Protein AF-A0A9W6KU82-F1 (afdb_monomer_lite)

Organism: NCBI:txid53360

Sequence (392 aa):
MIPQFRMAVICAVMGVIFLGMTGFLVSGTGDVTCGDGGKVMSPGDICVRTADDGTRLVQDYDEVRAADQRQGGIIGGLLVAGFFGLAVQQVLAGQRRKRERAAAQVATRAILSVPMPPDGAAPAPAAPPQAIPADAVQAAYAAQLGGYTCSMQPGKRSAMLLWLGVFALICIALLVATAGKGAAPLVIFGALTVVSVGGFAWTLARSPLVSKQARQLGFHLFQHGFVRATAAGVQAYRWDQIISIYQSIIRQQVYGATTNTNYAYLLDFADGRSLALNNFSADMAVLGPILQEQVARVQVPRAVRYLHSGHAIPFGAYTVTAAGVTNRGRQAPWTDVAGVKIENGGLRLQRPGGKAILGGRKIRDVPNFLTFVTLVGAMAGSRPPATAPAAF

Secondary structure (DSSP, 8-state):
--HHHHHHHHHHHHHHHHHHHHHHHHHS---EEETTTTEEEPTT-EEEEE-TTS-EEEEEHHHHHHHHHHHHHHHHHHHHHHHHHHHHHHHHHHHHHHHHHHHHHHHHHHHTT-PPPPTT-PPPPPS--S---HHHHHHHHHTT--SEEEEEPPP--HHHHHHHHHHHHHHHHHHHHHTTS-HHHHHHHHHHHHHHHHHHHHHHHTSTTT-HHHHH-EEEEESSEEEEEETTEEEEEEGGGEEEEEEEEEEEEETTEEEEEEEEEEEEETTS-EEEEETTTS-HHHHHHHHHHHHHHHHHHHHHHHHHTT--EEETTEEEETTEEEETTEEEEGGG--EEEEETTEEEEE-TTS-EEEEEEEGGGSTTHHHHHHHHHHHHH-PPP-------

pLDDT: mean 82.21, std 15.68, range [34.81, 98.44]

Structure (mmCIF, N/CA/C/O backbone):
data_AF-A0A9W6KU82-F1
#
_entry.id   AF-A0A9W6KU82-F1
#
loop_
_atom_site.group_PDB
_atom_site.id
_atom_site.type_symbol
_atom_site.label_atom_id
_atom_site.label_alt_id
_atom_site.label_comp_id
_atom_site.label_asym_id
_atom_site.label_entity_id
_atom_site.label_seq_id
_atom_site.pdbx_PDB_ins_code
_atom_site.Cartn_x
_atom_site.Cartn_y
_atom_site.Cartn_z
_atom_site.occupancy
_atom_site.B_iso_or_equiv
_atom_site.auth_seq_id
_atom_site.auth_comp_id
_atom_site.auth_asym_id
_atom_site.auth_atom_id
_atom_site.pdbx_PDB_model_num
ATOM 1 N N . MET A 1 1 ? 14.747 3.586 1.917 1.00 40.25 1 MET A N 1
ATOM 2 C CA . MET A 1 1 ? 14.680 5.059 1.740 1.00 40.25 1 MET A CA 1
ATOM 3 C C . MET A 1 1 ? 15.668 5.610 0.697 1.00 40.25 1 MET A C 1
ATOM 5 O O . MET A 1 1 ? 15.643 6.799 0.435 1.00 40.25 1 MET A O 1
ATOM 9 N N . ILE A 1 2 ? 16.494 4.769 0.058 1.00 38.25 2 ILE A N 1
ATOM 10 C CA . ILE A 1 2 ? 17.669 5.186 -0.728 1.00 38.25 2 ILE A CA 1
ATOM 11 C C . ILE A 1 2 ? 17.498 5.194 -2.280 1.00 38.25 2 ILE A C 1
ATOM 13 O O . ILE A 1 2 ? 18.250 5.915 -2.932 1.00 38.25 2 ILE A O 1
ATOM 17 N N . PRO A 1 3 ? 16.540 4.498 -2.941 1.00 43.28 3 PRO A N 1
ATOM 18 C CA . PRO A 1 3 ? 16.655 4.290 -4.392 1.00 43.28 3 PRO A CA 1
ATOM 19 C C . PRO A 1 3 ? 16.302 5.511 -5.259 1.00 43.28 3 PRO A C 1
ATOM 21 O O . PRO A 1 3 ? 16.908 5.690 -6.308 1.00 43.28 3 PRO A O 1
ATOM 24 N N . GLN A 1 4 ? 15.372 6.384 -4.846 1.00 44.16 4 GLN A N 1
ATOM 25 C CA . GLN A 1 4 ? 14.976 7.526 -5.690 1.00 44.16 4 GLN A CA 1
ATOM 26 C C . GLN A 1 4 ? 15.900 8.742 -5.571 1.00 44.16 4 GLN A C 1
ATOM 28 O O . GLN A 1 4 ? 16.134 9.410 -6.573 1.00 44.16 4 GLN A O 1
ATOM 33 N N . PHE A 1 5 ? 16.482 8.993 -4.393 1.00 42.94 5 PHE A N 1
ATOM 34 C CA . PHE A 1 5 ? 17.502 10.038 -4.248 1.00 42.94 5 PHE A CA 1
ATOM 35 C C . PHE A 1 5 ? 18.781 9.645 -4.993 1.00 42.94 5 PHE A C 1
ATOM 37 O O . PHE A 1 5 ? 19.346 10.461 -5.712 1.00 42.94 5 PHE A O 1
ATOM 44 N N . ARG A 1 6 ? 19.161 8.356 -4.937 1.00 52.78 6 ARG A N 1
ATOM 45 C CA . ARG A 1 6 ? 20.214 7.814 -5.803 1.00 52.78 6 ARG A CA 1
ATOM 46 C C . ARG A 1 6 ? 19.903 8.040 -7.275 1.00 52.78 6 ARG A C 1
ATOM 48 O O . ARG A 1 6 ? 20.801 8.410 -8.003 1.00 52.78 6 ARG A O 1
ATOM 55 N N . MET A 1 7 ? 18.655 7.889 -7.710 1.00 54.34 7 MET A N 1
ATOM 56 C CA . MET A 1 7 ? 18.308 8.069 -9.119 1.00 54.34 7 MET A CA 1
ATOM 57 C C . MET A 1 7 ? 18.409 9.530 -9.581 1.00 54.34 7 MET A C 1
ATOM 59 O O . MET A 1 7 ? 18.978 9.783 -10.635 1.00 54.34 7 MET A O 1
ATOM 63 N N . ALA A 1 8 ? 17.919 10.494 -8.795 1.00 53.00 8 ALA A N 1
ATOM 64 C CA . ALA A 1 8 ? 18.055 11.914 -9.132 1.00 53.00 8 ALA A CA 1
ATOM 65 C C . ALA A 1 8 ? 19.527 12.363 -9.134 1.00 53.00 8 ALA A C 1
ATOM 67 O O . ALA A 1 8 ? 19.951 13.067 -10.046 1.00 53.00 8 ALA A O 1
ATOM 68 N N . VAL A 1 9 ? 20.313 11.891 -8.160 1.00 56.47 9 VAL A N 1
ATOM 69 C CA . VAL A 1 9 ? 21.758 12.149 -8.091 1.00 56.47 9 VAL A CA 1
ATOM 70 C C . VAL A 1 9 ? 22.492 11.469 -9.246 1.00 56.47 9 VAL A C 1
ATOM 72 O O . VAL A 1 9 ? 23.321 12.109 -9.868 1.00 56.47 9 VAL A O 1
ATOM 75 N N . ILE A 1 10 ? 22.158 10.226 -9.603 1.00 64.88 10 ILE A N 1
ATOM 76 C CA . ILE A 1 10 ? 22.754 9.530 -10.755 1.00 64.88 10 ILE A CA 1
ATOM 77 C C . ILE A 1 10 ? 22.415 10.260 -12.057 1.00 64.88 10 ILE A C 1
ATOM 79 O O . ILE A 1 10 ? 23.309 10.460 -12.866 1.00 64.88 10 ILE A O 1
ATOM 83 N N . CYS A 1 11 ? 21.174 10.716 -12.261 1.00 60.25 11 CYS A N 1
ATOM 84 C CA . CYS A 1 11 ? 20.823 11.493 -13.453 1.00 60.25 11 CYS A CA 1
ATOM 85 C C . CYS A 1 11 ? 21.552 12.843 -13.501 1.00 60.25 11 CYS A C 1
ATOM 87 O O . CYS A 1 11 ? 22.025 13.230 -14.564 1.00 60.25 11 CYS A O 1
ATOM 89 N N . ALA A 1 12 ? 21.673 13.545 -12.370 1.00 64.62 12 ALA A N 1
ATOM 90 C CA . ALA A 1 12 ? 22.407 14.807 -12.299 1.00 64.62 12 ALA A CA 1
ATOM 91 C C . ALA A 1 12 ? 23.911 14.603 -12.540 1.00 64.62 12 ALA A C 1
ATOM 93 O O . ALA A 1 12 ? 24.507 15.317 -13.337 1.00 64.62 12 ALA A O 1
ATOM 94 N N . VAL A 1 13 ? 24.507 13.584 -11.916 1.00 67.50 13 VAL A N 1
ATOM 95 C CA . VAL A 1 13 ? 25.916 13.215 -12.101 1.00 67.50 13 VAL A CA 1
ATOM 96 C C . VAL A 1 13 ? 26.170 12.774 -13.539 1.00 67.50 13 VAL A C 1
ATOM 98 O O . VAL A 1 13 ? 27.129 13.241 -14.136 1.00 67.50 13 VAL A O 1
ATOM 101 N N . MET A 1 14 ? 25.294 11.962 -14.140 1.00 70.00 14 MET A N 1
ATOM 102 C CA . MET A 1 14 ? 25.409 11.614 -15.559 1.00 70.00 14 MET A CA 1
ATOM 103 C C . MET A 1 14 ? 25.253 12.839 -16.457 1.00 70.00 14 MET A C 1
ATOM 105 O O . MET A 1 14 ? 26.001 12.955 -17.414 1.00 70.00 14 MET A O 1
ATOM 109 N N . GLY A 1 15 ? 24.356 13.778 -16.141 1.00 68.19 15 GLY A N 1
ATOM 110 C CA . GLY A 1 15 ? 24.228 15.039 -16.877 1.00 68.19 15 GLY A CA 1
ATOM 111 C C . GLY A 1 15 ? 25.492 15.901 -16.808 1.00 68.19 15 GLY A C 1
ATOM 112 O O . GLY A 1 15 ? 25.921 16.428 -17.827 1.00 68.19 15 GLY A O 1
ATOM 113 N N . VAL A 1 16 ? 26.129 15.991 -15.636 1.00 68.44 16 VAL A N 1
ATOM 114 C CA . VAL A 1 16 ? 27.394 16.723 -15.446 1.00 68.44 16 VAL A CA 1
ATOM 115 C C . VAL A 1 16 ? 28.557 16.017 -16.140 1.00 68.44 16 VAL A C 1
ATOM 117 O O . VAL A 1 16 ? 29.341 16.670 -16.818 1.00 68.44 16 VAL A O 1
ATOM 120 N N . ILE A 1 17 ? 28.651 14.690 -16.026 1.00 70.19 17 ILE A N 1
ATOM 121 C CA . ILE A 1 17 ? 29.651 13.886 -16.741 1.00 70.19 17 ILE A CA 1
ATOM 122 C C . ILE A 1 17 ? 29.470 14.047 -18.253 1.00 70.19 17 ILE A C 1
ATOM 124 O O . ILE A 1 17 ? 30.450 14.196 -18.975 1.00 70.19 17 ILE A O 1
ATOM 128 N N . PHE A 1 18 ? 28.226 14.062 -18.734 1.00 67.12 18 PHE A N 1
ATOM 129 C CA . PHE A 1 18 ? 27.919 14.231 -20.148 1.00 67.12 18 PHE A CA 1
ATOM 130 C C . PHE A 1 18 ? 28.266 15.640 -20.632 1.00 67.12 18 PHE A C 1
ATOM 132 O O . PHE A 1 18 ? 28.939 15.760 -21.646 1.00 67.12 18 PHE A O 1
ATOM 139 N N . LEU A 1 19 ? 27.912 16.688 -19.877 1.00 66.88 19 LEU A N 1
ATOM 140 C CA . LEU A 1 19 ? 28.317 18.073 -20.154 1.00 66.88 19 LEU A CA 1
ATOM 141 C C . LEU A 1 19 ? 29.841 18.241 -20.149 1.00 66.88 19 LEU A C 1
ATOM 143 O O . LEU A 1 19 ? 30.382 18.918 -21.019 1.00 66.88 19 LEU A O 1
ATOM 147 N N . GLY A 1 20 ? 30.532 17.596 -19.207 1.00 66.12 20 GLY A N 1
ATOM 148 C CA . GLY A 1 20 ? 31.990 17.573 -19.135 1.00 66.12 20 GLY A CA 1
ATOM 149 C C . GLY A 1 20 ? 32.618 16.862 -20.332 1.00 66.12 20 GLY A C 1
ATOM 150 O O . GLY A 1 20 ? 33.553 17.390 -20.923 1.00 66.12 20 GLY A O 1
ATOM 151 N N . MET A 1 21 ? 32.070 15.717 -20.750 1.00 66.81 21 MET A N 1
ATOM 152 C CA . MET A 1 21 ? 32.540 14.995 -21.937 1.00 66.81 21 MET A CA 1
ATOM 153 C C . MET A 1 21 ? 32.237 15.743 -23.237 1.00 66.81 21 MET A C 1
ATOM 155 O O . MET A 1 21 ? 33.099 15.796 -24.107 1.00 66.81 21 MET A O 1
ATOM 159 N N . THR A 1 22 ? 31.062 16.365 -23.380 1.00 63.84 22 THR A N 1
ATOM 160 C CA . THR A 1 22 ? 30.761 17.203 -24.552 1.00 63.84 22 THR A CA 1
ATOM 161 C C . THR A 1 22 ? 31.619 18.458 -24.569 1.00 63.84 22 THR A C 1
ATOM 163 O O . THR A 1 22 ? 32.091 18.846 -25.628 1.00 63.84 22 THR A O 1
ATOM 166 N N . GLY A 1 23 ? 31.868 19.060 -23.402 1.00 60.41 23 GLY A N 1
ATOM 167 C CA . GLY A 1 23 ? 32.798 20.172 -23.255 1.00 60.41 23 GLY A CA 1
ATOM 168 C C . GLY A 1 23 ? 34.188 19.759 -23.711 1.00 60.41 23 GLY A C 1
ATOM 169 O O . GLY A 1 23 ? 34.732 20.401 -24.589 1.00 60.41 23 GLY A O 1
ATOM 170 N N . PHE A 1 24 ? 34.700 18.626 -23.234 1.00 59.03 24 PHE A N 1
ATOM 171 C CA . PHE A 1 24 ? 36.012 18.106 -23.621 1.00 59.03 24 PHE A CA 1
ATOM 172 C C . PHE A 1 24 ? 36.110 17.741 -25.115 1.00 59.03 24 PHE A C 1
ATOM 174 O O . PHE A 1 24 ? 37.146 17.960 -25.733 1.00 59.03 24 PHE A O 1
ATOM 181 N N . LEU A 1 25 ? 35.027 17.237 -25.718 1.00 57.19 25 LEU A N 1
ATOM 182 C CA . LEU A 1 25 ? 34.961 16.932 -27.154 1.00 57.19 25 LEU A CA 1
ATOM 183 C C . LEU A 1 25 ? 34.849 18.183 -28.042 1.00 57.19 25 LEU A C 1
ATOM 185 O O . LEU A 1 25 ? 35.237 18.122 -29.202 1.00 57.19 25 LEU A O 1
ATOM 189 N N . VAL A 1 26 ? 34.321 19.297 -27.523 1.00 58.16 26 VAL A N 1
ATOM 190 C CA . VAL A 1 26 ? 34.128 20.557 -28.272 1.00 58.16 26 VAL A CA 1
ATOM 191 C C . VAL A 1 26 ? 35.226 21.586 -27.971 1.00 58.16 26 VAL A C 1
ATOM 193 O O . VAL A 1 26 ? 35.522 22.430 -28.809 1.00 58.16 26 VAL A O 1
ATOM 196 N N . SER A 1 27 ? 35.841 21.531 -26.787 1.00 53.09 27 SER A N 1
ATOM 197 C CA . SER A 1 27 ? 36.894 22.446 -26.330 1.00 53.09 27 SER A CA 1
ATOM 198 C C . SER A 1 27 ? 38.297 21.887 -26.506 1.00 53.09 27 SER A C 1
ATOM 200 O O . SER A 1 27 ? 39.260 22.560 -26.137 1.00 53.09 27 SER A O 1
ATOM 202 N N . GLY A 1 28 ? 38.437 20.668 -27.030 1.00 50.19 28 GLY A N 1
ATOM 203 C CA . GLY A 1 28 ? 39.705 20.268 -27.606 1.00 50.19 28 GLY A CA 1
ATOM 204 C C . GLY A 1 28 ? 40.045 21.307 -28.662 1.00 50.19 28 GLY A C 1
ATOM 205 O O . GLY A 1 28 ? 39.288 21.492 -29.611 1.00 50.19 28 GLY A O 1
ATOM 206 N N . THR A 1 29 ? 41.159 22.007 -28.484 1.00 54.56 29 THR A N 1
ATOM 207 C CA . THR A 1 29 ? 41.889 22.699 -29.548 1.00 54.56 29 THR A CA 1
ATOM 208 C C . THR A 1 29 ? 42.354 21.641 -30.546 1.00 54.56 29 THR A C 1
ATOM 210 O O . THR A 1 29 ? 43.539 21.345 -30.639 1.00 54.56 29 THR A O 1
ATOM 213 N N . GLY A 1 30 ? 41.390 20.954 -31.158 1.00 57.84 30 GLY A N 1
ATOM 214 C CA . GLY A 1 30 ? 41.599 19.844 -32.050 1.00 57.84 30 GLY A CA 1
ATOM 215 C C . GLY A 1 30 ? 42.341 20.412 -33.227 1.00 57.84 30 GLY A C 1
ATOM 216 O O . GLY A 1 30 ? 41.816 21.261 -33.946 1.00 57.84 30 GLY A O 1
ATOM 217 N N . ASP A 1 31 ? 43.587 19.993 -33.343 1.00 71.62 31 ASP A N 1
ATOM 218 C CA . ASP A 1 31 ? 44.388 20.184 -34.526 1.00 71.62 31 ASP A CA 1
ATOM 219 C C . ASP A 1 31 ? 43.512 19.957 -35.766 1.00 71.62 31 ASP A C 1
ATOM 221 O O . ASP A 1 31 ? 42.916 18.890 -35.942 1.00 71.62 31 ASP A O 1
ATOM 225 N N . VAL A 1 32 ? 43.369 20.993 -36.594 1.00 78.38 32 VAL A N 1
ATOM 226 C CA . VAL A 1 32 ? 42.558 20.923 -37.813 1.00 78.38 32 VAL A CA 1
ATOM 227 C C . VAL A 1 32 ? 43.277 19.961 -38.745 1.00 78.38 32 VAL A C 1
ATOM 229 O O . VAL A 1 32 ? 44.406 20.228 -39.138 1.00 78.38 32 VAL A O 1
ATOM 232 N N . THR A 1 33 ? 42.684 18.812 -39.060 1.00 84.69 33 THR A N 1
ATOM 233 C CA . THR A 1 33 ? 43.350 17.797 -39.887 1.00 84.69 33 THR A CA 1
ATOM 234 C C . THR A 1 33 ? 42.861 17.838 -41.332 1.00 84.69 33 THR A C 1
ATOM 236 O O . THR A 1 33 ? 41.662 17.913 -41.613 1.00 84.69 33 THR A O 1
ATOM 239 N N . CYS A 1 34 ? 43.798 17.783 -42.279 1.00 85.94 34 CYS A N 1
ATOM 240 C CA . CYS A 1 34 ? 43.490 17.748 -43.706 1.00 85.94 34 CYS A CA 1
ATOM 241 C C . CYS A 1 34 ? 43.455 16.310 -44.245 1.00 85.94 34 CYS A C 1
ATOM 243 O O . CYS A 1 34 ? 44.486 15.637 -44.308 1.00 85.94 34 CYS A O 1
ATOM 245 N N . GLY A 1 35 ? 42.276 15.877 -44.708 1.00 74.69 35 GLY A N 1
ATOM 246 C CA . GLY A 1 35 ? 42.074 14.631 -45.459 1.00 74.69 35 GLY A CA 1
ATOM 247 C C . GLY A 1 35 ? 42.131 13.351 -44.617 1.00 74.69 35 GLY A C 1
ATOM 248 O O . GLY A 1 35 ? 42.349 13.389 -43.407 1.00 74.69 35 GLY A O 1
ATOM 249 N N . ASP A 1 36 ? 41.964 12.202 -45.278 1.00 65.62 36 ASP A N 1
ATOM 250 C CA . ASP A 1 36 ? 41.902 10.874 -44.635 1.00 65.62 36 ASP A CA 1
ATOM 251 C C . ASP A 1 36 ? 43.224 10.450 -43.968 1.00 65.62 36 ASP A C 1
ATOM 253 O O . ASP A 1 36 ? 43.260 9.516 -43.170 1.00 65.62 36 ASP A O 1
ATOM 257 N N . GLY A 1 37 ? 44.317 11.162 -44.263 1.00 70.81 37 GLY A N 1
ATOM 258 C CA . GLY A 1 37 ? 45.630 10.950 -43.655 1.00 70.81 37 GLY A CA 1
ATOM 259 C C . GLY A 1 37 ? 45.811 11.589 -42.274 1.00 70.81 37 GLY A C 1
ATOM 260 O O . GLY A 1 37 ? 46.864 11.397 -41.670 1.00 70.81 37 GLY A O 1
ATOM 261 N N . GLY A 1 38 ? 44.836 12.361 -41.776 1.00 76.81 38 GLY A N 1
ATOM 262 C CA . GLY A 1 38 ? 44.864 12.912 -40.415 1.00 76.81 38 GLY A CA 1
ATOM 263 C C . GLY A 1 38 ? 46.014 13.889 -40.143 1.00 76.81 38 GLY A C 1
ATOM 264 O O . GLY A 1 38 ? 46.450 14.022 -39.001 1.00 76.81 38 GLY A O 1
ATOM 265 N N . LYS A 1 39 ? 46.549 14.555 -41.174 1.00 83.25 39 LYS A N 1
ATOM 266 C CA . LYS A 1 39 ? 47.699 15.451 -41.014 1.00 83.25 39 LYS A CA 1
ATOM 267 C C . LYS A 1 39 ? 47.248 16.770 -40.389 1.00 83.25 39 LYS A C 1
ATOM 269 O O . LYS A 1 39 ? 46.401 17.452 -40.962 1.00 83.25 39 LYS A O 1
ATOM 274 N N . VAL A 1 40 ? 47.809 17.102 -39.230 1.00 87.38 40 VAL A N 1
ATOM 275 C CA . VAL A 1 40 ? 47.562 18.357 -38.505 1.00 87.38 40 VAL A CA 1
ATOM 276 C C . VAL A 1 40 ? 48.003 19.548 -39.356 1.00 87.38 40 VAL A C 1
ATOM 278 O O . VAL A 1 40 ? 49.142 19.578 -39.818 1.00 87.38 40 VAL A O 1
ATOM 281 N N . MET A 1 41 ? 47.101 20.503 -39.565 1.00 87.12 41 MET A N 1
ATOM 282 C CA . MET A 1 41 ? 47.350 21.774 -40.238 1.00 87.12 41 MET A CA 1
ATOM 283 C C . MET A 1 41 ? 47.685 22.859 -39.217 1.00 87.12 41 MET A C 1
ATOM 285 O O . MET A 1 41 ? 47.037 22.972 -38.173 1.00 87.12 41 MET A O 1
ATOM 289 N N . SER A 1 42 ? 48.655 23.697 -39.559 1.00 91.62 42 SER A N 1
ATOM 290 C CA . SER A 1 42 ? 48.935 24.962 -38.879 1.00 91.62 42 SER A CA 1
ATOM 291 C C . SER A 1 42 ? 48.262 26.133 -39.614 1.00 91.62 42 SER A C 1
ATOM 293 O O . SER A 1 42 ? 47.947 26.011 -40.801 1.00 91.62 42 SER A O 1
ATOM 295 N N . PRO A 1 43 ? 48.043 27.286 -38.953 1.00 92.44 43 PRO A N 1
ATOM 296 C CA . PRO A 1 43 ? 47.552 28.488 -39.625 1.00 92.44 43 PRO A CA 1
ATOM 297 C C . PRO A 1 43 ? 48.430 28.848 -40.835 1.00 92.44 43 PRO A C 1
ATOM 299 O O . PRO A 1 43 ? 49.639 29.022 -40.690 1.00 92.44 43 PRO A O 1
ATOM 302 N N . GLY A 1 44 ? 47.818 28.948 -42.018 1.00 89.38 44 GLY A N 1
ATOM 303 C CA . GLY A 1 44 ? 48.503 29.193 -43.295 1.00 89.38 44 GLY A CA 1
ATOM 304 C C . GLY A 1 44 ? 48.709 27.953 -44.175 1.00 89.38 44 GLY A C 1
ATOM 305 O O . GLY A 1 44 ? 49.037 28.108 -45.351 1.00 89.38 44 GLY A O 1
ATOM 306 N N . ASP A 1 45 ? 48.476 26.742 -43.660 1.00 92.62 45 ASP A N 1
ATOM 307 C CA . ASP A 1 45 ? 48.477 25.531 -44.485 1.00 92.62 45 ASP A CA 1
ATOM 308 C C . ASP A 1 45 ? 47.247 25.482 -45.406 1.00 92.62 45 ASP A C 1
ATOM 310 O O . ASP A 1 45 ? 46.164 25.969 -45.071 1.00 92.62 45 ASP A O 1
ATOM 314 N N . ILE A 1 46 ? 47.407 24.831 -46.562 1.00 92.19 46 ILE A N 1
ATOM 315 C CA . ILE A 1 46 ? 46.350 24.658 -47.563 1.00 92.19 46 ILE A CA 1
ATOM 316 C C . ILE A 1 46 ? 46.012 23.173 -47.692 1.00 92.19 46 ILE A C 1
ATOM 318 O O . ILE A 1 46 ? 46.896 22.335 -47.889 1.00 92.19 46 ILE A O 1
ATOM 322 N N . CYS A 1 47 ? 44.729 22.838 -47.598 1.00 91.00 47 CYS A N 1
ATOM 323 C CA . CYS A 1 47 ? 44.231 21.479 -47.726 1.00 91.00 47 CYS A CA 1
ATOM 324 C C . CYS A 1 47 ? 43.712 21.234 -49.141 1.00 91.00 47 CYS A C 1
ATOM 326 O O . CYS A 1 47 ? 42.779 21.897 -49.584 1.00 91.00 47 CYS A O 1
ATOM 328 N N . VAL A 1 48 ? 44.281 20.257 -49.850 1.00 90.69 48 VAL A N 1
ATOM 329 C CA . VAL A 1 48 ? 43.780 19.848 -51.169 1.00 90.69 48 VAL A CA 1
ATOM 330 C C . VAL A 1 48 ? 43.088 18.499 -51.034 1.00 90.69 48 VAL A C 1
ATOM 332 O O . VAL A 1 48 ? 43.741 17.487 -50.780 1.00 90.69 48 VAL A O 1
ATOM 335 N N . ARG A 1 49 ? 41.767 18.476 -51.215 1.00 86.94 49 ARG A N 1
ATOM 336 C CA . ARG A 1 49 ? 40.981 17.242 -51.317 1.00 86.94 49 ARG A CA 1
ATOM 337 C C . ARG A 1 49 ? 40.563 17.025 -52.759 1.00 86.94 49 ARG A C 1
ATOM 339 O O . ARG A 1 49 ? 40.253 17.969 -53.477 1.00 86.94 49 ARG A O 1
ATOM 346 N N . THR A 1 50 ? 40.553 15.769 -53.176 1.00 87.31 50 THR A N 1
ATOM 347 C CA . THR A 1 50 ? 39.963 15.392 -54.461 1.00 87.31 50 THR A CA 1
ATOM 348 C C . THR A 1 50 ? 38.551 14.914 -54.160 1.00 87.31 50 THR A C 1
ATOM 350 O O . THR A 1 50 ? 38.393 14.013 -53.340 1.00 87.31 50 THR A O 1
ATOM 353 N N . ALA A 1 51 ? 37.540 15.566 -54.726 1.00 83.94 51 ALA A N 1
ATOM 354 C CA . ALA A 1 51 ? 36.157 15.124 -54.611 1.00 83.94 51 ALA A CA 1
ATOM 355 C C . ALA A 1 51 ? 35.925 13.853 -55.442 1.00 83.94 51 ALA A C 1
ATOM 357 O O . ALA A 1 51 ? 36.732 13.508 -56.308 1.00 83.94 51 ALA A O 1
ATOM 358 N N . ASP A 1 52 ? 34.809 13.169 -55.190 1.00 84.75 52 ASP A N 1
ATOM 359 C CA . ASP A 1 52 ? 34.447 11.921 -55.879 1.00 84.75 52 ASP A CA 1
ATOM 360 C C . ASP A 1 52 ? 34.302 12.094 -57.405 1.00 84.75 52 ASP A C 1
ATOM 362 O O . ASP A 1 52 ? 34.426 11.131 -58.158 1.00 84.75 52 ASP A O 1
ATOM 366 N N . ASP A 1 53 ? 34.084 13.325 -57.878 1.00 90.19 53 ASP A N 1
ATOM 367 C CA . ASP A 1 53 ? 34.030 13.693 -59.298 1.00 90.19 53 ASP A CA 1
ATOM 368 C C . ASP A 1 53 ? 35.414 13.990 -59.919 1.00 90.19 53 ASP A C 1
ATOM 370 O O . ASP A 1 53 ? 35.511 14.372 -61.086 1.00 90.19 53 ASP A O 1
ATOM 374 N N . GLY A 1 54 ? 36.494 13.820 -59.151 1.00 90.38 54 GLY A N 1
ATOM 375 C CA . GLY A 1 54 ? 37.867 14.098 -59.565 1.00 90.38 54 GLY A CA 1
ATOM 376 C C . GLY A 1 54 ? 38.273 15.572 -59.474 1.00 90.38 54 GLY A C 1
ATOM 377 O O . GLY A 1 54 ? 39.431 15.897 -59.759 1.00 90.38 54 GLY A O 1
ATOM 378 N N . THR A 1 55 ? 37.379 16.477 -59.064 1.00 92.88 55 THR A N 1
ATOM 379 C CA . THR A 1 55 ? 37.726 17.893 -58.899 1.00 92.88 55 THR A CA 1
ATOM 380 C C . THR A 1 55 ? 38.608 18.102 -57.670 1.00 92.88 55 THR A C 1
ATOM 382 O O . THR A 1 55 ? 38.421 17.492 -56.616 1.00 92.88 55 THR A O 1
ATOM 385 N N . ARG A 1 56 ? 39.622 18.965 -57.799 1.00 89.75 56 ARG A N 1
ATOM 386 C CA . ARG A 1 56 ? 40.484 19.353 -56.677 1.00 89.75 56 ARG A CA 1
ATOM 387 C C . ARG A 1 56 ? 39.872 20.546 -55.958 1.00 89.75 56 ARG A C 1
ATOM 389 O O . ARG A 1 56 ? 39.895 21.659 -56.474 1.00 89.75 56 ARG A O 1
ATOM 396 N N . LEU A 1 57 ? 39.370 20.307 -54.756 1.00 90.81 57 LEU A N 1
ATOM 397 C CA . LEU A 1 57 ? 38.954 21.340 -53.820 1.00 90.81 57 LEU A CA 1
ATOM 398 C C . LEU A 1 57 ? 40.161 21.749 -52.982 1.00 90.81 57 LEU A C 1
ATOM 400 O O . LEU A 1 57 ? 40.733 20.936 -52.255 1.00 90.81 57 LEU A O 1
ATOM 404 N N . VAL A 1 58 ? 40.549 23.013 -53.105 1.00 91.75 58 VAL A N 1
ATOM 405 C CA . VAL A 1 58 ? 41.581 23.638 -52.280 1.00 91.75 58 VAL A CA 1
ATOM 406 C C . VAL A 1 58 ? 40.859 24.461 -51.222 1.00 91.75 58 VAL A C 1
ATOM 408 O O . VAL A 1 58 ? 40.104 25.358 -51.575 1.00 91.75 58 VAL A O 1
ATOM 411 N N . GLN A 1 59 ? 41.055 24.125 -49.953 1.00 92.88 59 GLN A N 1
ATOM 412 C CA . GLN A 1 59 ? 40.465 24.822 -48.810 1.00 92.88 59 GLN A CA 1
ATOM 413 C C . GLN A 1 59 ? 41.585 25.322 -47.908 1.00 92.88 59 GLN A C 1
ATOM 415 O O . GLN A 1 59 ? 42.541 24.585 -47.645 1.00 92.88 59 GLN A O 1
ATOM 420 N N . ASP A 1 60 ? 41.481 26.560 -47.438 1.00 92.44 60 ASP A N 1
ATOM 421 C CA . ASP A 1 60 ? 42.438 27.083 -46.465 1.00 92.44 60 ASP A CA 1
ATOM 422 C C . ASP A 1 60 ? 42.116 26.600 -45.039 1.00 92.44 60 ASP A C 1
ATOM 424 O O . ASP A 1 60 ? 41.061 26.017 -44.761 1.00 92.44 60 ASP A O 1
ATOM 428 N N . TYR A 1 61 ? 43.055 26.824 -44.123 1.00 88.88 61 TYR A N 1
ATOM 429 C CA . TYR A 1 61 ? 42.899 26.482 -42.712 1.00 88.88 61 TYR A CA 1
ATOM 430 C C . TYR A 1 61 ? 41.624 27.063 -42.064 1.00 88.88 61 TYR A C 1
ATOM 432 O O . TYR A 1 61 ? 40.934 26.353 -41.326 1.00 88.88 61 TYR A O 1
ATOM 440 N N . ASP A 1 62 ? 41.294 28.327 -42.329 1.00 86.75 62 ASP A N 1
ATOM 441 C CA . ASP A 1 62 ? 40.144 29.020 -41.747 1.00 86.75 62 ASP A CA 1
ATOM 442 C C . ASP A 1 62 ? 38.818 28.496 -42.315 1.00 86.75 62 ASP A C 1
ATOM 444 O O . ASP A 1 62 ? 37.847 28.349 -41.567 1.00 86.75 62 ASP A O 1
ATOM 448 N N . GLU A 1 63 ? 38.774 28.122 -43.597 1.00 85.25 63 GLU A N 1
ATOM 449 C CA . GLU A 1 63 ? 37.613 27.483 -44.225 1.00 85.25 63 GLU A CA 1
ATOM 450 C C . GLU A 1 63 ? 37.341 26.091 -43.643 1.00 85.25 63 GLU A C 1
ATOM 452 O O . GLU A 1 63 ? 36.199 25.781 -43.281 1.00 85.25 63 GLU A O 1
ATOM 457 N N . VAL A 1 64 ? 38.383 25.263 -43.491 1.00 84.88 64 VAL A N 1
ATOM 458 C CA . VAL A 1 64 ? 38.254 23.924 -42.888 1.00 84.88 64 VAL A CA 1
ATOM 459 C C . VAL A 1 64 ? 37.835 24.041 -41.421 1.00 84.88 64 VAL A C 1
ATOM 461 O O . VAL A 1 64 ? 36.926 23.336 -40.972 1.00 84.88 64 VAL A O 1
ATOM 464 N N . ARG A 1 65 ? 38.426 24.981 -40.676 1.00 83.75 65 ARG A N 1
ATOM 465 C CA . ARG A 1 65 ? 38.072 25.247 -39.277 1.00 83.75 65 ARG A CA 1
ATOM 466 C C . ARG A 1 65 ? 36.636 25.750 -39.133 1.00 83.75 65 ARG A C 1
ATOM 468 O O . ARG A 1 65 ? 35.914 25.289 -38.250 1.00 83.75 65 ARG A O 1
ATOM 475 N N . ALA A 1 66 ? 36.194 26.660 -40.001 1.00 81.19 66 ALA A N 1
ATOM 476 C CA . ALA A 1 66 ? 34.825 27.170 -39.991 1.00 81.19 66 ALA A CA 1
ATOM 477 C C . ALA A 1 66 ? 33.800 26.077 -40.337 1.00 81.19 66 ALA A C 1
ATOM 479 O O . ALA A 1 66 ? 32.694 26.077 -39.787 1.00 81.19 66 ALA A O 1
ATOM 480 N N . ALA A 1 67 ? 34.147 25.134 -41.219 1.00 79.50 67 ALA A N 1
ATOM 481 C CA . ALA A 1 67 ? 33.303 23.985 -41.539 1.00 79.50 67 ALA A CA 1
ATOM 482 C C . ALA A 1 67 ? 33.175 23.012 -40.351 1.00 79.50 67 ALA A C 1
ATOM 484 O O . ALA A 1 67 ? 32.059 22.599 -40.015 1.00 79.50 67 ALA A O 1
ATOM 485 N N . ASP A 1 68 ? 34.283 22.709 -39.670 1.00 72.19 68 ASP A N 1
ATOM 486 C CA . ASP A 1 68 ? 34.295 21.828 -38.495 1.00 72.19 68 ASP A CA 1
ATOM 487 C C . ASP A 1 68 ? 33.525 22.448 -37.311 1.00 72.19 68 ASP A C 1
ATOM 489 O O . ASP A 1 68 ? 32.686 21.803 -36.669 1.00 72.19 68 ASP A O 1
ATOM 493 N N . GLN A 1 69 ? 33.674 23.762 -37.107 1.00 74.06 69 GLN A N 1
ATOM 494 C CA . GLN A 1 69 ? 32.955 24.498 -36.063 1.00 74.06 69 GLN A CA 1
ATOM 495 C C . GLN A 1 69 ? 31.429 24.519 -36.296 1.00 74.06 69 GLN A C 1
ATOM 497 O O . GLN A 1 69 ? 30.652 24.451 -35.335 1.00 74.06 69 GLN A O 1
ATOM 502 N N . ARG A 1 70 ? 30.967 24.536 -37.559 1.00 73.50 70 ARG A N 1
ATOM 503 C CA . ARG A 1 70 ? 29.533 24.410 -37.896 1.00 73.50 70 ARG A CA 1
ATOM 504 C C . ARG A 1 70 ? 28.983 23.018 -37.578 1.00 73.50 70 ARG A C 1
ATOM 506 O O . ARG A 1 70 ? 27.860 22.921 -37.082 1.00 73.50 70 ARG A O 1
ATOM 513 N N . GLN A 1 71 ? 29.752 21.951 -37.811 1.00 68.56 71 GLN A N 1
ATOM 514 C CA . GLN A 1 71 ? 29.324 20.589 -37.462 1.00 68.56 71 GLN A CA 1
ATOM 515 C C . GLN A 1 71 ? 29.230 20.380 -35.944 1.00 68.56 71 GLN A C 1
ATOM 517 O O . GLN A 1 71 ? 28.253 19.788 -35.472 1.00 68.56 71 GLN A O 1
ATOM 522 N N . GLY A 1 72 ? 30.175 20.923 -35.167 1.00 62.19 72 GLY A N 1
ATOM 523 C CA . GLY A 1 72 ? 30.123 20.881 -33.699 1.00 62.19 72 GLY A CA 1
ATOM 524 C C . GLY A 1 72 ? 28.874 21.562 -33.116 1.00 62.19 72 GLY A C 1
ATOM 525 O O . GLY A 1 72 ? 28.248 21.037 -32.190 1.00 62.19 72 GLY A O 1
ATOM 526 N N . GLY A 1 73 ? 28.449 22.686 -33.706 1.00 65.44 73 GLY A N 1
ATOM 527 C CA . GLY A 1 73 ? 27.266 23.437 -33.269 1.00 65.44 73 GLY A CA 1
ATOM 528 C C . GLY A 1 73 ? 25.937 22.691 -33.442 1.00 65.44 73 GLY A C 1
ATOM 529 O O . GLY A 1 73 ? 25.078 22.749 -32.559 1.00 65.44 73 GLY A O 1
ATOM 530 N N . ILE A 1 74 ? 25.765 21.941 -34.537 1.00 68.25 74 ILE A N 1
ATOM 531 C CA . ILE A 1 74 ? 24.518 21.201 -34.818 1.00 68.25 74 ILE A CA 1
ATOM 532 C C . ILE A 1 74 ? 24.320 20.055 -33.814 1.00 68.25 74 ILE A C 1
ATOM 534 O O . ILE A 1 74 ? 23.220 19.871 -33.284 1.00 68.25 74 ILE A O 1
ATOM 538 N N . ILE A 1 75 ? 25.389 19.313 -33.504 1.00 62.06 75 ILE A N 1
ATOM 539 C CA . ILE A 1 75 ? 25.337 18.192 -32.553 1.00 62.06 75 ILE A CA 1
ATOM 540 C C . ILE A 1 75 ? 25.066 18.707 -31.131 1.00 62.06 75 ILE A C 1
ATOM 542 O O . ILE A 1 75 ? 24.214 18.157 -30.427 1.00 62.06 75 ILE A O 1
ATOM 546 N N . GLY A 1 76 ? 25.723 19.801 -30.726 1.00 63.12 76 GLY A N 1
ATOM 547 C CA . GLY A 1 76 ? 25.455 20.456 -29.442 1.00 63.12 76 GLY A CA 1
ATOM 548 C C . GLY A 1 76 ? 24.009 20.953 -29.319 1.00 63.12 76 GLY A C 1
ATOM 549 O O . GLY A 1 76 ? 23.356 20.716 -28.299 1.00 63.12 76 GLY A O 1
ATOM 550 N N . GLY A 1 77 ? 23.470 21.570 -30.377 1.00 66.50 77 GLY A N 1
ATOM 551 C CA . GLY A 1 77 ? 22.096 22.079 -30.410 1.00 66.50 77 GLY A CA 1
ATOM 552 C C . GLY A 1 77 ? 21.028 20.989 -30.260 1.00 66.50 77 GLY A C 1
ATOM 553 O O . GLY A 1 77 ? 20.081 21.158 -29.487 1.00 66.50 77 GLY A O 1
ATOM 554 N N . LEU A 1 78 ? 21.197 19.843 -30.931 1.00 66.69 78 LEU A N 1
ATOM 555 C CA . LEU A 1 78 ? 20.262 18.711 -30.839 1.00 66.69 78 LEU A CA 1
ATOM 556 C C . LEU A 1 78 ? 20.207 18.103 -29.429 1.00 66.69 78 LEU A C 1
ATOM 558 O O . LEU A 1 78 ? 19.122 17.773 -28.941 1.00 66.69 78 LEU A O 1
ATOM 562 N N . LEU A 1 79 ? 21.351 17.999 -28.746 1.00 62.53 79 LEU A N 1
ATOM 563 C CA . LEU A 1 79 ? 21.410 17.490 -27.373 1.00 62.53 79 LEU A CA 1
ATOM 564 C C . LEU A 1 79 ? 20.691 18.428 -26.396 1.00 62.53 79 LEU A C 1
ATOM 566 O O . LEU A 1 79 ? 19.865 17.973 -25.601 1.00 62.53 79 LEU A O 1
ATOM 570 N N . VAL A 1 80 ? 20.937 19.739 -26.490 1.00 67.00 80 VAL A N 1
ATOM 571 C CA . VAL A 1 80 ? 20.275 20.737 -25.632 1.00 67.00 80 VAL A CA 1
ATOM 572 C C . VAL A 1 80 ? 18.761 20.752 -25.866 1.00 67.00 80 VAL A C 1
ATOM 574 O O . VAL A 1 80 ? 17.997 20.721 -24.898 1.00 67.00 80 VAL A O 1
ATOM 577 N N . ALA A 1 81 ? 18.311 20.717 -27.125 1.00 67.69 81 ALA A N 1
ATOM 578 C CA . ALA A 1 81 ? 16.887 20.659 -27.462 1.00 67.69 81 ALA A CA 1
ATOM 579 C C . ALA A 1 81 ? 16.206 19.390 -26.913 1.00 67.69 81 ALA A C 1
ATOM 581 O O . ALA A 1 81 ? 15.098 19.466 -26.375 1.00 67.69 81 ALA A O 1
ATOM 582 N N . GLY A 1 82 ? 16.885 18.237 -26.970 1.00 68.31 82 GLY A N 1
ATOM 583 C CA . GLY A 1 82 ? 16.398 16.979 -26.397 1.00 68.31 82 GLY A CA 1
ATOM 584 C C . GLY A 1 82 ? 16.210 17.043 -24.876 1.00 68.31 82 GLY A C 1
ATOM 585 O O . GLY A 1 82 ? 15.158 16.651 -24.362 1.00 68.31 82 GLY A O 1
ATOM 586 N N . PHE A 1 83 ? 17.186 17.600 -24.149 1.00 66.38 83 PHE A N 1
ATOM 587 C CA . PHE A 1 83 ? 17.080 17.793 -22.697 1.00 66.38 83 PHE A CA 1
ATOM 588 C C . PHE A 1 83 ? 15.964 18.779 -22.320 1.00 66.38 83 PHE A C 1
ATOM 590 O O . PHE A 1 83 ? 15.202 18.513 -21.384 1.00 66.38 83 PHE A O 1
ATOM 597 N N . PHE A 1 84 ? 15.816 19.880 -23.064 1.00 67.88 84 PHE A N 1
ATOM 598 C CA . PHE A 1 84 ? 14.760 20.866 -22.814 1.00 67.88 84 PHE A CA 1
ATOM 599 C C . PHE A 1 84 ? 13.362 20.296 -23.083 1.00 67.88 84 PHE A C 1
ATOM 601 O O . PHE A 1 84 ? 12.460 20.459 -22.258 1.00 67.88 84 PHE A O 1
ATOM 608 N N . GLY A 1 85 ? 13.188 19.555 -24.182 1.00 69.31 85 GLY A N 1
ATOM 609 C CA . GLY A 1 85 ? 11.932 18.871 -24.499 1.00 69.31 85 GLY A CA 1
ATOM 610 C C . GLY A 1 85 ? 11.506 17.898 -23.395 1.00 69.31 85 GLY A C 1
ATOM 611 O O . GLY A 1 85 ? 10.343 17.888 -22.984 1.00 69.31 85 GLY A O 1
ATOM 612 N N . LEU A 1 86 ? 12.457 17.146 -22.833 1.00 63.47 86 LEU A N 1
ATOM 613 C CA . LEU A 1 86 ? 12.221 16.241 -21.703 1.00 63.47 86 LEU A CA 1
ATOM 614 C C . LEU A 1 86 ? 11.825 16.975 -20.416 1.00 63.47 86 LEU A C 1
ATOM 616 O O . LEU A 1 86 ? 10.910 16.533 -19.712 1.00 63.47 86 LEU A O 1
ATOM 620 N N . ALA A 1 87 ? 12.474 18.101 -20.110 1.00 63.91 87 ALA A N 1
ATOM 621 C CA . ALA A 1 87 ? 12.122 18.926 -18.956 1.00 63.91 87 ALA A CA 1
ATOM 622 C C . ALA A 1 87 ? 10.693 19.487 -19.083 1.00 63.91 87 ALA A C 1
ATOM 624 O O . ALA A 1 87 ? 9.897 19.385 -18.144 1.00 63.91 87 ALA A O 1
ATOM 625 N N . VAL A 1 88 ? 10.321 19.985 -20.266 1.00 70.19 88 VAL A N 1
ATOM 626 C CA . VAL A 1 88 ? 8.955 20.455 -20.555 1.00 70.19 88 VAL A CA 1
ATOM 627 C C . VAL A 1 88 ? 7.947 19.309 -20.433 1.00 70.19 88 VAL A C 1
ATOM 629 O O . VAL A 1 88 ? 6.903 19.464 -19.792 1.00 70.19 88 VAL A O 1
ATOM 632 N N . GLN A 1 89 ? 8.268 18.120 -20.952 1.00 72.50 89 GLN A N 1
ATOM 633 C CA . GLN A 1 89 ? 7.387 16.954 -20.860 1.00 72.50 89 GLN A CA 1
ATOM 634 C C . GLN A 1 89 ? 7.153 16.511 -19.401 1.00 72.50 89 GLN A C 1
ATOM 636 O O . GLN A 1 89 ? 6.032 16.141 -19.039 1.00 72.50 89 GLN A O 1
ATOM 641 N N . GLN A 1 90 ? 8.172 16.596 -18.537 1.00 70.75 90 GLN A N 1
ATOM 642 C CA . GLN A 1 90 ? 8.047 16.329 -17.096 1.00 70.75 90 GLN A CA 1
ATOM 643 C C . GLN A 1 90 ? 7.090 17.315 -16.411 1.00 70.75 90 GLN A C 1
ATOM 645 O O . GLN A 1 90 ? 6.225 16.897 -15.631 1.00 70.75 90 GLN A O 1
ATOM 650 N N . VAL A 1 91 ? 7.193 18.608 -16.735 1.00 70.50 91 VAL A N 1
ATOM 651 C CA . VAL A 1 91 ? 6.309 19.653 -16.194 1.00 70.50 91 VAL A CA 1
ATOM 652 C C . VAL A 1 91 ? 4.861 19.425 -16.638 1.00 70.50 91 VAL A C 1
ATOM 654 O O . VAL A 1 91 ? 3.950 19.423 -15.802 1.00 70.50 91 VAL A O 1
ATOM 657 N N . LEU A 1 92 ? 4.641 19.138 -17.924 1.00 76.50 92 LEU A N 1
ATOM 658 C CA . LEU A 1 92 ? 3.310 18.855 -18.471 1.00 76.50 92 LEU A CA 1
ATOM 659 C C . LEU A 1 92 ? 2.692 17.589 -17.858 1.00 76.50 92 LEU A C 1
ATOM 661 O O . LEU A 1 92 ? 1.521 17.592 -17.466 1.00 76.50 92 LEU A O 1
ATOM 665 N N . ALA A 1 93 ? 3.477 16.522 -17.682 1.00 67.62 93 ALA A N 1
ATOM 666 C CA . ALA A 1 93 ? 3.022 15.305 -17.009 1.00 67.62 93 ALA A CA 1
ATOM 667 C C . ALA A 1 93 ? 2.662 15.559 -15.533 1.00 67.62 93 ALA A C 1
ATOM 669 O O . ALA A 1 93 ? 1.689 14.994 -15.025 1.00 67.62 93 ALA A O 1
ATOM 670 N N . GLY A 1 94 ? 3.406 16.429 -14.844 1.00 71.00 94 GLY A N 1
ATOM 671 C CA . GLY A 1 94 ? 3.088 16.875 -13.487 1.00 71.00 94 GLY A CA 1
ATOM 672 C C . GLY A 1 94 ? 1.754 17.622 -13.411 1.00 71.00 94 GLY A C 1
ATOM 673 O O . GLY A 1 94 ? 0.938 17.341 -12.526 1.00 71.00 94 GLY A O 1
ATOM 674 N N . GLN A 1 95 ? 1.487 18.520 -14.365 1.00 78.62 95 GLN A N 1
ATOM 675 C CA . GLN A 1 95 ? 0.208 19.232 -14.443 1.00 78.62 95 GLN A CA 1
ATOM 676 C C . GLN A 1 95 ? -0.966 18.299 -14.752 1.00 78.62 95 GLN A C 1
ATOM 678 O O . GLN A 1 95 ? -2.012 18.402 -14.107 1.00 78.62 95 GLN A O 1
ATOM 683 N N . ARG A 1 96 ? -0.787 17.336 -15.665 1.00 77.44 96 ARG A N 1
ATOM 684 C CA . ARG A 1 96 ? -1.819 16.339 -15.980 1.00 77.44 96 ARG A CA 1
ATOM 685 C C . ARG A 1 96 ? -2.196 15.512 -14.750 1.00 77.44 96 ARG A C 1
ATOM 687 O O . ARG A 1 96 ? -3.377 15.391 -14.447 1.00 77.44 96 ARG A O 1
ATOM 694 N N . ARG A 1 97 ? -1.211 15.065 -13.959 1.00 71.19 97 ARG A N 1
ATOM 695 C CA . ARG A 1 97 ? -1.463 14.353 -12.688 1.00 71.19 97 ARG A CA 1
ATOM 696 C C . ARG A 1 97 ? -2.195 15.213 -11.659 1.00 71.19 97 ARG A C 1
ATOM 698 O O . ARG A 1 97 ? -3.007 14.684 -10.906 1.00 71.19 97 ARG A O 1
ATOM 705 N N . LYS A 1 98 ? -1.919 16.524 -11.594 1.00 72.44 98 LYS A N 1
ATOM 706 C CA . LYS A 1 98 ? -2.680 17.440 -10.723 1.00 72.44 98 LYS A CA 1
ATOM 707 C C . LYS A 1 98 ? -4.146 17.521 -11.156 1.00 72.44 98 LYS A C 1
ATOM 709 O O . LYS A 1 98 ? -5.016 17.410 -10.297 1.00 72.44 98 LYS A O 1
ATOM 714 N N . ARG A 1 99 ? -4.418 17.642 -12.462 1.00 80.75 99 ARG A N 1
ATOM 715 C CA . ARG A 1 99 ? -5.788 17.647 -13.009 1.00 80.75 99 ARG A CA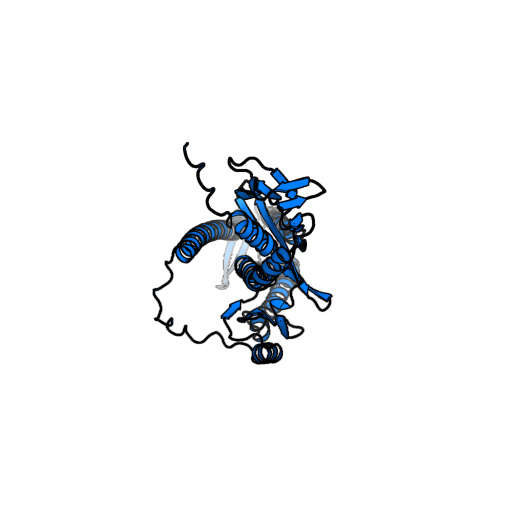 1
ATOM 716 C C . ARG A 1 99 ? -6.507 16.316 -12.772 1.00 80.75 99 ARG A C 1
ATOM 718 O O . ARG A 1 99 ? -7.631 16.322 -12.290 1.00 80.75 99 ARG A O 1
ATOM 725 N N . GLU A 1 100 ? -5.835 15.190 -13.008 1.00 75.56 100 GLU A N 1
ATOM 726 C CA . GLU A 1 100 ? -6.378 13.847 -12.747 1.00 75.56 100 GLU A CA 1
ATOM 727 C C . GLU A 1 100 ? -6.687 13.626 -11.258 1.00 75.56 100 GLU A C 1
ATOM 729 O O . GLU A 1 100 ? -7.718 13.053 -10.928 1.00 75.56 100 GLU A O 1
ATOM 734 N N . ARG A 1 101 ? -5.851 14.129 -10.338 1.00 73.94 101 ARG A N 1
ATOM 735 C CA . ARG A 1 101 ? -6.123 14.061 -8.889 1.00 73.94 101 ARG A CA 1
ATOM 736 C C . ARG A 1 101 ? -7.294 14.939 -8.465 1.00 73.94 101 ARG A C 1
ATOM 738 O O . ARG A 1 101 ? -8.087 14.499 -7.640 1.00 73.94 101 ARG A O 1
ATOM 745 N N . ALA A 1 102 ? -7.405 16.148 -9.016 1.00 73.75 102 ALA A N 1
ATOM 746 C CA . ALA A 1 102 ? -8.551 17.016 -8.764 1.00 73.75 102 ALA A CA 1
ATOM 747 C C . ALA A 1 102 ? -9.848 16.358 -9.265 1.00 73.75 102 ALA A C 1
ATOM 749 O O . ALA A 1 102 ? -10.826 16.294 -8.527 1.00 73.75 102 ALA A O 1
ATOM 750 N N . ALA A 1 103 ? -9.822 15.767 -10.464 1.00 71.31 103 ALA A N 1
ATOM 751 C CA . ALA A 1 103 ? -10.949 15.017 -11.013 1.00 71.31 103 ALA A CA 1
ATOM 752 C C . ALA A 1 103 ? -11.287 13.769 -10.177 1.00 71.31 103 ALA A C 1
ATOM 754 O O . ALA A 1 103 ? -12.454 13.536 -9.878 1.00 71.31 103 ALA A O 1
ATOM 755 N N . ALA A 1 104 ? -10.285 13.005 -9.730 1.00 61.31 104 ALA A N 1
ATOM 756 C CA . ALA A 1 104 ? -10.492 11.836 -8.876 1.00 61.31 104 ALA A CA 1
ATOM 757 C C . ALA A 1 104 ? -11.076 12.214 -7.506 1.00 61.31 104 ALA A C 1
ATOM 759 O O . ALA A 1 104 ? -11.965 11.529 -7.020 1.00 61.31 104 ALA A O 1
ATOM 760 N N . GLN A 1 105 ? -10.638 13.323 -6.899 1.00 71.38 105 GLN A N 1
ATOM 761 C CA . GLN A 1 105 ? -11.219 13.813 -5.644 1.00 71.38 105 GLN A CA 1
ATOM 762 C C . GLN A 1 105 ? -12.674 14.262 -5.813 1.00 71.38 105 GLN A C 1
ATOM 764 O O . GLN A 1 105 ? -13.491 13.983 -4.937 1.00 71.38 105 GLN A O 1
ATOM 769 N N . VAL A 1 106 ? -13.012 14.907 -6.933 1.00 70.69 106 VAL A N 1
ATOM 770 C CA . VAL A 1 106 ? -14.404 15.245 -7.269 1.00 70.69 106 VAL A CA 1
ATOM 771 C C . VAL A 1 106 ? -15.229 13.975 -7.491 1.00 70.69 106 VAL A C 1
ATOM 773 O O . VAL A 1 106 ? -16.317 13.871 -6.938 1.00 70.69 106 VAL A O 1
ATOM 776 N N . ALA A 1 107 ? -14.697 12.975 -8.199 1.00 59.56 107 ALA A N 1
ATOM 777 C CA . ALA A 1 107 ? -15.371 11.697 -8.427 1.00 59.56 107 ALA A CA 1
ATOM 778 C C . ALA A 1 107 ? -15.574 10.896 -7.131 1.00 59.56 107 ALA A C 1
ATOM 780 O O . ALA A 1 107 ? -16.658 10.381 -6.894 1.00 59.56 107 ALA A O 1
ATOM 781 N N . THR A 1 108 ? -14.578 10.831 -6.244 1.00 55.69 108 THR A N 1
ATOM 782 C CA . THR A 1 108 ? -14.723 10.192 -4.926 1.00 55.69 108 THR A CA 1
ATOM 783 C C . THR A 1 108 ? -15.741 10.927 -4.062 1.00 55.69 108 THR A C 1
ATOM 785 O O . THR A 1 108 ? -16.548 10.285 -3.396 1.00 55.69 108 THR A O 1
ATOM 788 N N . ARG A 1 109 ? -15.753 12.265 -4.094 1.00 64.38 109 ARG A N 1
ATOM 789 C CA . ARG A 1 109 ? -16.761 13.053 -3.378 1.00 64.38 109 ARG A CA 1
ATOM 790 C C . ARG A 1 109 ? -18.162 12.833 -3.951 1.00 64.38 109 ARG A C 1
ATOM 792 O O . ARG A 1 109 ? -19.091 12.732 -3.166 1.00 64.38 109 ARG A O 1
ATOM 799 N N . ALA A 1 110 ? -18.283 12.695 -5.273 1.00 56.94 110 ALA A N 1
ATOM 800 C CA . ALA A 1 110 ? -19.532 12.361 -5.946 1.00 56.94 110 ALA A CA 1
ATOM 801 C C . ALA A 1 110 ? -20.017 10.952 -5.578 1.00 56.94 110 ALA A C 1
ATOM 803 O O . ALA A 1 110 ? -21.169 10.807 -5.206 1.00 56.94 110 ALA A O 1
ATOM 804 N N . ILE A 1 111 ? -19.145 9.937 -5.580 1.00 54.31 111 ILE A N 1
ATOM 805 C CA . ILE A 1 111 ? -19.487 8.558 -5.177 1.00 54.31 111 ILE A CA 1
ATOM 806 C C . ILE A 1 111 ? -19.952 8.506 -3.715 1.00 54.31 111 ILE A C 1
ATOM 808 O O . ILE A 1 111 ? -20.901 7.799 -3.398 1.00 54.31 111 ILE A O 1
ATOM 812 N N . LEU A 1 112 ? -19.332 9.294 -2.832 1.00 53.03 112 LEU A N 1
ATOM 813 C CA . LEU A 1 112 ? -19.743 9.411 -1.429 1.00 53.03 112 LEU A CA 1
ATOM 814 C C . LEU A 1 112 ? -21.031 10.228 -1.230 1.00 53.03 112 LEU A C 1
ATOM 816 O O . LEU A 1 112 ? -21.593 10.204 -0.139 1.00 53.03 112 LEU A O 1
ATOM 820 N N . SER A 1 113 ? -21.489 10.955 -2.253 1.00 54.25 113 SER A N 1
ATOM 821 C CA . SER A 1 113 ? -22.730 11.732 -2.233 1.00 54.25 113 SER A CA 1
ATOM 822 C C . SER A 1 113 ? -23.813 11.176 -3.158 1.00 54.25 113 SER A C 1
ATOM 824 O O . SER A 1 113 ? -24.831 11.840 -3.325 1.00 54.25 113 SER A O 1
ATOM 826 N N . VAL A 1 114 ? -23.612 10.011 -3.788 1.00 42.22 114 VAL A N 1
ATOM 827 C CA . VAL A 1 114 ? -24.670 9.354 -4.566 1.00 42.22 114 VAL A CA 1
ATOM 828 C C . VAL A 1 114 ? -25.702 8.846 -3.555 1.00 42.22 114 VAL A C 1
ATOM 830 O O . VAL A 1 114 ? -25.367 7.965 -2.757 1.00 42.22 114 VAL A O 1
ATOM 833 N N . PRO A 1 115 ? -26.929 9.400 -3.530 1.00 46.19 115 PRO A N 1
ATOM 834 C CA . PRO A 1 115 ? -28.001 8.817 -2.739 1.00 46.19 115 PRO A CA 1
ATOM 835 C C . PRO A 1 115 ? -28.171 7.366 -3.187 1.00 46.19 115 PRO A C 1
ATOM 837 O O . PRO A 1 115 ? -28.161 7.092 -4.390 1.00 46.19 115 PRO A O 1
ATOM 840 N N . MET A 1 116 ? -28.257 6.442 -2.223 1.00 48.88 116 MET A N 1
ATOM 841 C CA . MET A 1 116 ? -28.510 5.030 -2.514 1.00 48.88 116 MET A CA 1
ATOM 842 C C . MET A 1 116 ? -29.670 4.946 -3.514 1.00 48.88 116 MET A C 1
ATOM 844 O O . MET A 1 116 ? -30.702 5.580 -3.268 1.00 48.88 116 MET A O 1
ATOM 848 N N . PRO A 1 117 ? -29.498 4.244 -4.651 1.00 50.03 117 PRO A N 1
ATOM 849 C CA . PRO A 1 117 ? -30.590 4.073 -5.585 1.00 50.03 117 PRO A CA 1
ATOM 850 C C . PRO A 1 117 ? -31.766 3.449 -4.826 1.00 50.03 117 PRO A C 1
ATOM 852 O O . PRO A 1 117 ? -31.536 2.497 -4.074 1.00 50.03 117 PRO A O 1
ATOM 855 N N . PRO A 1 118 ? -32.994 3.971 -4.981 1.00 54.38 118 PRO A N 1
ATOM 856 C CA . PRO A 1 118 ? -34.171 3.289 -4.469 1.00 54.38 118 PRO A CA 1
ATOM 857 C C . PRO A 1 118 ? -34.192 1.865 -5.037 1.00 54.38 118 PRO A C 1
ATOM 859 O O . PRO A 1 118 ? -33.875 1.652 -6.210 1.00 54.38 118 PRO A O 1
ATOM 862 N N . ASP A 1 119 ? -34.475 0.908 -4.157 1.00 58.22 119 ASP A N 1
ATOM 863 C CA . ASP A 1 119 ? -34.366 -0.532 -4.373 1.00 58.22 119 ASP A CA 1
ATOM 864 C C . ASP A 1 119 ? -34.835 -0.982 -5.772 1.00 58.22 119 ASP A C 1
ATOM 866 O O . ASP A 1 119 ? -35.967 -0.719 -6.173 1.00 58.22 119 ASP A O 1
ATOM 870 N N . GLY A 1 120 ? -33.980 -1.713 -6.505 1.00 59.81 120 GLY A N 1
ATOM 871 C CA . GLY A 1 120 ? -34.447 -2.645 -7.544 1.00 59.81 120 GLY A CA 1
ATOM 872 C C . GLY A 1 120 ? -33.699 -2.692 -8.880 1.00 59.81 120 GLY A C 1
ATOM 873 O O . GLY A 1 120 ? -33.797 -3.702 -9.574 1.00 59.81 120 GLY A O 1
ATOM 874 N N . ALA A 1 121 ? -32.923 -1.677 -9.267 1.00 47.03 121 ALA A N 1
ATOM 875 C CA . ALA A 1 121 ? -32.213 -1.719 -10.551 1.00 47.03 121 ALA A CA 1
ATOM 876 C C . ALA A 1 121 ? -30.820 -2.352 -10.397 1.00 47.03 121 ALA A C 1
ATOM 878 O O . ALA A 1 121 ? -29.858 -1.686 -10.010 1.00 47.03 121 ALA A O 1
ATOM 879 N N . ALA A 1 122 ? -30.706 -3.647 -10.705 1.00 54.03 122 ALA A N 1
ATOM 880 C CA . ALA A 1 122 ? -29.412 -4.314 -10.822 1.00 54.03 122 ALA A CA 1
ATOM 881 C C . ALA A 1 122 ? -28.550 -3.573 -11.869 1.00 54.03 122 ALA A C 1
ATOM 883 O O . ALA A 1 122 ? -29.002 -3.396 -13.004 1.00 54.03 122 ALA A O 1
ATOM 884 N N . PRO A 1 123 ? -27.336 -3.105 -11.523 1.00 57.06 123 PRO A N 1
ATOM 885 C CA . PRO A 1 123 ? -26.477 -2.414 -12.475 1.00 57.06 123 PRO A CA 1
ATOM 886 C C . PRO A 1 123 ? -26.176 -3.332 -13.663 1.00 57.06 123 PRO A C 1
ATOM 888 O O . PRO A 1 123 ? -25.864 -4.511 -13.482 1.00 57.06 123 PRO A O 1
ATOM 891 N N . ALA A 1 124 ? -26.283 -2.781 -14.875 1.00 55.50 124 ALA A N 1
ATOM 892 C CA . ALA A 1 124 ? -25.981 -3.495 -16.109 1.00 55.50 124 ALA A CA 1
ATOM 893 C C . ALA A 1 124 ? -24.599 -4.176 -16.006 1.00 55.50 124 ALA A C 1
ATOM 895 O O . ALA A 1 124 ? -23.654 -3.548 -15.513 1.00 55.50 124 ALA A O 1
ATOM 896 N N . PRO A 1 125 ? -24.461 -5.445 -16.438 1.00 52.38 125 PRO A N 1
ATOM 897 C CA . PRO A 1 125 ? -23.217 -6.188 -16.303 1.00 52.38 125 PRO A CA 1
ATOM 898 C C . PRO A 1 125 ? -22.101 -5.444 -17.037 1.00 52.38 125 PRO A C 1
ATOM 900 O O . PRO A 1 125 ? -22.158 -5.232 -18.248 1.00 52.38 125 PRO A O 1
ATOM 903 N N . ALA A 1 126 ? -21.096 -5.007 -16.279 1.00 51.81 126 ALA A N 1
ATOM 904 C CA . ALA A 1 126 ? -19.901 -4.396 -16.834 1.00 51.81 126 ALA A CA 1
ATOM 905 C C . ALA A 1 126 ? -19.258 -5.343 -17.863 1.00 51.81 126 ALA A C 1
ATOM 907 O O . ALA A 1 126 ? -19.336 -6.565 -17.720 1.00 51.81 126 ALA A O 1
ATOM 908 N N . ALA A 1 127 ? -18.626 -4.766 -18.893 1.00 51.44 127 ALA A N 1
ATOM 909 C CA . ALA A 1 127 ? -17.904 -5.496 -19.934 1.00 51.44 127 ALA A CA 1
ATOM 910 C C . ALA A 1 127 ? -17.061 -6.645 -19.341 1.00 51.44 127 ALA A C 1
ATOM 912 O O . ALA A 1 127 ? -16.481 -6.463 -18.263 1.00 51.44 127 ALA A O 1
ATOM 913 N N . PRO A 1 128 ? -16.990 -7.812 -20.016 1.00 50.81 128 PRO A N 1
ATOM 914 C CA . PRO A 1 128 ? -16.404 -9.019 -19.452 1.00 50.81 128 PRO A CA 1
ATOM 915 C C . PRO A 1 128 ? -14.998 -8.715 -18.918 1.00 50.81 128 PRO A C 1
ATOM 917 O O . PRO A 1 128 ? -14.175 -8.153 -19.651 1.00 50.81 128 PRO A O 1
ATOM 920 N N . PRO A 1 129 ? -14.730 -9.013 -17.634 1.00 58.88 129 PRO A N 1
ATOM 921 C CA . PRO A 1 129 ? -13.474 -8.657 -17.001 1.00 58.88 129 PRO A CA 1
ATOM 922 C C . PRO A 1 129 ? -12.307 -9.261 -17.780 1.00 58.88 129 PRO A C 1
ATOM 924 O O . PRO A 1 129 ? -12.416 -10.349 -18.346 1.00 58.88 129 PRO A O 1
ATOM 927 N N . GLN A 1 130 ? -11.177 -8.545 -17.804 1.00 64.62 130 GLN A N 1
ATOM 928 C CA . GLN A 1 130 ? -9.914 -9.083 -18.311 1.00 64.62 130 GLN A CA 1
ATOM 929 C C . GLN A 1 130 ? -9.732 -10.499 -17.759 1.00 64.62 130 GLN A C 1
ATOM 931 O O . GLN A 1 130 ? -9.843 -10.688 -16.547 1.00 64.62 130 GLN A O 1
ATOM 936 N N . ALA A 1 131 ? -9.514 -11.471 -18.652 1.00 81.81 131 ALA A N 1
ATOM 937 C CA . ALA A 1 131 ? -9.518 -12.890 -18.319 1.00 81.81 131 ALA A CA 1
ATOM 938 C C . ALA A 1 131 ? -8.641 -13.155 -17.088 1.00 81.81 131 ALA A C 1
ATOM 940 O O . ALA A 1 131 ? -7.415 -13.020 -17.137 1.00 81.81 131 ALA A O 1
ATOM 941 N N . ILE A 1 132 ? -9.291 -13.473 -15.968 1.00 88.44 132 ILE A N 1
ATOM 942 C CA . ILE A 1 132 ? -8.618 -13.805 -14.718 1.00 88.44 132 ILE A CA 1
ATOM 943 C C . ILE A 1 132 ? -7.805 -15.077 -14.987 1.00 88.44 132 ILE A C 1
ATOM 945 O O . ILE A 1 132 ? -8.343 -16.015 -15.582 1.00 88.44 132 ILE A O 1
ATOM 949 N N . PRO A 1 133 ? -6.526 -15.133 -14.584 1.00 90.81 133 PRO A N 1
ATOM 950 C CA . PRO A 1 133 ? -5.729 -16.346 -14.713 1.00 90.81 133 PRO A CA 1
ATOM 951 C C . PRO A 1 133 ? -6.447 -17.551 -14.074 1.00 90.81 133 PRO A C 1
ATOM 953 O O . PRO A 1 133 ? -7.016 -17.430 -12.988 1.00 90.81 133 PRO A O 1
ATOM 956 N N . ALA A 1 134 ? -6.474 -18.700 -14.756 1.00 92.12 134 ALA A N 1
ATOM 957 C CA . ALA A 1 134 ? -7.245 -19.870 -14.314 1.00 92.12 134 ALA A CA 1
ATOM 958 C C . ALA A 1 134 ? -6.788 -20.393 -12.938 1.00 92.12 134 ALA A C 1
ATOM 960 O O . ALA A 1 134 ? -7.605 -20.797 -12.114 1.00 92.12 134 ALA A O 1
ATOM 961 N N . ASP A 1 135 ? -5.490 -20.300 -12.663 1.00 94.00 135 ASP A N 1
ATOM 962 C CA . ASP A 1 135 ? -4.863 -20.572 -11.370 1.00 94.00 135 ASP A CA 1
ATOM 963 C C . ASP A 1 135 ? -5.353 -19.619 -10.265 1.00 94.00 135 ASP A C 1
ATOM 965 O O . ASP A 1 135 ? -5.617 -20.056 -9.145 1.00 94.00 135 ASP A O 1
ATOM 969 N N . ALA A 1 136 ? -5.554 -18.333 -10.571 1.00 94.38 136 ALA A N 1
ATOM 970 C CA . ALA A 1 136 ? -6.147 -17.377 -9.635 1.00 94.38 136 ALA A CA 1
ATOM 971 C C . ALA A 1 136 ? -7.617 -17.694 -9.326 1.00 94.38 136 ALA A C 1
ATOM 973 O O . ALA A 1 136 ? -8.026 -17.593 -8.168 1.00 94.38 136 ALA A O 1
ATOM 974 N N . VAL A 1 137 ? -8.395 -18.125 -10.325 1.00 94.88 137 VAL A N 1
ATOM 975 C CA . VAL A 1 137 ? -9.780 -18.585 -10.118 1.00 94.88 137 VAL A CA 1
ATOM 976 C C . VAL A 1 137 ? -9.808 -19.850 -9.260 1.00 94.88 137 VAL A C 1
ATOM 978 O O . VAL A 1 137 ? -10.577 -19.923 -8.302 1.00 94.88 137 VAL A O 1
ATOM 981 N N . GLN A 1 138 ? -8.936 -20.819 -9.543 1.00 95.75 138 GLN A N 1
ATOM 982 C CA . GLN A 1 138 ? -8.850 -22.064 -8.779 1.00 95.75 138 GLN A CA 1
ATOM 983 C C . GLN A 1 138 ? -8.443 -21.812 -7.321 1.00 95.75 138 GLN A C 1
ATOM 985 O O . GLN A 1 138 ? -9.067 -22.353 -6.408 1.00 95.75 138 GLN A O 1
ATOM 990 N N . ALA A 1 139 ? -7.449 -20.950 -7.083 1.00 96.75 139 ALA A N 1
ATOM 991 C CA . ALA A 1 139 ? -7.043 -20.564 -5.733 1.00 96.75 139 ALA A CA 1
ATOM 992 C C . ALA A 1 139 ? -8.160 -19.817 -4.985 1.00 96.75 139 ALA A C 1
ATOM 994 O O . ALA A 1 139 ? -8.373 -20.058 -3.796 1.00 96.75 139 ALA A O 1
ATOM 995 N N . ALA A 1 140 ? -8.899 -18.939 -5.673 1.00 96.94 140 ALA A N 1
ATOM 996 C CA . ALA A 1 140 ? -10.042 -18.240 -5.091 1.00 96.94 140 ALA A CA 1
ATOM 997 C C . ALA A 1 140 ? -11.176 -19.202 -4.710 1.00 96.94 140 ALA A C 1
ATOM 999 O O . ALA A 1 140 ? -11.759 -19.065 -3.634 1.00 96.94 140 ALA A O 1
ATOM 1000 N N . TYR A 1 141 ? -11.460 -20.188 -5.564 1.00 96.56 141 TYR A N 1
ATOM 1001 C CA . TYR A 1 141 ? -12.456 -21.223 -5.299 1.00 96.56 141 TYR A CA 1
ATOM 1002 C C . TYR A 1 141 ? -12.053 -22.098 -4.107 1.00 96.56 141 TYR A C 1
ATOM 1004 O O . TYR A 1 141 ? -12.838 -22.261 -3.175 1.00 96.56 141 TYR A O 1
ATOM 1012 N N . ALA A 1 142 ? -10.803 -22.576 -4.079 1.00 97.44 142 ALA A N 1
ATOM 1013 C CA . ALA A 1 142 ? -10.277 -23.390 -2.982 1.00 97.44 142 ALA A CA 1
ATOM 1014 C C . ALA A 1 142 ? -10.324 -22.660 -1.628 1.00 97.44 142 ALA A C 1
ATOM 1016 O O . ALA A 1 142 ? -10.619 -23.267 -0.602 1.00 97.44 142 ALA A O 1
ATOM 1017 N N . ALA A 1 143 ? -10.082 -21.346 -1.624 1.00 97.12 143 ALA A N 1
ATOM 1018 C CA . ALA A 1 143 ? -10.168 -20.512 -0.426 1.00 97.12 143 ALA A CA 1
ATOM 1019 C C . ALA A 1 143 ? -11.578 -19.954 -0.143 1.00 97.12 143 ALA A C 1
ATOM 1021 O O . ALA A 1 143 ? -11.747 -19.224 0.836 1.00 97.12 143 ALA A O 1
ATOM 1022 N N . GLN A 1 144 ? -12.580 -20.287 -0.969 1.00 97.19 144 GLN A N 1
ATOM 1023 C CA . GLN A 1 144 ? -13.971 -19.828 -0.853 1.00 97.19 144 GLN A CA 1
ATOM 1024 C C . GLN A 1 144 ? -14.104 -18.295 -0.814 1.00 97.19 144 GLN A C 1
ATOM 1026 O O . GLN A 1 144 ? -14.833 -17.730 0.002 1.00 97.19 144 GLN A O 1
ATOM 1031 N N . LEU A 1 145 ? -13.390 -17.589 -1.697 1.00 96.69 145 LEU A N 1
ATOM 1032 C CA . LEU A 1 145 ? -13.340 -16.122 -1.668 1.00 96.69 145 LEU A CA 1
ATOM 1033 C C . LEU A 1 145 ? -14.610 -15.428 -2.197 1.00 96.69 145 LEU A C 1
ATOM 1035 O O . LEU A 1 145 ? -14.716 -14.205 -2.099 1.00 96.69 145 LEU A O 1
ATOM 1039 N N . GLY A 1 146 ? -15.577 -16.177 -2.725 1.00 95.94 146 GLY A N 1
ATOM 1040 C CA . GLY A 1 146 ? -16.831 -15.645 -3.265 1.00 95.94 146 GLY A CA 1
ATOM 1041 C C . GLY A 1 146 ? -16.690 -15.046 -4.667 1.00 95.94 146 GLY A C 1
ATOM 1042 O O . GLY A 1 146 ? -15.772 -15.386 -5.415 1.00 95.94 146 GLY A O 1
ATOM 1043 N N . GLY A 1 147 ? -17.627 -14.167 -5.036 1.00 93.75 147 GLY A N 1
ATOM 1044 C CA . GLY A 1 147 ? -17.661 -13.542 -6.362 1.00 93.75 147 GLY A CA 1
ATOM 1045 C C . GLY A 1 147 ? -16.460 -12.628 -6.626 1.00 93.75 147 GLY A C 1
ATOM 1046 O O . GLY A 1 147 ? -15.950 -11.976 -5.713 1.00 93.75 147 GLY A O 1
ATOM 1047 N N . TYR A 1 148 ? -16.010 -12.571 -7.880 1.00 94.44 148 TYR A N 1
ATOM 1048 C CA . TYR A 1 148 ? -14.969 -11.640 -8.318 1.00 94.44 148 TYR A CA 1
ATOM 1049 C C . TYR A 1 148 ? -15.478 -10.194 -8.299 1.00 94.44 148 TYR A C 1
ATOM 1051 O O . TYR A 1 148 ? -16.600 -9.923 -8.725 1.00 94.44 148 TYR A O 1
ATOM 1059 N N . THR A 1 149 ? -14.630 -9.269 -7.849 1.00 94.00 149 THR A N 1
ATOM 1060 C CA . THR A 1 149 ? -14.948 -7.837 -7.770 1.00 94.00 149 THR A CA 1
ATOM 1061 C C . THR A 1 149 ? -14.162 -7.042 -8.806 1.00 94.00 149 THR A C 1
ATOM 1063 O O . THR A 1 149 ? -14.746 -6.373 -9.654 1.00 94.00 149 THR A O 1
ATOM 1066 N N . CYS A 1 150 ? -12.828 -7.081 -8.739 1.00 92.88 150 CYS A N 1
ATOM 1067 C CA . CYS A 1 150 ? -11.964 -6.365 -9.676 1.00 92.88 150 CYS A CA 1
ATOM 1068 C C . CYS A 1 150 ? -10.522 -6.884 -9.628 1.00 92.88 150 CYS A C 1
ATOM 1070 O O . CYS A 1 150 ? -10.099 -7.535 -8.675 1.00 92.88 150 CYS A O 1
ATOM 1072 N N . SER A 1 151 ? -9.738 -6.587 -10.662 1.00 92.38 151 SER A N 1
ATOM 1073 C CA . SER A 1 151 ? -8.315 -6.921 -10.734 1.00 92.38 151 SER A CA 1
ATOM 1074 C C . SER A 1 151 ? -7.475 -5.665 -10.869 1.00 92.38 151 SER A C 1
ATOM 1076 O O . SER A 1 151 ? -7.808 -4.758 -11.629 1.00 92.38 151 SER A O 1
ATOM 1078 N N . MET A 1 152 ? -6.353 -5.642 -10.164 1.00 91.06 152 MET A N 1
ATOM 1079 C CA . MET A 1 152 ? -5.390 -4.555 -10.184 1.00 91.06 152 MET A CA 1
ATOM 1080 C C . MET A 1 152 ? -4.054 -5.063 -10.700 1.00 91.06 152 MET A C 1
ATOM 1082 O O . MET A 1 152 ? -3.483 -6.023 -10.175 1.00 91.06 152 MET A O 1
ATOM 1086 N N . GLN A 1 153 ? -3.545 -4.381 -11.721 1.00 85.69 153 GLN A N 1
ATOM 1087 C CA . GLN A 1 153 ? -2.224 -4.656 -12.264 1.00 85.69 153 GLN A CA 1
ATOM 1088 C C . GLN A 1 153 ? -1.126 -4.071 -11.355 1.00 85.69 153 GLN A C 1
ATOM 1090 O O . GLN A 1 153 ? -1.354 -3.077 -10.652 1.00 85.69 153 GLN A O 1
ATOM 1095 N N . PRO A 1 154 ? 0.078 -4.668 -11.356 1.00 82.81 154 PRO A N 1
ATOM 1096 C CA . PRO A 1 154 ? 1.222 -4.172 -10.610 1.00 82.81 154 PRO A CA 1
ATOM 1097 C C . PRO A 1 154 ? 1.547 -2.732 -11.016 1.00 82.81 154 PRO A C 1
ATOM 1099 O O . PRO A 1 154 ? 1.413 -2.341 -12.177 1.00 82.81 154 PRO A O 1
ATOM 1102 N N . GLY A 1 155 ? 1.973 -1.932 -10.035 1.00 73.62 155 GLY A N 1
ATOM 1103 C CA . GLY A 1 155 ? 2.207 -0.498 -10.204 1.00 73.62 155 GLY A CA 1
ATOM 1104 C C . GLY A 1 155 ? 3.157 -0.166 -11.365 1.00 73.62 155 GLY A C 1
ATOM 1105 O O . GLY A 1 155 ? 4.066 -0.930 -11.701 1.00 73.62 155 GLY A O 1
ATOM 1106 N N . LYS A 1 156 ? 2.950 1.007 -11.979 1.00 67.88 156 LYS A N 1
ATOM 1107 C CA . LYS A 1 156 ? 3.636 1.469 -13.201 1.00 67.88 156 LYS A CA 1
ATOM 1108 C C . LYS A 1 156 ? 5.171 1.436 -13.060 1.00 67.88 156 LYS A C 1
ATOM 1110 O O . LYS A 1 156 ? 5.777 2.392 -12.585 1.00 67.88 156 LYS A O 1
ATOM 1115 N N . ARG A 1 157 ? 5.819 0.383 -13.577 1.00 67.31 157 ARG A N 1
ATOM 1116 C CA . ARG A 1 157 ? 7.276 0.341 -13.857 1.00 67.31 157 ARG A CA 1
ATOM 1117 C C . ARG A 1 157 ? 7.662 1.065 -15.160 1.00 67.31 157 ARG A C 1
ATOM 1119 O O . ARG A 1 157 ? 8.831 1.085 -15.534 1.00 67.31 157 ARG A O 1
ATOM 1126 N N . SER A 1 158 ? 6.695 1.674 -15.851 1.00 67.50 158 SER A N 1
ATOM 1127 C CA . SER A 1 158 ? 6.868 2.198 -17.211 1.00 67.50 158 SER A CA 1
ATOM 1128 C C . SER A 1 158 ? 7.856 3.358 -17.318 1.00 67.50 158 SER A C 1
ATOM 1130 O O . SER A 1 158 ? 8.550 3.457 -18.321 1.00 67.50 158 SER A O 1
ATOM 1132 N N . ALA A 1 159 ? 7.977 4.207 -16.292 1.00 74.94 159 ALA A N 1
ATOM 1133 C CA . ALA A 1 159 ? 8.882 5.356 -16.360 1.00 74.94 159 ALA A CA 1
ATOM 1134 C C . ALA A 1 159 ? 10.354 4.930 -16.476 1.00 74.94 159 ALA A C 1
ATOM 1136 O O . ALA A 1 159 ? 11.103 5.532 -17.233 1.00 74.94 159 ALA A O 1
ATOM 1137 N N . MET A 1 160 ? 10.761 3.873 -15.766 1.00 77.50 160 MET A N 1
ATOM 1138 C CA . MET A 1 160 ? 12.136 3.377 -15.834 1.00 77.50 160 MET A CA 1
ATOM 1139 C C . MET A 1 160 ? 12.444 2.771 -17.204 1.00 77.50 160 MET A C 1
ATOM 1141 O O . MET A 1 160 ? 13.494 3.058 -17.762 1.00 77.50 160 MET A O 1
ATOM 1145 N N . LEU A 1 161 ? 11.516 1.985 -17.760 1.00 80.81 161 LEU A N 1
ATOM 1146 C CA . LEU A 1 161 ? 11.660 1.418 -19.104 1.00 80.81 161 LEU A CA 1
ATOM 1147 C C . LEU A 1 161 ? 11.772 2.516 -20.166 1.00 80.81 161 LEU A C 1
ATOM 1149 O O . LEU A 1 161 ? 12.645 2.436 -21.020 1.00 80.81 161 LEU A O 1
ATOM 1153 N N . LEU A 1 162 ? 10.946 3.564 -20.077 1.00 82.94 162 LEU A N 1
ATOM 1154 C CA . LEU A 1 162 ? 11.026 4.706 -20.990 1.00 82.94 162 LEU A CA 1
ATOM 1155 C C . LEU A 1 162 ? 12.397 5.386 -20.924 1.00 82.94 162 LEU A C 1
ATOM 1157 O O . LEU A 1 162 ? 13.013 5.600 -21.961 1.00 82.94 162 LEU A O 1
ATOM 1161 N N . TRP A 1 163 ? 12.905 5.671 -19.722 1.00 83.38 163 TRP A N 1
ATOM 1162 C CA . TRP A 1 163 ? 14.224 6.289 -19.563 1.00 83.38 163 TRP A CA 1
ATOM 1163 C C . TRP A 1 163 ? 15.361 5.413 -20.084 1.00 83.38 163 TRP A C 1
ATOM 1165 O O . TRP A 1 163 ? 16.262 5.922 -20.744 1.00 83.38 163 TRP A O 1
ATOM 1175 N N . LEU A 1 164 ? 15.310 4.107 -19.822 1.00 84.62 164 LEU A N 1
ATOM 1176 C CA . LEU A 1 164 ? 16.335 3.180 -20.292 1.00 84.62 164 LEU A CA 1
ATOM 1177 C C . LEU A 1 164 ? 16.315 3.046 -21.826 1.00 84.62 164 LEU A C 1
ATOM 1179 O O . LEU A 1 164 ? 17.370 2.995 -22.448 1.00 84.62 164 LEU A O 1
ATOM 1183 N N . GLY A 1 165 ? 15.124 3.057 -22.434 1.00 85.06 165 GLY A N 1
ATOM 1184 C CA . GLY A 1 165 ? 14.961 3.062 -23.889 1.00 85.06 165 GLY A CA 1
ATOM 1185 C C . GLY A 1 165 ? 15.479 4.350 -24.535 1.00 85.06 165 GLY A C 1
ATOM 1186 O O . GLY A 1 165 ? 16.230 4.286 -25.503 1.00 85.06 165 GLY A O 1
ATOM 1187 N N . VAL A 1 166 ? 15.155 5.518 -23.965 1.00 86.75 166 VAL A N 1
ATOM 1188 C CA . VAL A 1 166 ? 15.688 6.815 -24.429 1.00 86.75 166 VAL A CA 1
ATOM 1189 C C . VAL A 1 166 ? 17.212 6.851 -24.316 1.00 86.75 166 VAL A C 1
ATOM 1191 O O . VAL A 1 166 ? 17.886 7.268 -25.252 1.00 86.75 166 VAL A O 1
ATOM 1194 N N . PHE A 1 167 ? 17.769 6.367 -23.204 1.00 83.88 167 PHE A N 1
ATOM 1195 C CA . PHE A 1 167 ? 19.217 6.296 -23.020 1.00 83.88 167 PHE A CA 1
ATOM 1196 C C . PHE A 1 167 ? 19.886 5.392 -24.063 1.00 83.88 167 PHE A C 1
ATOM 1198 O O . PHE A 1 167 ? 20.882 5.788 -24.665 1.00 83.88 167 PHE A O 1
ATOM 1205 N N . ALA A 1 168 ? 19.309 4.218 -24.338 1.00 84.88 168 ALA A N 1
ATOM 1206 C CA . ALA A 1 168 ? 19.804 3.321 -25.378 1.00 84.88 168 ALA A CA 1
ATOM 1207 C C . ALA A 1 168 ? 19.804 3.990 -26.765 1.00 84.88 168 ALA A C 1
ATOM 1209 O O . ALA A 1 168 ? 20.793 3.881 -27.485 1.00 84.88 168 ALA A O 1
ATOM 1210 N N . LEU A 1 169 ? 18.753 4.744 -27.112 1.00 84.56 169 LEU A N 1
ATOM 1211 C CA . LEU A 1 169 ? 18.690 5.500 -28.370 1.00 84.56 169 LEU A CA 1
ATOM 1212 C C . LEU A 1 169 ? 19.779 6.578 -28.466 1.00 84.56 169 LEU A C 1
ATOM 1214 O O . LEU A 1 169 ? 20.395 6.723 -29.520 1.00 84.56 169 LEU A O 1
ATOM 1218 N N . ILE A 1 170 ? 20.057 7.298 -27.374 1.00 84.75 170 ILE A N 1
ATOM 1219 C CA . ILE A 1 170 ? 21.136 8.301 -27.331 1.00 84.75 170 ILE A CA 1
ATOM 1220 C C . ILE A 1 170 ? 22.498 7.636 -27.567 1.00 84.75 170 ILE A C 1
ATOM 1222 O O . ILE A 1 170 ? 23.306 8.150 -28.336 1.00 84.75 170 ILE A O 1
ATOM 1226 N N . CYS A 1 171 ? 22.747 6.478 -26.952 1.00 80.31 171 CYS A N 1
ATOM 1227 C CA . CYS A 1 171 ? 24.006 5.749 -27.125 1.00 80.31 171 CYS A CA 1
ATOM 1228 C C . CYS A 1 171 ? 24.206 5.293 -28.576 1.00 80.31 171 CYS A C 1
ATOM 1230 O O . CYS A 1 171 ? 25.288 5.482 -29.129 1.00 80.31 171 CYS A O 1
ATOM 1232 N N . ILE A 1 172 ? 23.144 4.782 -29.211 1.00 82.44 172 ILE A N 1
ATOM 1233 C CA . ILE A 1 172 ? 23.158 4.406 -30.632 1.00 82.44 172 ILE A CA 1
ATOM 1234 C C . ILE A 1 172 ? 23.468 5.627 -31.507 1.00 82.44 172 ILE A C 1
ATOM 1236 O O . ILE A 1 172 ? 24.316 5.543 -32.392 1.00 82.44 172 ILE A O 1
ATOM 1240 N N . ALA A 1 173 ? 22.829 6.771 -31.249 1.00 78.88 173 ALA A N 1
ATOM 1241 C CA . ALA A 1 173 ? 23.072 7.990 -32.017 1.00 78.88 173 ALA A CA 1
ATOM 1242 C C . ALA A 1 173 ? 24.532 8.472 -31.902 1.00 78.88 173 ALA A C 1
ATOM 1244 O O . ALA A 1 173 ? 25.138 8.834 -32.909 1.00 78.88 173 ALA A O 1
ATOM 1245 N N . LEU A 1 174 ? 25.121 8.423 -30.700 1.00 82.25 174 LEU A N 1
ATOM 1246 C CA . LEU A 1 174 ? 26.531 8.776 -30.479 1.00 82.25 174 LEU A CA 1
ATOM 1247 C C . LEU A 1 174 ? 27.498 7.795 -31.155 1.00 82.25 174 LEU A C 1
ATOM 1249 O O . LEU A 1 174 ? 28.519 8.215 -31.702 1.00 82.25 174 LEU A O 1
ATOM 1253 N N . LEU A 1 175 ? 27.171 6.500 -31.157 1.00 83.94 175 LEU A N 1
ATOM 1254 C CA . LEU A 1 175 ? 27.950 5.485 -31.865 1.00 83.94 175 LEU A CA 1
ATOM 1255 C C . LEU A 1 175 ? 27.974 5.754 -33.377 1.00 83.94 175 LEU A C 1
ATOM 1257 O O . LEU A 1 175 ? 29.036 5.704 -33.990 1.00 83.94 175 LEU A O 1
ATOM 1261 N N . VAL A 1 176 ? 26.826 6.098 -33.969 1.00 84.12 176 VAL A N 1
ATOM 1262 C CA . VAL A 1 176 ? 26.734 6.431 -35.402 1.00 84.12 176 VAL A CA 1
ATOM 1263 C C . VAL A 1 176 ? 27.500 7.718 -35.717 1.00 84.12 176 VAL A C 1
ATOM 1265 O O . VAL A 1 176 ? 28.256 7.756 -36.682 1.00 84.12 176 VAL A O 1
ATOM 1268 N N . ALA A 1 177 ? 27.372 8.755 -34.884 1.00 78.88 177 ALA A N 1
ATOM 1269 C CA . ALA A 1 177 ? 28.039 10.044 -35.099 1.00 78.88 177 ALA A CA 1
ATOM 1270 C C . ALA A 1 177 ? 29.577 9.988 -34.983 1.00 78.88 177 ALA A C 1
ATOM 1272 O O . ALA A 1 177 ? 30.267 10.901 -35.440 1.00 78.88 177 ALA A O 1
ATOM 1273 N N . THR A 1 178 ? 30.120 8.943 -34.351 1.00 80.50 178 THR A N 1
ATOM 1274 C CA . THR A 1 178 ? 31.568 8.745 -34.174 1.00 80.50 178 THR A CA 1
ATOM 1275 C C . THR A 1 178 ? 32.172 7.739 -35.152 1.00 80.50 178 THR A C 1
ATOM 1277 O O . THR A 1 178 ? 33.397 7.589 -35.187 1.00 80.50 178 THR A O 1
ATOM 1280 N N . ALA A 1 179 ? 31.354 7.098 -35.993 1.00 81.69 179 ALA A N 1
ATOM 1281 C CA . ALA A 1 179 ? 31.837 6.248 -37.072 1.00 81.69 179 ALA A CA 1
ATOM 1282 C C . ALA A 1 179 ? 32.726 7.069 -38.027 1.00 81.69 179 ALA A C 1
ATOM 1284 O O . ALA A 1 179 ? 32.302 8.086 -38.567 1.00 81.69 179 ALA A O 1
ATOM 1285 N N . GLY A 1 180 ? 33.984 6.650 -38.191 1.00 79.00 180 GLY A N 1
ATOM 1286 C CA . GLY A 1 180 ? 34.982 7.343 -39.019 1.00 79.00 180 GLY A CA 1
ATOM 1287 C C . GLY A 1 180 ? 35.911 8.310 -38.272 1.00 79.00 180 GLY A C 1
ATOM 1288 O O . GLY A 1 180 ? 36.898 8.746 -38.850 1.00 79.00 180 GLY A O 1
ATOM 1289 N N . LYS A 1 181 ? 35.684 8.597 -36.980 1.00 77.69 181 LYS A N 1
ATOM 1290 C CA . LYS A 1 181 ? 36.533 9.510 -36.175 1.00 77.69 181 LYS A CA 1
ATOM 1291 C C . LYS A 1 181 ? 37.616 8.795 -35.346 1.00 77.69 181 LYS A C 1
ATOM 1293 O O . LYS A 1 181 ? 38.073 9.312 -34.331 1.00 77.69 181 LYS A O 1
ATOM 1298 N N . GLY A 1 182 ? 38.011 7.590 -35.760 1.00 80.56 182 GLY A N 1
ATOM 1299 C CA . GLY A 1 182 ? 39.029 6.767 -35.097 1.00 80.56 182 GLY A CA 1
ATOM 1300 C C . GLY A 1 182 ? 38.475 5.629 -34.229 1.00 80.56 182 GLY A C 1
ATOM 1301 O O . GLY A 1 182 ? 37.288 5.561 -33.910 1.00 80.56 182 GLY A O 1
ATOM 1302 N N . ALA A 1 183 ? 39.359 4.699 -33.852 1.00 83.25 183 ALA A N 1
ATOM 1303 C CA . ALA A 1 183 ? 38.975 3.453 -33.182 1.00 83.25 183 ALA A CA 1
ATOM 1304 C C . ALA A 1 183 ? 38.546 3.644 -31.714 1.00 83.25 183 ALA A C 1
ATOM 1306 O O . ALA A 1 183 ? 37.641 2.961 -31.240 1.00 83.25 183 ALA A O 1
ATOM 1307 N N . ALA A 1 184 ? 39.163 4.582 -30.989 1.00 78.69 184 ALA A N 1
ATOM 1308 C CA . ALA A 1 184 ? 38.897 4.799 -29.566 1.00 78.69 184 ALA A CA 1
ATOM 1309 C C . ALA A 1 184 ? 37.431 5.180 -29.238 1.00 78.69 184 ALA A C 1
ATOM 1311 O O . ALA A 1 184 ? 36.826 4.497 -28.405 1.00 78.69 184 ALA A O 1
ATOM 1312 N N . PRO A 1 185 ? 36.808 6.198 -29.872 1.00 76.50 185 PRO A N 1
ATOM 1313 C CA . PRO A 1 185 ? 35.411 6.539 -29.588 1.00 76.50 185 PRO A CA 1
ATOM 1314 C C . PRO A 1 185 ? 34.444 5.416 -29.992 1.00 76.50 185 PRO A C 1
ATOM 1316 O O . PRO A 1 185 ? 33.485 5.148 -29.268 1.00 76.50 185 PRO A O 1
ATOM 1319 N N . LEU A 1 186 ? 34.735 4.699 -31.082 1.00 81.38 186 LEU A N 1
ATOM 1320 C CA . LEU A 1 186 ? 33.921 3.575 -31.547 1.00 81.38 186 LEU A CA 1
ATOM 1321 C C . LEU A 1 186 ? 33.835 2.459 -30.493 1.00 81.38 186 LEU A C 1
ATOM 1323 O O . LEU A 1 186 ? 32.750 1.946 -30.222 1.00 81.38 186 LEU A O 1
ATOM 1327 N N . VAL A 1 187 ? 34.961 2.110 -29.859 1.00 84.31 187 VAL A N 1
ATOM 1328 C CA . VAL A 1 187 ? 35.003 1.071 -28.816 1.00 84.31 187 VAL A CA 1
ATOM 1329 C C . VAL A 1 187 ? 34.201 1.495 -27.582 1.00 84.31 187 VAL A C 1
ATOM 1331 O O . VAL A 1 187 ? 33.396 0.710 -27.075 1.00 84.31 187 VAL A O 1
ATOM 1334 N N . ILE A 1 188 ? 34.369 2.738 -27.116 1.00 79.31 188 ILE A N 1
ATOM 1335 C CA . ILE A 1 188 ? 33.692 3.242 -25.910 1.00 79.31 188 ILE A CA 1
ATOM 1336 C C . ILE A 1 188 ? 32.176 3.306 -26.122 1.00 79.31 188 ILE A C 1
ATOM 1338 O O . ILE A 1 188 ? 31.412 2.729 -25.342 1.00 79.31 188 ILE A O 1
ATOM 1342 N N . PHE A 1 189 ? 31.721 3.971 -27.188 1.00 81.50 189 PHE A N 1
ATOM 1343 C CA . PHE A 1 189 ? 30.289 4.097 -27.466 1.00 81.50 189 PHE A CA 1
ATOM 1344 C C . PHE A 1 189 ? 29.666 2.766 -27.890 1.00 81.50 189 PHE A C 1
ATOM 1346 O O . PHE A 1 189 ? 28.497 2.517 -27.585 1.00 81.50 189 PHE A O 1
ATOM 1353 N N . GLY A 1 190 ? 30.444 1.879 -28.516 1.00 84.50 190 GLY A N 1
ATOM 1354 C CA . GLY A 1 190 ? 30.017 0.527 -28.861 1.00 84.50 190 GLY A CA 1
ATOM 1355 C C . GLY A 1 190 ? 29.696 -0.281 -27.609 1.00 84.50 190 GLY A C 1
ATOM 1356 O O . GLY A 1 190 ? 28.582 -0.789 -27.470 1.00 84.50 190 GLY A O 1
ATOM 1357 N N . ALA A 1 191 ? 30.619 -0.315 -26.643 1.00 82.00 191 ALA A N 1
ATOM 1358 C CA . ALA A 1 191 ? 30.408 -0.997 -25.368 1.00 82.00 191 ALA A CA 1
ATOM 1359 C C . ALA A 1 191 ? 29.196 -0.430 -24.607 1.00 82.00 191 ALA A C 1
ATOM 1361 O O . ALA A 1 191 ? 28.344 -1.183 -24.127 1.00 82.00 191 ALA A O 1
ATOM 1362 N N . LEU A 1 192 ? 29.071 0.899 -24.546 1.00 81.06 192 LEU A N 1
ATOM 1363 C CA . LEU A 1 192 ? 27.982 1.569 -23.833 1.00 81.06 192 LEU A CA 1
ATOM 1364 C C . LEU A 1 192 ? 26.618 1.310 -24.495 1.00 81.06 192 LEU A C 1
ATOM 1366 O O . LEU A 1 192 ? 25.619 1.094 -23.803 1.00 81.06 192 LEU A O 1
ATOM 1370 N N . THR A 1 193 ? 26.585 1.235 -25.827 1.00 86.94 193 THR A N 1
ATOM 1371 C CA . THR A 1 193 ? 25.399 0.850 -26.602 1.00 86.94 193 THR A CA 1
ATOM 1372 C C . THR A 1 193 ? 24.999 -0.595 -26.331 1.00 86.94 193 THR A C 1
ATOM 1374 O O . THR A 1 193 ? 23.834 -0.847 -26.028 1.00 86.94 193 THR A O 1
ATOM 1377 N N . VAL A 1 194 ? 25.948 -1.537 -26.359 1.00 90.94 194 VAL A N 1
ATOM 1378 C CA . VAL A 1 194 ? 25.676 -2.957 -26.072 1.00 90.94 194 VAL A CA 1
ATOM 1379 C C . VAL A 1 194 ? 25.094 -3.129 -24.668 1.00 90.94 194 VAL A C 1
ATOM 1381 O O . VAL A 1 194 ? 24.071 -3.796 -24.506 1.00 90.94 194 VAL A O 1
ATOM 1384 N N . VAL A 1 195 ? 25.674 -2.474 -23.658 1.00 84.44 195 VAL A N 1
ATOM 1385 C CA . VAL A 1 195 ? 25.168 -2.528 -22.276 1.00 84.44 195 VAL A CA 1
ATOM 1386 C C . VAL A 1 195 ? 23.771 -1.910 -22.167 1.00 84.44 195 VAL A C 1
ATOM 1388 O O . VAL A 1 195 ? 22.886 -2.488 -21.534 1.00 84.44 195 VAL A O 1
ATOM 1391 N N . SER A 1 196 ? 23.543 -0.761 -22.806 1.00 80.94 196 SER A N 1
ATOM 1392 C CA . SER A 1 196 ? 22.268 -0.038 -22.726 1.00 80.94 196 SER A CA 1
ATOM 1393 C C . SER A 1 196 ? 21.136 -0.771 -23.441 1.00 80.94 196 SER A C 1
ATOM 1395 O O . SER A 1 196 ? 20.062 -0.960 -22.868 1.00 80.94 196 SER A O 1
ATOM 1397 N N . VAL A 1 197 ? 21.379 -1.234 -24.669 1.00 88.06 197 VAL A N 1
ATOM 1398 C CA . VAL A 1 197 ? 20.409 -1.995 -25.469 1.00 88.06 197 VAL A CA 1
ATOM 1399 C C . VAL A 1 197 ? 20.166 -3.365 -24.845 1.00 88.06 197 VAL A C 1
ATOM 1401 O O . VAL A 1 197 ? 19.011 -3.760 -24.698 1.00 88.06 197 VAL A O 1
ATOM 1404 N N . GLY A 1 198 ? 21.218 -4.061 -24.403 1.00 88.56 198 GLY A N 1
ATOM 1405 C CA . GLY A 1 198 ? 21.095 -5.342 -23.706 1.00 88.56 198 GLY A CA 1
ATOM 1406 C C . GLY A 1 198 ? 20.289 -5.218 -22.411 1.00 88.56 198 GLY A C 1
ATOM 1407 O O . GLY A 1 198 ? 19.353 -5.987 -22.181 1.00 88.56 198 GLY A O 1
ATOM 1408 N N . GLY A 1 199 ? 20.570 -4.193 -21.600 1.00 84.75 199 GLY A N 1
ATOM 1409 C CA . GLY A 1 199 ? 19.798 -3.879 -20.397 1.00 84.75 199 GLY A CA 1
ATOM 1410 C C . GLY A 1 199 ? 18.340 -3.518 -20.703 1.00 84.75 199 GLY A C 1
ATOM 1411 O O . GLY A 1 199 ? 17.424 -3.971 -20.006 1.00 84.75 199 GLY A O 1
ATOM 1412 N N . PHE A 1 200 ? 18.090 -2.757 -21.771 1.00 86.75 200 PHE A N 1
ATOM 1413 C CA . PHE A 1 200 ? 16.736 -2.410 -22.207 1.00 86.75 200 PHE A CA 1
ATOM 1414 C C . PHE A 1 200 ? 15.961 -3.633 -22.685 1.00 86.75 200 PHE A C 1
ATOM 1416 O O . PHE A 1 200 ? 14.871 -3.886 -22.181 1.00 86.75 200 PHE A O 1
ATOM 1423 N N . ALA A 1 201 ? 16.534 -4.446 -23.569 1.00 88.94 201 ALA A N 1
ATOM 1424 C CA . ALA A 1 201 ? 15.912 -5.672 -24.052 1.00 88.94 201 ALA A CA 1
ATOM 1425 C C . ALA A 1 201 ? 15.606 -6.639 -22.898 1.00 88.94 201 ALA A C 1
ATOM 1427 O O . ALA A 1 201 ? 14.496 -7.164 -22.804 1.00 88.94 201 ALA A O 1
ATOM 1428 N N . TRP A 1 202 ? 16.541 -6.810 -21.958 1.00 87.00 202 TRP A N 1
ATOM 1429 C CA . TRP A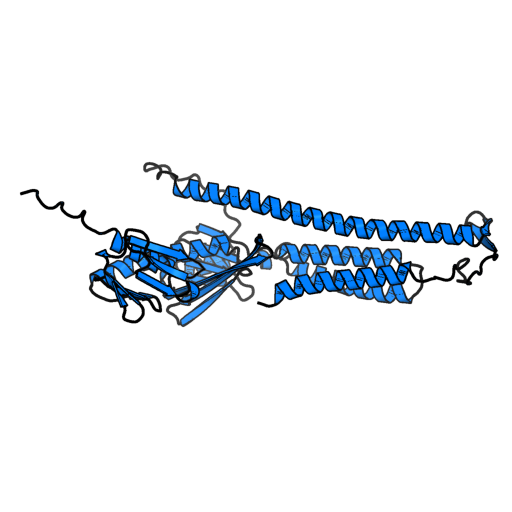 1 202 ? 16.344 -7.654 -20.779 1.00 87.00 202 TRP A CA 1
ATOM 1430 C C . TRP A 1 202 ? 15.232 -7.137 -19.852 1.00 87.00 202 TRP A C 1
ATOM 1432 O O . TRP A 1 202 ? 14.377 -7.907 -19.401 1.00 87.00 202 TRP A O 1
ATOM 1442 N N . THR A 1 203 ? 15.191 -5.828 -19.583 1.00 82.56 203 THR A N 1
ATOM 1443 C CA . THR A 1 203 ? 14.118 -5.227 -18.772 1.00 82.56 203 THR A CA 1
ATOM 1444 C C . THR A 1 203 ? 12.765 -5.260 -19.485 1.00 82.56 203 THR A C 1
ATOM 1446 O O . THR A 1 203 ? 11.745 -5.510 -18.836 1.00 82.56 203 THR A O 1
ATOM 1449 N N . LEU A 1 204 ? 12.742 -5.071 -20.806 1.00 85.25 204 LEU A N 1
ATOM 1450 C CA . LEU A 1 204 ? 11.545 -5.131 -21.639 1.00 85.25 204 LEU A CA 1
ATOM 1451 C C . LEU A 1 204 ? 10.986 -6.558 -21.719 1.00 85.25 204 LEU A C 1
ATOM 1453 O O . LEU A 1 204 ? 9.780 -6.737 -21.550 1.00 85.25 204 LEU A O 1
ATOM 1457 N N . ALA A 1 205 ? 11.842 -7.572 -21.863 1.00 84.88 205 ALA A N 1
ATOM 1458 C CA . ALA A 1 205 ? 11.452 -8.984 -21.824 1.00 84.88 205 ALA A CA 1
ATOM 1459 C C . ALA A 1 205 ? 10.818 -9.374 -20.477 1.00 84.88 205 ALA A C 1
ATOM 1461 O O . ALA A 1 205 ? 9.901 -10.192 -20.424 1.00 84.88 205 ALA A O 1
ATOM 1462 N N . ARG A 1 206 ? 11.250 -8.738 -19.379 1.00 78.38 206 ARG A N 1
ATOM 1463 C CA . ARG A 1 206 ? 10.644 -8.886 -18.041 1.00 78.38 206 ARG A CA 1
ATOM 1464 C C . ARG A 1 206 ? 9.465 -7.950 -17.783 1.00 78.38 206 ARG A C 1
ATOM 1466 O O . ARG A 1 206 ? 8.859 -8.007 -16.711 1.00 78.38 206 ARG A O 1
ATOM 1473 N N . SER A 1 207 ? 9.149 -7.061 -18.717 1.00 77.94 207 SER A N 1
ATOM 1474 C CA . SER A 1 207 ? 8.068 -6.101 -18.548 1.00 77.94 207 SER A CA 1
ATOM 1475 C C . SER A 1 207 ? 6.700 -6.760 -18.776 1.00 77.94 207 SER A C 1
ATOM 1477 O O . SER A 1 207 ? 6.575 -7.667 -19.604 1.00 77.94 207 SER A O 1
ATOM 1479 N N . PRO A 1 208 ? 5.639 -6.262 -18.115 1.00 71.69 208 PRO A N 1
ATOM 1480 C CA . PRO A 1 208 ? 4.267 -6.703 -18.378 1.00 71.69 208 PRO A CA 1
ATOM 1481 C C . PRO A 1 208 ? 3.785 -6.365 -19.798 1.00 71.69 208 PRO A C 1
ATOM 1483 O O . PRO A 1 208 ? 2.766 -6.885 -20.243 1.00 71.69 208 PRO A O 1
ATOM 1486 N N . LEU A 1 209 ? 4.500 -5.517 -20.546 1.00 75.81 209 LEU A N 1
ATOM 1487 C CA . LEU A 1 209 ? 4.140 -5.219 -21.931 1.00 75.81 209 LEU A CA 1
ATOM 1488 C C . LEU A 1 209 ? 4.414 -6.411 -22.851 1.00 75.81 209 LEU A C 1
ATOM 1490 O O . LEU A 1 209 ? 3.582 -6.696 -23.708 1.00 75.81 209 LEU A O 1
ATOM 1494 N N . VAL A 1 210 ? 5.520 -7.129 -22.647 1.00 80.25 210 VAL A N 1
ATOM 1495 C CA . VAL A 1 210 ? 5.955 -8.211 -23.548 1.00 80.25 210 VAL A CA 1
ATOM 1496 C C . VAL A 1 210 ? 5.673 -9.595 -22.963 1.00 80.25 210 VAL A C 1
ATOM 1498 O O . VAL A 1 210 ? 5.243 -10.491 -23.685 1.00 80.25 210 VAL A O 1
ATOM 1501 N N . SER A 1 211 ? 5.845 -9.783 -21.653 1.00 78.12 211 SER A N 1
ATOM 1502 C CA . SER A 1 211 ? 5.650 -11.096 -21.034 1.00 78.12 211 SER A CA 1
ATOM 1503 C C . SER A 1 211 ? 4.196 -11.320 -20.609 1.00 78.12 211 SER A C 1
ATOM 1505 O O . SER A 1 211 ? 3.667 -10.606 -19.754 1.00 78.12 211 SER A O 1
ATOM 1507 N N . LYS A 1 212 ? 3.559 -12.366 -21.160 1.00 76.69 212 LYS A N 1
ATOM 1508 C CA . LYS A 1 212 ? 2.230 -12.839 -20.725 1.00 76.69 212 LYS A CA 1
ATOM 1509 C C . LYS A 1 212 ? 2.219 -13.184 -19.232 1.00 76.69 212 LYS A C 1
ATOM 1511 O O . LYS A 1 212 ? 1.285 -12.802 -18.538 1.00 76.69 212 LYS A O 1
ATOM 1516 N N . GLN A 1 213 ? 3.285 -13.809 -18.725 1.00 72.50 213 GLN A N 1
ATOM 1517 C CA . GLN A 1 213 ? 3.427 -14.131 -17.299 1.00 72.50 213 GLN A CA 1
ATOM 1518 C C . GLN A 1 213 ? 3.468 -12.866 -16.435 1.00 72.50 213 GLN A C 1
ATOM 1520 O O . GLN A 1 213 ? 2.828 -12.803 -15.391 1.00 72.50 213 GLN A O 1
ATOM 1525 N N . ALA A 1 214 ? 4.157 -11.815 -16.887 1.00 72.62 214 ALA A N 1
ATOM 1526 C CA . ALA A 1 214 ? 4.220 -10.559 -16.145 1.00 72.62 214 ALA A CA 1
ATOM 1527 C C . ALA A 1 214 ? 2.870 -9.814 -16.096 1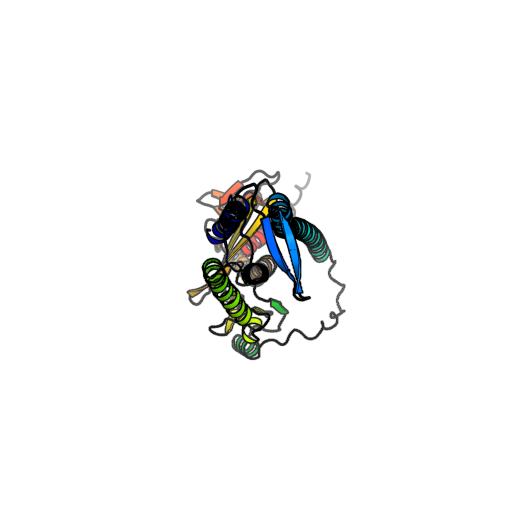.00 72.62 214 ALA A C 1
ATOM 1529 O O . ALA A 1 214 ? 2.652 -9.044 -15.162 1.00 72.62 214 ALA A O 1
ATOM 1530 N N . ARG A 1 215 ? 1.957 -10.058 -17.051 1.00 73.06 215 ARG A N 1
ATOM 1531 C CA . ARG A 1 215 ? 0.568 -9.551 -17.012 1.00 73.06 215 ARG A CA 1
ATOM 1532 C C . ARG A 1 215 ? -0.322 -10.301 -16.026 1.00 73.06 215 ARG A C 1
ATOM 1534 O O . ARG A 1 215 ? -1.305 -9.733 -15.566 1.00 73.06 215 ARG A O 1
ATOM 1541 N N . GLN A 1 216 ? 0.013 -11.554 -15.728 1.00 78.62 216 GLN A N 1
ATOM 1542 C CA . GLN A 1 216 ? -0.705 -12.371 -14.749 1.00 78.62 216 GLN A CA 1
ATOM 1543 C C . GLN A 1 216 ? -0.291 -12.033 -13.314 1.00 78.62 216 GLN A C 1
ATOM 1545 O O . GLN A 1 216 ? -1.019 -12.352 -12.385 1.00 78.62 216 GLN A O 1
ATOM 1550 N N . LEU A 1 217 ? 0.846 -11.354 -13.117 1.00 84.75 217 LEU A N 1
ATOM 1551 C CA . LEU A 1 217 ? 1.211 -10.793 -11.819 1.00 84.75 217 LEU A CA 1
ATOM 1552 C C . LEU A 1 217 ? 0.205 -9.705 -11.453 1.00 84.75 217 LEU A C 1
ATOM 1554 O O . LEU A 1 217 ? -0.034 -8.803 -12.252 1.00 84.75 217 LEU A O 1
ATOM 1558 N N . GLY A 1 218 ? -0.352 -9.750 -10.247 1.00 91.94 218 GLY A N 1
ATOM 1559 C CA . GLY A 1 218 ? -1.353 -8.774 -9.832 1.00 91.94 218 GLY A CA 1
ATOM 1560 C C . GLY A 1 218 ? -2.153 -9.188 -8.608 1.00 91.94 218 GLY A C 1
ATOM 1561 O O . GLY A 1 218 ? -1.887 -10.210 -7.969 1.00 91.94 218 GLY A O 1
ATOM 1562 N N . PHE A 1 219 ? -3.130 -8.346 -8.281 1.00 95.38 219 PHE A N 1
ATOM 1563 C CA . PHE A 1 219 ? -4.103 -8.592 -7.224 1.00 95.38 219 PHE A CA 1
ATOM 1564 C C . PHE A 1 219 ? -5.479 -8.768 -7.851 1.00 95.38 219 PHE A C 1
ATOM 1566 O O . PHE A 1 219 ? -5.933 -7.910 -8.605 1.00 95.38 219 PHE A O 1
ATOM 1573 N N . HIS A 1 220 ? -6.154 -9.855 -7.509 1.00 95.62 220 HIS A N 1
ATOM 1574 C CA . HIS A 1 220 ? -7.537 -10.109 -7.890 1.00 95.62 220 HIS A CA 1
ATOM 1575 C C . HIS A 1 220 ? -8.376 -10.072 -6.618 1.00 95.62 220 HIS A C 1
ATOM 1577 O O . HIS A 1 220 ? -8.166 -10.871 -5.707 1.00 95.62 220 HIS A O 1
ATOM 1583 N N . LEU A 1 221 ? -9.269 -9.093 -6.523 1.00 96.62 221 LEU A N 1
ATOM 1584 C CA . LEU A 1 221 ? -10.140 -8.880 -5.379 1.00 96.62 221 LEU A CA 1
ATOM 1585 C C . LEU A 1 221 ? -11.447 -9.647 -5.575 1.00 96.62 221 LEU A C 1
ATOM 1587 O O . LEU A 1 221 ? -12.050 -9.605 -6.649 1.00 96.62 221 LEU A O 1
ATOM 1591 N N . PHE A 1 222 ? -11.882 -10.302 -4.508 1.00 97.19 222 PHE A N 1
ATOM 1592 C CA . PHE A 1 222 ? -13.120 -11.061 -4.409 1.00 97.19 222 PHE A CA 1
ATOM 1593 C C . PHE A 1 222 ? -13.917 -10.575 -3.188 1.00 97.19 222 PHE A C 1
ATOM 1595 O O . PHE A 1 222 ? -13.418 -9.819 -2.347 1.00 97.19 222 PHE A O 1
ATOM 1602 N N . GLN A 1 223 ? -15.169 -11.004 -3.067 1.00 96.81 223 GLN A N 1
ATOM 1603 C CA . GLN A 1 223 ? -16.071 -10.571 -1.991 1.00 96.81 223 GLN A CA 1
ATOM 1604 C C . GLN A 1 223 ? -15.524 -10.852 -0.578 1.00 96.81 223 GLN A C 1
ATOM 1606 O O . GLN A 1 223 ? -15.631 -10.002 0.311 1.00 96.81 223 GLN A O 1
ATOM 1611 N N . HIS A 1 224 ? -14.904 -12.015 -0.365 1.00 97.81 224 HIS A N 1
ATOM 1612 C CA . HIS A 1 224 ? -14.432 -12.488 0.944 1.00 97.81 224 HIS A CA 1
ATOM 1613 C C . HIS A 1 224 ? -12.907 -12.563 1.071 1.00 97.81 224 HIS A C 1
ATOM 1615 O O . HIS A 1 224 ? -12.394 -12.944 2.124 1.00 97.81 224 HIS A O 1
ATOM 1621 N N . GLY A 1 225 ? -12.167 -12.169 0.037 1.00 97.94 225 GLY A N 1
ATOM 1622 C CA . GLY A 1 225 ? -10.718 -12.101 0.106 1.00 97.94 225 GLY A CA 1
ATOM 1623 C C . GLY A 1 225 ? -10.078 -11.565 -1.158 1.00 97.94 225 GLY A C 1
ATOM 1624 O O . GLY A 1 225 ? -10.708 -10.918 -1.992 1.00 97.94 225 GLY A O 1
ATOM 1625 N N . PHE A 1 226 ? -8.802 -11.866 -1.315 1.00 98.00 226 PHE A N 1
ATOM 1626 C CA . PHE A 1 226 ? -8.056 -11.542 -2.513 1.00 98.00 226 PHE A CA 1
ATOM 1627 C C . PHE A 1 226 ? -7.064 -12.636 -2.853 1.00 98.00 226 PHE A C 1
ATOM 1629 O O . PHE A 1 226 ? -6.585 -13.375 -1.993 1.00 98.00 226 PHE A O 1
ATOM 1636 N N . VAL A 1 227 ? -6.725 -12.692 -4.130 1.00 97.19 227 VAL A N 1
ATOM 1637 C CA . VAL A 1 227 ? -5.664 -13.531 -4.655 1.00 97.19 227 VAL A CA 1
ATOM 1638 C C . VAL A 1 227 ? -4.520 -12.646 -5.110 1.00 97.19 227 VAL A C 1
ATOM 1640 O O . VAL A 1 227 ? -4.716 -11.664 -5.829 1.00 97.19 227 VAL A O 1
ATOM 1643 N N . ARG A 1 228 ? -3.309 -13.006 -4.696 1.00 96.25 228 ARG A N 1
ATOM 1644 C CA . ARG A 1 228 ? -2.066 -12.404 -5.157 1.00 96.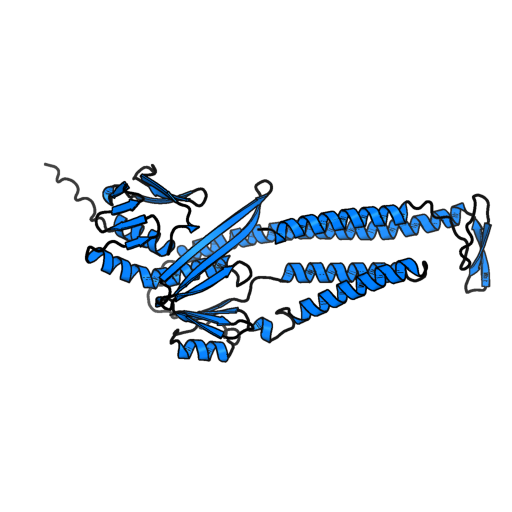25 228 ARG A CA 1
ATOM 1645 C C . ARG A 1 228 ? -1.365 -13.386 -6.084 1.00 96.25 228 ARG A C 1
ATOM 1647 O O . ARG A 1 228 ? -0.904 -14.436 -5.642 1.00 96.25 228 ARG A O 1
ATOM 1654 N N . ALA A 1 229 ? -1.247 -13.011 -7.349 1.00 94.38 229 ALA A N 1
ATOM 1655 C CA . ALA A 1 229 ? -0.463 -13.745 -8.326 1.00 94.38 229 ALA A CA 1
ATOM 1656 C C . ALA A 1 229 ? 0.961 -13.174 -8.368 1.00 94.38 229 ALA A C 1
ATOM 1658 O O . ALA A 1 229 ? 1.174 -11.978 -8.594 1.00 94.38 229 ALA A O 1
ATOM 1659 N N . THR A 1 230 ? 1.946 -14.027 -8.094 1.00 91.69 230 THR A N 1
ATOM 1660 C CA . THR A 1 230 ? 3.373 -13.690 -8.115 1.00 91.69 230 THR A CA 1
ATOM 1661 C C . THR A 1 230 ? 4.131 -14.641 -9.036 1.00 91.69 230 THR A C 1
ATOM 1663 O O . THR A 1 230 ? 3.615 -15.686 -9.414 1.00 91.69 230 THR A O 1
ATOM 1666 N N . ALA A 1 231 ? 5.388 -14.325 -9.358 1.00 87.88 231 ALA A N 1
ATOM 1667 C CA . ALA A 1 231 ? 6.226 -15.227 -10.150 1.00 87.88 231 ALA A CA 1
ATOM 1668 C C . ALA A 1 231 ? 6.502 -16.562 -9.429 1.00 87.88 231 ALA A C 1
ATOM 1670 O O . ALA A 1 231 ? 6.815 -17.548 -10.081 1.00 87.88 231 ALA A O 1
ATOM 1671 N N . ALA A 1 232 ? 6.375 -16.589 -8.097 1.00 90.12 232 ALA A N 1
ATOM 1672 C CA . ALA A 1 232 ? 6.524 -17.790 -7.279 1.00 90.12 232 ALA A CA 1
ATOM 1673 C C . ALA A 1 232 ? 5.223 -18.606 -7.157 1.00 90.12 232 ALA A C 1
ATOM 1675 O O . ALA A 1 232 ? 5.221 -19.655 -6.523 1.00 90.12 232 ALA A O 1
ATOM 1676 N N . GLY A 1 233 ? 4.116 -18.113 -7.719 1.00 92.62 233 GLY A N 1
ATOM 1677 C CA . GLY A 1 233 ? 2.812 -18.759 -7.660 1.00 92.62 233 GLY A CA 1
ATOM 1678 C C . GLY A 1 233 ? 1.705 -17.849 -7.138 1.00 92.62 233 GLY A C 1
ATOM 1679 O O . GLY A 1 233 ? 1.890 -16.648 -6.894 1.00 92.62 233 GLY A O 1
ATOM 1680 N N . VAL A 1 234 ? 0.537 -18.462 -6.980 1.00 95.75 234 VAL A N 1
ATOM 1681 C CA . VAL A 1 234 ? -0.722 -17.820 -6.614 1.00 95.75 234 VAL A CA 1
ATOM 1682 C C . VAL A 1 234 ? -1.046 -18.112 -5.155 1.00 95.75 234 VAL A C 1
ATOM 1684 O O . VAL A 1 234 ? -1.021 -19.261 -4.724 1.00 95.75 234 VAL A O 1
ATOM 1687 N N . GLN A 1 235 ? -1.360 -17.070 -4.386 1.00 97.00 235 GLN A N 1
ATOM 1688 C CA . GLN A 1 235 ? -1.751 -17.199 -2.982 1.00 97.00 235 GLN A CA 1
ATOM 1689 C C . GLN A 1 235 ? -3.078 -16.488 -2.730 1.00 97.00 235 GLN A C 1
ATOM 1691 O O . GLN A 1 235 ? -3.238 -15.320 -3.087 1.00 97.00 235 GLN A O 1
ATOM 1696 N N . ALA A 1 236 ? -4.016 -17.195 -2.103 1.00 97.62 236 ALA A N 1
ATOM 1697 C CA . ALA A 1 236 ? -5.304 -16.666 -1.679 1.00 97.62 236 ALA A CA 1
ATOM 1698 C C . ALA A 1 236 ? -5.269 -16.258 -0.199 1.00 97.62 236 ALA A C 1
ATOM 1700 O O . ALA A 1 236 ? -4.654 -16.931 0.633 1.00 97.62 236 ALA A O 1
ATOM 1701 N N . TYR A 1 237 ? -5.948 -15.162 0.123 1.00 98.00 237 TYR A N 1
ATOM 1702 C CA . TYR A 1 237 ? -6.047 -14.609 1.470 1.00 98.00 237 TYR A CA 1
ATOM 1703 C C . TYR A 1 237 ? -7.485 -14.183 1.737 1.00 98.00 237 TYR A C 1
ATOM 1705 O O . TYR A 1 237 ? -8.053 -13.416 0.957 1.00 98.00 237 TYR A O 1
ATOM 1713 N N . ARG A 1 238 ? -8.072 -14.641 2.844 1.00 98.25 238 ARG A N 1
ATOM 1714 C CA . ARG A 1 238 ? -9.417 -14.216 3.247 1.00 98.25 238 ARG A CA 1
ATOM 1715 C C . ARG A 1 238 ? -9.372 -12.977 4.135 1.00 98.25 238 ARG A C 1
ATOM 1717 O O . ARG A 1 238 ? -8.451 -12.807 4.933 1.00 98.25 238 ARG A O 1
ATOM 1724 N N . TRP A 1 239 ? -10.399 -12.134 4.040 1.00 98.00 239 TRP A N 1
ATOM 1725 C CA . TRP A 1 239 ? -10.512 -10.920 4.857 1.00 98.00 239 TRP A CA 1
ATOM 1726 C C . TRP A 1 239 ? -10.635 -11.220 6.352 1.00 98.00 239 TRP A C 1
ATOM 1728 O O . TRP A 1 239 ? -10.117 -10.473 7.175 1.00 98.00 239 TRP A O 1
ATOM 1738 N N . ASP A 1 240 ? -11.297 -12.320 6.708 1.00 97.62 240 ASP A N 1
ATOM 1739 C CA . ASP A 1 240 ? -11.537 -12.725 8.094 1.00 97.62 240 ASP A CA 1
ATOM 1740 C C . ASP A 1 240 ? -10.342 -13.397 8.776 1.00 97.62 240 ASP A C 1
ATOM 1742 O O . ASP A 1 240 ? -10.358 -13.533 9.999 1.00 97.62 240 ASP A O 1
ATOM 1746 N N . GLN A 1 241 ? -9.321 -13.782 8.006 1.00 97.75 241 GLN A N 1
ATOM 1747 C CA . GLN A 1 241 ? -8.055 -14.316 8.512 1.00 97.75 241 GLN A CA 1
ATOM 1748 C C . GLN A 1 241 ? -7.054 -13.215 8.881 1.00 97.75 241 GLN A C 1
ATOM 1750 O O . GLN A 1 241 ? -6.055 -13.508 9.531 1.00 97.75 241 GLN A O 1
ATOM 1755 N N . ILE A 1 242 ? -7.289 -11.967 8.466 1.00 98.44 242 ILE A N 1
ATOM 1756 C CA . ILE A 1 242 ? -6.397 -10.843 8.768 1.00 98.44 242 ILE A CA 1
ATOM 1757 C C . ILE A 1 242 ? -6.629 -10.407 10.217 1.00 98.44 242 ILE A C 1
ATOM 1759 O O . ILE A 1 242 ? -7.715 -9.939 10.572 1.00 98.44 242 ILE A O 1
ATOM 1763 N N . ILE A 1 243 ? -5.589 -10.533 11.041 1.00 98.00 243 ILE A N 1
ATOM 1764 C CA . ILE A 1 243 ? -5.583 -10.085 12.436 1.00 98.00 243 ILE A CA 1
ATOM 1765 C C . ILE A 1 243 ? -5.277 -8.594 12.496 1.00 98.00 243 ILE A C 1
ATOM 1767 O O . ILE A 1 243 ? -6.049 -7.830 13.076 1.00 98.00 243 ILE A O 1
ATOM 1771 N N . SER A 1 244 ? -4.167 -8.172 11.890 1.00 97.94 244 SER A N 1
ATOM 1772 C CA . SER A 1 244 ? -3.699 -6.787 11.923 1.00 97.94 244 SER A CA 1
ATOM 1773 C C . SER A 1 244 ? -3.342 -6.282 10.537 1.00 97.94 244 SER A C 1
ATOM 1775 O O . SER A 1 244 ? -2.654 -6.948 9.772 1.00 97.94 244 SER A O 1
ATOM 1777 N N . ILE A 1 245 ? -3.779 -5.062 10.229 1.00 98.31 245 ILE A N 1
ATOM 1778 C CA . ILE A 1 245 ? -3.263 -4.267 9.119 1.00 98.31 245 ILE A CA 1
ATOM 1779 C C . ILE A 1 245 ? -2.599 -2.997 9.651 1.00 98.31 245 ILE A C 1
ATOM 1781 O O . ILE A 1 245 ? -3.237 -2.155 10.287 1.00 98.31 245 ILE A O 1
ATOM 1785 N N . TYR A 1 246 ? -1.309 -2.841 9.372 1.00 98.25 246 TYR A N 1
ATOM 1786 C CA . TYR A 1 246 ? -0.554 -1.617 9.627 1.00 98.25 246 TYR A CA 1
ATOM 1787 C C . TYR A 1 246 ? -0.437 -0.806 8.343 1.00 98.25 246 TYR A C 1
ATOM 1789 O O . TYR A 1 246 ? -0.257 -1.370 7.263 1.00 98.25 246 TYR A O 1
ATOM 1797 N N . GLN A 1 247 ? -0.491 0.523 8.457 1.00 97.38 247 GLN A N 1
ATOM 1798 C CA . GLN A 1 247 ? -0.290 1.424 7.322 1.00 97.38 247 GLN A CA 1
ATOM 1799 C C . GLN A 1 247 ? 0.796 2.464 7.591 1.00 97.38 247 GLN A C 1
ATOM 1801 O O . GLN A 1 247 ? 0.819 3.125 8.624 1.00 97.38 247 GLN A O 1
ATOM 1806 N N . SER A 1 248 ? 1.671 2.676 6.618 1.00 95.62 248 SER A N 1
ATOM 1807 C CA . SER A 1 248 ? 2.678 3.730 6.634 1.00 95.62 248 SER A CA 1
ATOM 1808 C C . SER A 1 248 ? 2.631 4.466 5.303 1.00 95.62 248 SER A C 1
ATOM 1810 O O . SER A 1 248 ? 3.109 3.972 4.282 1.00 95.62 248 SER A O 1
ATOM 1812 N N . ILE A 1 249 ? 2.012 5.647 5.315 1.00 93.50 249 ILE A N 1
ATOM 1813 C CA . ILE A 1 249 ? 1.871 6.511 4.143 1.00 93.50 249 ILE A CA 1
ATOM 1814 C C . ILE A 1 249 ? 2.751 7.740 4.357 1.00 93.50 249 ILE A C 1
ATOM 1816 O O . ILE A 1 249 ? 2.432 8.615 5.161 1.00 93.50 249 ILE A O 1
ATOM 1820 N N . ILE A 1 250 ? 3.869 7.805 3.639 1.00 90.50 250 ILE A N 1
ATOM 1821 C CA . ILE A 1 250 ? 4.840 8.898 3.744 1.00 90.50 250 ILE A CA 1
ATOM 1822 C C . ILE A 1 250 ? 4.754 9.741 2.477 1.00 90.50 250 ILE A C 1
ATOM 1824 O O . ILE A 1 250 ? 5.134 9.293 1.395 1.00 90.50 250 ILE A O 1
ATOM 1828 N N . ARG A 1 251 ? 4.275 10.980 2.604 1.00 89.25 251 ARG A N 1
ATOM 1829 C CA . ARG A 1 251 ? 4.311 11.963 1.515 1.00 89.25 251 ARG A CA 1
ATOM 1830 C C . ARG A 1 251 ? 5.665 12.662 1.534 1.00 89.25 251 ARG A C 1
ATOM 1832 O O . ARG A 1 251 ? 6.017 13.298 2.520 1.00 89.25 251 ARG A O 1
ATOM 1839 N N . GLN A 1 252 ? 6.421 12.528 0.454 1.00 83.81 252 GLN A N 1
ATOM 1840 C CA . GLN A 1 252 ? 7.666 13.258 0.256 1.00 83.81 252 GLN A CA 1
ATOM 1841 C C . GLN A 1 252 ? 7.348 14.599 -0.397 1.00 83.81 252 GLN A C 1
ATOM 1843 O O . GLN A 1 252 ? 6.750 14.642 -1.476 1.00 83.81 252 GLN A O 1
ATOM 1848 N N . GLN A 1 253 ? 7.743 15.679 0.270 1.00 82.19 253 GLN A N 1
ATOM 1849 C CA . GLN A 1 253 ? 7.610 17.042 -0.225 1.00 82.19 253 GLN A CA 1
ATOM 1850 C C . GLN A 1 253 ? 9.000 17.609 -0.514 1.00 82.19 253 GLN A C 1
ATOM 1852 O O . GLN A 1 253 ? 9.901 17.475 0.309 1.00 82.19 253 GLN A O 1
ATOM 1857 N N . VAL A 1 254 ? 9.167 18.226 -1.680 1.00 80.19 254 VAL A N 1
ATOM 1858 C CA . VAL A 1 254 ? 10.379 18.953 -2.075 1.00 80.19 254 VAL A CA 1
ATOM 1859 C C . VAL A 1 254 ? 9.920 20.338 -2.525 1.00 80.19 254 VAL A C 1
ATOM 1861 O O . VAL A 1 254 ? 9.052 20.436 -3.389 1.00 80.19 254 VAL A O 1
ATOM 1864 N N . TYR A 1 255 ? 10.423 21.397 -1.883 1.00 87.38 255 TYR A N 1
ATOM 1865 C CA . TYR A 1 255 ? 9.997 22.789 -2.122 1.00 87.38 255 TYR A CA 1
ATOM 1866 C C . TYR A 1 255 ? 8.465 22.988 -2.084 1.00 87.38 255 TYR A C 1
ATOM 1868 O O . TYR A 1 255 ? 7.876 23.619 -2.956 1.00 87.38 255 TYR A O 1
ATOM 1876 N N . GLY A 1 256 ? 7.784 22.373 -1.109 1.00 80.88 256 GLY A N 1
ATOM 1877 C CA . GLY A 1 256 ? 6.321 22.451 -0.961 1.00 80.88 256 GLY A CA 1
ATOM 1878 C C . GLY A 1 256 ? 5.508 21.611 -1.961 1.00 80.88 256 GLY A C 1
ATOM 1879 O O . GLY A 1 256 ? 4.312 21.401 -1.759 1.00 80.88 256 GLY A O 1
ATOM 1880 N N . ALA A 1 257 ? 6.129 21.048 -3.003 1.00 76.69 257 ALA A N 1
ATOM 1881 C CA . ALA A 1 257 ? 5.469 20.155 -3.950 1.00 76.69 257 ALA A CA 1
ATOM 1882 C C . ALA A 1 257 ? 5.572 18.688 -3.500 1.00 76.69 257 ALA A C 1
ATOM 1884 O O . ALA A 1 257 ? 6.638 18.204 -3.129 1.00 76.69 257 ALA A O 1
ATOM 1885 N N . THR A 1 258 ? 4.459 17.944 -3.546 1.00 79.50 258 THR A N 1
ATOM 1886 C CA . THR A 1 258 ? 4.462 16.503 -3.228 1.00 79.50 258 THR A CA 1
ATOM 1887 C C . THR A 1 258 ? 5.010 15.705 -4.411 1.00 79.50 258 THR A C 1
ATOM 1889 O O . THR A 1 258 ? 4.280 15.439 -5.369 1.00 79.50 258 THR A O 1
ATOM 1892 N N . THR A 1 259 ? 6.281 15.313 -4.335 1.00 82.56 259 THR A N 1
ATOM 1893 C CA . THR A 1 259 ? 6.993 14.590 -5.400 1.00 82.56 259 THR A CA 1
ATOM 1894 C C . THR A 1 259 ? 6.570 13.127 -5.471 1.00 82.56 259 THR A C 1
ATOM 1896 O O . THR A 1 259 ? 6.322 12.596 -6.553 1.00 82.56 259 THR A O 1
ATOM 1899 N N . ASN A 1 260 ? 6.446 12.466 -4.317 1.00 84.75 260 ASN A N 1
ATOM 1900 C CA . ASN A 1 260 ? 6.099 11.049 -4.251 1.00 84.75 260 ASN A CA 1
ATOM 1901 C C . ASN A 1 260 ? 5.331 10.722 -2.960 1.00 84.75 260 ASN A C 1
ATOM 1903 O O . ASN A 1 260 ? 5.476 11.401 -1.947 1.00 84.75 260 ASN A O 1
ATOM 1907 N N . THR A 1 261 ? 4.491 9.690 -2.991 1.00 89.75 261 THR A N 1
ATOM 1908 C CA . THR A 1 261 ? 3.857 9.124 -1.793 1.00 89.75 261 THR A CA 1
ATOM 1909 C C . THR A 1 261 ? 4.266 7.666 -1.685 1.00 89.75 261 THR A C 1
ATOM 1911 O O . THR A 1 261 ? 4.001 6.866 -2.580 1.00 89.75 261 THR A O 1
ATOM 1914 N N . ASN A 1 262 ? 4.962 7.331 -0.605 1.00 91.81 262 ASN A N 1
ATOM 1915 C CA . ASN A 1 262 ? 5.355 5.968 -0.307 1.00 91.81 262 ASN A CA 1
ATOM 1916 C C . ASN A 1 262 ? 4.270 5.304 0.534 1.00 91.81 262 ASN A C 1
ATOM 1918 O O . ASN A 1 262 ? 4.061 5.707 1.678 1.00 91.81 262 ASN A O 1
ATOM 1922 N N . TYR A 1 263 ? 3.586 4.326 -0.048 1.00 94.81 263 TYR A N 1
ATOM 1923 C CA . TYR A 1 263 ? 2.623 3.483 0.637 1.00 94.81 263 TYR A CA 1
ATOM 1924 C C . TYR A 1 263 ? 3.311 2.181 1.043 1.00 94.81 263 TYR A C 1
ATOM 1926 O O . TYR A 1 263 ? 3.914 1.499 0.211 1.00 94.81 263 TYR A O 1
ATOM 1934 N N . ALA A 1 264 ? 3.184 1.827 2.315 1.00 96.12 264 ALA A N 1
ATOM 1935 C CA . ALA A 1 264 ? 3.551 0.523 2.837 1.00 96.12 264 ALA A CA 1
ATOM 1936 C C . ALA A 1 264 ? 2.431 0.012 3.745 1.00 96.12 264 ALA A C 1
ATOM 1938 O O . ALA A 1 264 ? 1.963 0.742 4.620 1.00 96.12 264 ALA A O 1
ATOM 1939 N N . TYR A 1 265 ? 2.017 -1.230 3.529 1.00 97.88 265 TYR A N 1
ATOM 1940 C CA . TYR A 1 265 ? 1.051 -1.934 4.359 1.00 97.88 265 TYR A CA 1
ATOM 1941 C C . TYR A 1 265 ? 1.655 -3.260 4.804 1.00 97.88 265 TYR A C 1
ATOM 1943 O O . TYR A 1 265 ? 2.341 -3.919 4.026 1.00 97.88 265 TYR A O 1
ATOM 1951 N N . LEU A 1 266 ? 1.404 -3.640 6.049 1.00 98.25 266 LEU A N 1
ATOM 1952 C CA . LEU A 1 266 ? 1.773 -4.944 6.588 1.00 98.25 266 LEU A CA 1
ATOM 1953 C C . LEU A 1 266 ? 0.497 -5.605 7.088 1.00 98.25 266 LEU A C 1
ATOM 1955 O O . LEU A 1 266 ? -0.209 -5.007 7.898 1.00 98.25 266 LEU A O 1
ATOM 1959 N N . LEU A 1 267 ? 0.187 -6.778 6.549 1.00 98.38 267 LEU A N 1
ATOM 1960 C CA . LEU A 1 267 ? -0.957 -7.584 6.948 1.00 98.38 267 LEU A CA 1
ATOM 1961 C C . LEU A 1 267 ? -0.432 -8.804 7.694 1.00 98.38 267 LEU A C 1
ATOM 1963 O O . LEU A 1 267 ? 0.374 -9.534 7.122 1.00 98.38 267 LEU A O 1
ATOM 1967 N N . ASP A 1 268 ? -0.913 -9.041 8.906 1.00 98.44 268 ASP A N 1
ATOM 1968 C CA . ASP A 1 268 ? -0.637 -10.266 9.654 1.00 98.44 268 ASP A CA 1
ATOM 1969 C C . ASP A 1 268 ? -1.893 -11.127 9.708 1.00 98.44 268 ASP A C 1
ATOM 1971 O O . ASP A 1 268 ? -3.011 -10.628 9.885 1.00 98.44 268 ASP A O 1
ATOM 1975 N N . PHE A 1 269 ? -1.702 -12.428 9.539 1.00 98.25 269 PHE A N 1
ATOM 1976 C CA . PHE A 1 269 ? -2.772 -13.407 9.425 1.00 98.25 269 PHE A CA 1
ATOM 1977 C C . PHE A 1 269 ? -2.825 -14.315 10.654 1.00 98.25 269 PHE A C 1
ATOM 1979 O O . PHE A 1 269 ? -1.841 -14.493 11.370 1.00 98.25 269 PHE A O 1
ATOM 1986 N N . ALA A 1 270 ? -3.986 -14.926 10.878 1.00 97.12 270 ALA A N 1
ATOM 1987 C CA . ALA A 1 270 ? -4.216 -15.835 11.998 1.00 97.12 270 ALA A CA 1
ATOM 1988 C C . ALA A 1 270 ? -3.370 -17.112 11.968 1.00 97.12 270 ALA A C 1
ATOM 1990 O O . ALA A 1 270 ? -3.151 -17.722 13.007 1.00 97.12 270 ALA A O 1
ATOM 1991 N N . ASP A 1 271 ? -2.858 -17.485 10.799 1.00 96.31 271 ASP A N 1
ATOM 1992 C CA . ASP A 1 271 ? -1.934 -18.607 10.619 1.00 96.31 271 ASP A CA 1
ATOM 1993 C C . ASP A 1 271 ? -0.457 -18.225 10.846 1.00 96.31 271 ASP A C 1
ATOM 1995 O O . ASP A 1 271 ? 0.438 -19.021 10.570 1.00 96.31 271 ASP A O 1
ATOM 1999 N N . GLY A 1 272 ? -0.186 -17.006 11.328 1.00 97.31 272 GLY A N 1
ATOM 2000 C CA . GLY A 1 272 ? 1.163 -16.508 11.603 1.00 97.31 272 GLY A CA 1
ATOM 2001 C C . GLY A 1 272 ? 1.913 -15.996 10.372 1.00 97.31 272 GLY A C 1
ATOM 2002 O O . GLY A 1 272 ? 3.049 -15.537 10.503 1.00 97.31 272 GLY A O 1
ATOM 2003 N N . ARG A 1 273 ? 1.314 -16.035 9.174 1.00 96.69 273 ARG A N 1
ATOM 2004 C CA . ARG A 1 273 ? 1.913 -15.407 7.989 1.00 96.69 273 ARG A CA 1
ATOM 2005 C C . ARG A 1 273 ? 1.848 -13.884 8.098 1.00 96.69 273 ARG A C 1
ATOM 2007 O O . ARG A 1 273 ? 0.921 -13.328 8.685 1.00 96.69 273 ARG A O 1
ATOM 2014 N N . SER A 1 274 ? 2.773 -13.217 7.410 1.00 97.62 274 SER A N 1
ATOM 2015 C CA . SER A 1 274 ? 2.743 -11.768 7.199 1.00 97.62 274 SER A CA 1
ATOM 2016 C C . SER A 1 274 ? 2.947 -11.426 5.723 1.00 97.62 274 SER A C 1
ATOM 2018 O O . SER A 1 274 ? 3.788 -12.010 5.036 1.00 97.62 274 SER A O 1
ATOM 2020 N N . LEU A 1 275 ? 2.192 -10.448 5.225 1.00 97.12 275 LEU A N 1
ATOM 2021 C CA . LEU A 1 275 ? 2.269 -9.947 3.856 1.00 97.12 275 LEU A CA 1
ATOM 2022 C C . LEU A 1 275 ? 2.602 -8.456 3.863 1.00 97.12 275 LEU A C 1
ATOM 2024 O O . LEU A 1 275 ? 1.779 -7.613 4.222 1.00 97.12 275 LEU A O 1
ATOM 2028 N N . ALA A 1 276 ? 3.809 -8.130 3.404 1.00 97.00 276 ALA A N 1
ATOM 2029 C CA . ALA A 1 276 ? 4.237 -6.756 3.191 1.00 97.00 276 ALA A CA 1
ATOM 2030 C C . ALA A 1 276 ? 3.879 -6.290 1.770 1.00 97.00 276 ALA A C 1
ATOM 2032 O O . ALA A 1 276 ? 4.343 -6.854 0.776 1.00 97.00 276 ALA A O 1
ATOM 2033 N N . LEU A 1 277 ? 3.083 -5.227 1.680 1.00 96.00 277 LEU A N 1
ATOM 2034 C CA . LEU A 1 277 ? 2.678 -4.570 0.442 1.00 96.00 277 LEU A CA 1
ATOM 2035 C C . LEU A 1 277 ? 3.289 -3.175 0.365 1.00 96.00 277 LEU A C 1
ATOM 2037 O O . LEU A 1 277 ? 3.344 -2.441 1.350 1.00 96.00 277 LEU A O 1
ATOM 2041 N N . ASN A 1 278 ? 3.740 -2.787 -0.821 1.00 94.25 278 ASN A N 1
ATOM 2042 C CA . ASN A 1 278 ? 4.333 -1.475 -1.066 1.00 94.25 278 ASN A CA 1
ATOM 2043 C C . ASN A 1 278 ? 3.955 -0.939 -2.454 1.00 94.25 278 ASN A C 1
ATOM 2045 O O . ASN A 1 278 ? 3.295 -1.625 -3.232 1.00 94.25 278 ASN A O 1
ATOM 2049 N N . ASN A 1 279 ? 4.428 0.261 -2.797 1.00 89.25 279 ASN A N 1
ATOM 2050 C CA . ASN A 1 279 ? 4.223 0.899 -4.108 1.00 89.25 279 ASN A CA 1
ATOM 2051 C C . ASN A 1 279 ? 4.545 0.033 -5.341 1.00 89.25 279 ASN A C 1
ATOM 2053 O O . ASN A 1 279 ? 4.091 0.347 -6.438 1.00 89.25 279 ASN A O 1
ATOM 2057 N N . PHE A 1 280 ? 5.363 -1.012 -5.198 1.00 85.19 280 PHE A N 1
ATOM 2058 C CA . PHE A 1 280 ? 5.727 -1.907 -6.298 1.00 85.19 280 PHE A CA 1
ATOM 2059 C C . PHE A 1 280 ? 4.798 -3.115 -6.424 1.00 85.19 280 PHE A C 1
ATOM 2061 O O . PHE A 1 280 ? 4.900 -3.849 -7.404 1.00 85.19 280 PHE A O 1
ATOM 2068 N N . SER A 1 281 ? 3.929 -3.339 -5.437 1.00 87.00 281 SER A N 1
ATOM 2069 C CA . SER A 1 281 ? 3.018 -4.484 -5.400 1.00 87.00 281 SER A CA 1
ATOM 2070 C C . SER A 1 281 ? 1.810 -4.254 -6.310 1.00 87.00 281 SER A C 1
ATOM 2072 O O . SER A 1 281 ? 1.493 -5.104 -7.133 1.00 87.00 281 SER A O 1
ATOM 2074 N N . ALA A 1 282 ? 1.177 -3.088 -6.200 1.00 90.88 282 ALA A N 1
ATOM 2075 C CA . ALA A 1 282 ? 0.016 -2.664 -6.980 1.00 90.88 282 ALA A CA 1
ATOM 2076 C C . ALA A 1 282 ? -0.096 -1.134 -6.940 1.00 90.88 282 ALA A C 1
ATOM 2078 O O . ALA A 1 282 ? 0.747 -0.460 -6.337 1.00 90.88 282 ALA A O 1
ATOM 2079 N N . ASP A 1 283 ? -1.153 -0.579 -7.532 1.00 91.44 283 ASP A N 1
ATOM 2080 C CA . ASP A 1 283 ? -1.549 0.798 -7.240 1.00 91.44 283 ASP A CA 1
ATOM 2081 C C . ASP A 1 283 ? -2.083 0.908 -5.801 1.00 91.44 283 ASP A C 1
ATOM 2083 O O . ASP A 1 283 ? -3.279 0.795 -5.530 1.00 91.44 283 ASP A O 1
ATOM 2087 N N . MET A 1 284 ? -1.167 1.106 -4.851 1.00 93.38 284 MET A N 1
ATOM 2088 C CA . MET A 1 284 ? -1.494 1.160 -3.424 1.00 93.38 284 MET A CA 1
ATOM 2089 C C . MET A 1 284 ? -2.328 2.377 -3.022 1.00 93.38 284 MET A C 1
ATOM 2091 O O . MET A 1 284 ? -2.904 2.365 -1.932 1.00 93.38 284 MET A O 1
ATOM 2095 N N . ALA A 1 285 ? -2.417 3.405 -3.873 1.00 92.12 285 ALA A N 1
ATOM 2096 C CA . ALA A 1 285 ? -3.320 4.526 -3.634 1.00 92.12 285 ALA A CA 1
ATOM 2097 C C . ALA A 1 285 ? -4.792 4.096 -3.750 1.00 92.12 285 ALA A C 1
ATOM 2099 O O . ALA A 1 285 ? -5.639 4.685 -3.083 1.00 92.12 285 ALA A O 1
ATOM 2100 N N . VAL A 1 286 ? -5.069 3.057 -4.547 1.00 93.50 286 VAL A N 1
ATOM 2101 C CA . VAL A 1 286 ? -6.402 2.464 -4.723 1.00 93.50 286 VAL A CA 1
ATOM 2102 C C . VAL A 1 286 ? -6.558 1.205 -3.869 1.00 93.50 286 VAL A C 1
ATOM 2104 O O . VAL A 1 286 ? -7.525 1.085 -3.121 1.00 93.50 286 VAL A O 1
ATOM 2107 N N . LEU A 1 287 ? -5.589 0.283 -3.919 1.00 95.56 287 LEU A N 1
ATOM 2108 C CA . LEU A 1 287 ? -5.665 -0.992 -3.200 1.00 95.56 287 LEU A CA 1
ATOM 2109 C C . LEU A 1 287 ? -5.673 -0.802 -1.677 1.00 95.56 287 LEU A C 1
ATOM 2111 O O . LEU A 1 287 ? -6.406 -1.489 -0.979 1.00 95.56 287 LEU A O 1
ATOM 2115 N N . GLY A 1 288 ? -4.870 0.129 -1.155 1.00 96.00 288 GLY A N 1
ATOM 2116 C CA . GLY A 1 288 ? -4.723 0.346 0.285 1.00 96.00 288 GLY A CA 1
ATOM 2117 C C . GLY A 1 288 ? -6.040 0.669 1.006 1.00 96.00 288 GLY A C 1
ATOM 2118 O O . GLY A 1 288 ? -6.387 -0.045 1.948 1.00 96.00 288 GLY A O 1
ATOM 2119 N N . PRO A 1 289 ? -6.797 1.692 0.557 1.00 96.06 289 PRO A N 1
ATOM 2120 C CA . PRO A 1 289 ? -8.125 1.990 1.094 1.00 96.06 289 PRO A CA 1
ATOM 2121 C C . PRO A 1 289 ? -9.094 0.807 1.015 1.00 96.06 289 PRO A C 1
ATOM 2123 O O . PRO A 1 289 ? -9.750 0.508 2.008 1.00 96.06 289 PRO A O 1
ATOM 2126 N N . ILE A 1 290 ? -9.120 0.084 -0.113 1.00 96.50 290 ILE A N 1
ATOM 2127 C CA . ILE A 1 290 ? -9.991 -1.090 -0.266 1.00 96.50 290 ILE A CA 1
ATOM 2128 C C . ILE A 1 290 ? -9.625 -2.171 0.754 1.00 96.50 290 ILE A C 1
ATOM 2130 O O . ILE A 1 290 ? -10.510 -2.686 1.428 1.00 96.50 290 ILE A O 1
ATOM 2134 N N . LEU A 1 291 ? -8.338 -2.493 0.926 1.00 97.19 291 LEU A N 1
ATOM 2135 C CA . LEU A 1 291 ? -7.903 -3.479 1.923 1.00 97.19 291 LEU A CA 1
ATOM 2136 C C . LEU A 1 291 ? -8.389 -3.106 3.327 1.00 97.19 291 LEU A C 1
ATOM 2138 O O . LEU A 1 291 ? -8.921 -3.954 4.039 1.00 97.19 291 LEU A O 1
ATOM 2142 N N . GLN A 1 292 ? -8.241 -1.839 3.718 1.00 97.06 292 GLN A N 1
ATOM 2143 C CA . GLN A 1 292 ? -8.701 -1.378 5.026 1.00 97.06 292 GLN A CA 1
ATOM 2144 C C . GLN A 1 292 ? -10.212 -1.469 5.180 1.00 97.06 292 GLN A C 1
ATOM 2146 O O . GLN A 1 292 ? -10.678 -1.910 6.225 1.00 97.06 292 GLN A O 1
ATOM 2151 N N . GLU A 1 293 ? -10.967 -1.067 4.162 1.00 97.12 293 GLU A N 1
ATOM 2152 C CA . GLU A 1 293 ? -12.427 -1.093 4.184 1.00 97.12 293 GLU A CA 1
ATOM 2153 C C . GLU A 1 293 ? -12.964 -2.524 4.275 1.00 97.12 293 GLU A C 1
ATOM 2155 O O . GLU A 1 293 ? -13.820 -2.809 5.111 1.00 97.12 293 GLU A O 1
ATOM 2160 N N . GLN A 1 294 ? -12.423 -3.451 3.479 1.00 97.69 294 GLN A N 1
ATOM 2161 C CA . GLN A 1 294 ? -12.839 -4.856 3.496 1.00 97.69 294 GLN A CA 1
ATOM 2162 C C . GLN A 1 294 ? -12.514 -5.520 4.844 1.00 97.69 294 GLN A C 1
ATOM 2164 O O . GLN A 1 294 ? -13.354 -6.232 5.397 1.00 97.69 294 GLN A O 1
ATOM 2169 N N . VAL A 1 295 ? -11.331 -5.245 5.408 1.00 97.62 295 VAL A N 1
ATOM 2170 C CA . VAL A 1 295 ? -10.946 -5.733 6.743 1.00 97.62 295 VAL A CA 1
ATOM 2171 C C . VAL A 1 295 ? -11.845 -5.128 7.822 1.00 97.62 295 VAL A C 1
ATOM 2173 O O . VAL A 1 295 ? -12.386 -5.862 8.650 1.00 97.62 295 VAL A O 1
ATOM 2176 N N . ALA A 1 296 ? -12.075 -3.813 7.791 1.00 97.38 296 ALA A N 1
ATOM 2177 C CA . ALA A 1 296 ? -12.948 -3.134 8.745 1.00 97.38 296 ALA A CA 1
ATOM 2178 C C . ALA A 1 296 ? -14.390 -3.657 8.668 1.00 97.38 296 ALA A C 1
ATOM 2180 O O . ALA A 1 296 ? -14.991 -3.915 9.709 1.00 97.38 296 ALA A O 1
ATOM 2181 N N . ARG A 1 297 ? -14.925 -3.914 7.467 1.00 97.25 297 ARG A N 1
ATOM 2182 C CA . ARG A 1 297 ? -16.269 -4.488 7.280 1.00 97.25 297 ARG A CA 1
ATOM 2183 C C . ARG A 1 297 ? -16.443 -5.809 8.030 1.00 97.25 297 ARG A C 1
ATOM 2185 O O . ARG A 1 297 ? -17.505 -6.060 8.592 1.00 97.25 297 ARG A O 1
ATOM 2192 N N . VAL A 1 298 ? -15.411 -6.652 8.048 1.00 97.56 298 VAL A N 1
ATOM 2193 C CA . VAL A 1 298 ? -15.448 -7.946 8.747 1.00 97.56 298 VAL A CA 1
ATOM 2194 C C . VAL A 1 298 ? -15.178 -7.790 10.247 1.00 97.56 298 VAL A C 1
ATOM 2196 O O . VAL A 1 298 ? -15.823 -8.449 11.066 1.00 97.56 298 VAL A O 1
ATOM 2199 N N . GLN A 1 299 ? -14.230 -6.931 10.624 1.00 97.50 299 GLN A N 1
ATOM 2200 C CA . GLN A 1 299 ? -13.779 -6.804 12.010 1.00 97.50 299 GLN A CA 1
ATOM 2201 C C . GLN A 1 299 ? -14.705 -5.948 12.883 1.00 97.50 299 GLN A C 1
ATOM 2203 O O . GLN A 1 299 ? -14.902 -6.289 14.048 1.00 97.50 299 GLN A O 1
ATOM 2208 N N . VAL A 1 300 ? -15.299 -4.870 12.357 1.00 97.44 300 VAL A N 1
ATOM 2209 C CA . VAL A 1 300 ? -16.113 -3.930 13.152 1.00 97.44 300 VAL A CA 1
ATOM 2210 C C . VAL A 1 300 ? -17.308 -4.620 13.825 1.00 97.44 300 VAL A C 1
ATOM 2212 O O . VAL A 1 300 ? -17.424 -4.490 15.043 1.00 97.44 300 VAL A O 1
ATOM 2215 N N . PRO A 1 301 ? -18.153 -5.420 13.138 1.00 97.00 301 PRO A N 1
ATOM 2216 C CA . PRO A 1 301 ? -19.278 -6.088 13.801 1.00 97.00 301 PRO A CA 1
ATOM 2217 C C . PRO A 1 301 ? -18.835 -7.045 14.917 1.00 97.00 301 PRO A C 1
ATOM 2219 O O . PRO A 1 301 ? -19.500 -7.166 15.945 1.00 97.00 301 PRO A O 1
ATOM 2222 N N . ARG A 1 302 ? -17.688 -7.717 14.740 1.00 96.94 302 ARG A N 1
ATOM 2223 C CA . ARG A 1 302 ? -17.100 -8.590 15.768 1.00 96.94 302 ARG A CA 1
ATOM 2224 C C . ARG A 1 302 ? -16.614 -7.774 16.965 1.00 96.94 302 ARG A C 1
ATOM 2226 O O . ARG A 1 302 ? -16.918 -8.135 18.097 1.00 96.94 302 ARG A O 1
ATOM 2233 N N . ALA A 1 303 ? -15.922 -6.665 16.707 1.00 96.94 303 ALA A N 1
ATOM 2234 C CA . ALA A 1 303 ? -15.423 -5.757 17.731 1.00 96.94 303 ALA A CA 1
ATOM 2235 C C . ALA A 1 303 ? -16.562 -5.140 18.559 1.00 96.94 303 ALA A C 1
ATOM 2237 O O . ALA A 1 303 ? -16.480 -5.118 19.782 1.00 96.94 303 ALA A O 1
ATOM 2238 N N . VAL A 1 304 ? -17.658 -4.718 17.921 1.00 95.88 304 VAL A N 1
ATOM 2239 C CA . VAL A 1 304 ? -18.842 -4.190 18.621 1.00 95.88 304 VAL A CA 1
ATOM 2240 C C . VAL A 1 304 ? -19.435 -5.235 19.567 1.00 95.88 304 VAL A C 1
ATOM 2242 O O . VAL A 1 304 ? -19.635 -4.944 20.742 1.00 95.88 304 VAL A O 1
ATOM 2245 N N . ARG A 1 305 ? -19.653 -6.474 19.099 1.00 95.81 305 ARG A N 1
ATOM 2246 C CA . ARG A 1 305 ? -20.160 -7.552 19.968 1.00 95.81 305 ARG A CA 1
ATOM 2247 C C . ARG A 1 305 ? -19.228 -7.818 21.148 1.00 95.81 305 ARG A C 1
ATOM 2249 O O . ARG A 1 305 ? -19.695 -7.945 22.272 1.00 95.81 305 ARG A O 1
ATOM 2256 N N . TYR A 1 306 ? -17.922 -7.855 20.899 1.00 96.25 306 TYR A N 1
ATOM 2257 C CA . TYR A 1 306 ? -16.923 -8.103 21.935 1.00 96.25 306 TYR A CA 1
ATOM 2258 C C . TYR A 1 306 ? -16.894 -6.987 22.996 1.00 96.25 306 TYR A C 1
ATOM 2260 O O . TYR A 1 306 ? -16.849 -7.285 24.191 1.00 96.25 306 TYR A O 1
ATOM 2268 N N . LEU A 1 307 ? -17.022 -5.719 22.576 1.00 96.06 307 LEU A N 1
ATOM 2269 C CA . LEU A 1 307 ? -17.182 -4.571 23.478 1.00 96.06 307 LEU A CA 1
ATOM 2270 C C . LEU A 1 307 ? -18.487 -4.629 24.279 1.00 96.06 307 LEU A C 1
ATOM 2272 O O . LEU A 1 307 ? -18.469 -4.349 25.475 1.00 96.06 307 LEU A O 1
ATOM 2276 N N . HIS A 1 308 ? -19.610 -4.988 23.648 1.00 93.56 308 HIS A N 1
ATOM 2277 C CA . HIS A 1 308 ? -20.903 -5.124 24.332 1.00 93.56 308 HIS A CA 1
ATOM 2278 C C . HIS A 1 308 ? -20.878 -6.222 25.399 1.00 93.56 308 HIS A C 1
ATOM 2280 O O . HIS A 1 308 ? -21.551 -6.105 26.417 1.00 93.56 308 HIS A O 1
ATOM 2286 N N . SER A 1 309 ? -20.055 -7.254 25.211 1.00 96.56 309 SER A N 1
ATOM 2287 C CA . SER A 1 309 ? -19.786 -8.273 26.229 1.00 96.56 309 SER A CA 1
ATOM 2288 C C . SER A 1 309 ? -18.832 -7.803 27.342 1.00 96.56 309 SER A C 1
ATOM 2290 O O . SER A 1 309 ? -18.386 -8.624 28.135 1.00 96.56 309 SER A O 1
ATOM 2292 N N . GLY A 1 310 ? -18.482 -6.514 27.400 1.00 96.50 310 GLY A N 1
ATOM 2293 C CA . GLY A 1 310 ? -17.645 -5.920 28.447 1.00 96.50 310 GLY A CA 1
ATOM 2294 C C . GLY A 1 310 ? -16.136 -6.082 28.246 1.00 96.50 310 GLY A C 1
ATOM 2295 O O . GLY A 1 310 ? -15.357 -5.604 29.071 1.00 96.50 310 GLY A O 1
ATOM 2296 N N . HIS A 1 311 ? -15.693 -6.712 27.157 1.00 97.94 311 HIS A N 1
ATOM 2297 C CA . HIS A 1 311 ? -14.271 -6.930 26.917 1.00 97.94 311 HIS A CA 1
ATOM 2298 C C . HIS A 1 311 ? -13.592 -5.694 26.322 1.00 97.94 311 HIS A C 1
ATOM 2300 O O . HIS A 1 311 ? -14.183 -4.935 25.558 1.00 97.94 311 HIS A O 1
ATOM 2306 N N . ALA A 1 312 ? -12.310 -5.518 26.636 1.00 97.50 312 ALA A N 1
ATOM 2307 C CA . ALA A 1 312 ? -11.474 -4.463 26.078 1.00 97.50 312 ALA A CA 1
ATOM 2308 C C . ALA A 1 312 ? -10.798 -4.914 24.771 1.00 97.50 312 ALA A C 1
ATOM 2310 O O . ALA A 1 312 ? -10.351 -6.057 24.666 1.00 97.50 312 ALA A O 1
ATOM 2311 N N . ILE A 1 313 ? -10.673 -4.012 23.791 1.00 98.00 313 ILE A N 1
ATOM 2312 C CA . ILE A 1 313 ? -10.037 -4.304 22.494 1.00 98.00 313 ILE A CA 1
ATOM 2313 C C . ILE A 1 313 ? -8.770 -3.464 22.319 1.00 98.00 313 ILE A C 1
ATOM 2315 O O . ILE A 1 313 ? -8.866 -2.233 22.239 1.00 98.00 313 ILE A O 1
ATOM 2319 N N . PRO A 1 314 ? -7.585 -4.092 22.227 1.00 97.75 314 PRO A N 1
ATOM 2320 C CA . PRO A 1 314 ? -6.340 -3.379 21.997 1.00 97.75 314 PRO A CA 1
ATOM 2321 C C . PRO A 1 314 ? -6.155 -3.011 20.516 1.00 97.75 314 PRO A C 1
ATOM 2323 O O . PRO A 1 314 ? -6.325 -3.827 19.614 1.00 97.75 314 PRO A O 1
ATOM 2326 N N . PHE A 1 315 ? -5.712 -1.780 20.283 1.00 97.50 315 PHE A N 1
ATOM 2327 C CA . PHE A 1 315 ? -5.267 -1.228 19.003 1.00 97.50 315 PHE A CA 1
ATOM 2328 C C . PHE A 1 315 ? -3.877 -0.599 19.188 1.00 97.50 315 PHE A C 1
ATOM 2330 O O . PHE A 1 315 ? -3.667 0.614 19.073 1.00 97.50 315 PHE A O 1
ATOM 2337 N N . GLY A 1 316 ? -2.902 -1.443 19.529 1.00 95.50 316 GLY A N 1
ATOM 2338 C CA . GLY A 1 316 ? -1.544 -1.011 19.851 1.00 95.50 316 GLY A CA 1
ATOM 2339 C C . GLY A 1 316 ? -1.507 -0.253 21.178 1.00 95.50 316 GLY A C 1
ATOM 2340 O O . GLY A 1 316 ? -1.735 -0.830 22.232 1.00 95.50 316 GLY A O 1
ATOM 2341 N N . ALA A 1 317 ? -1.207 1.047 21.135 1.00 95.44 317 ALA A N 1
ATOM 2342 C CA . ALA A 1 317 ? -1.164 1.881 22.343 1.00 95.44 317 ALA A CA 1
ATOM 2343 C C . ALA A 1 317 ? -2.548 2.345 22.832 1.00 95.44 317 ALA A C 1
ATOM 2345 O O . ALA A 1 317 ? -2.643 2.900 23.927 1.00 95.44 317 ALA A O 1
ATOM 2346 N N . TYR A 1 318 ? -3.586 2.172 22.011 1.00 97.62 318 TYR A N 1
ATOM 2347 C CA . TYR A 1 318 ? -4.963 2.485 22.374 1.00 97.62 318 TYR A CA 1
ATOM 2348 C C . TYR A 1 318 ? -5.686 1.216 22.801 1.00 97.62 318 TYR A C 1
ATOM 2350 O O . TYR A 1 318 ? -5.493 0.175 22.182 1.00 97.62 318 TYR A O 1
ATOM 2358 N N . THR A 1 319 ? -6.573 1.323 23.782 1.00 98.12 319 THR A N 1
ATOM 2359 C CA . THR A 1 319 ? -7.509 0.251 24.125 1.00 98.12 319 THR A CA 1
ATOM 2360 C C . THR A 1 319 ? -8.913 0.829 24.160 1.00 98.12 319 THR A C 1
ATOM 2362 O O . THR A 1 319 ? -9.163 1.829 24.832 1.00 98.12 319 THR A O 1
ATOM 2365 N N . VAL A 1 320 ? -9.827 0.225 23.408 1.00 98.00 320 VAL A N 1
ATOM 2366 C CA . VAL A 1 320 ? -11.239 0.618 23.381 1.00 98.00 320 VAL A CA 1
ATOM 2367 C C . VAL A 1 320 ? -11.996 -0.234 24.394 1.00 98.00 320 VAL A C 1
ATOM 2369 O O . VAL A 1 320 ? -11.834 -1.454 24.413 1.00 98.00 320 VAL A O 1
ATOM 2372 N N . THR A 1 321 ? -12.799 0.398 25.245 1.00 97.44 321 THR A N 1
ATOM 2373 C CA . THR A 1 321 ? -13.641 -0.257 26.256 1.00 97.44 321 THR A CA 1
ATOM 2374 C C . THR A 1 321 ? -15.063 0.300 26.205 1.00 97.44 321 THR A C 1
ATOM 2376 O O . THR A 1 321 ? -15.320 1.320 25.566 1.00 97.44 321 THR A O 1
ATOM 2379 N N . ALA A 1 322 ? -16.005 -0.327 26.914 1.00 95.25 322 ALA A N 1
ATOM 2380 C CA . ALA A 1 322 ? -17.370 0.191 27.026 1.00 95.25 322 ALA A CA 1
ATOM 2381 C C . ALA A 1 322 ? -17.437 1.595 27.666 1.00 95.25 322 ALA A C 1
ATOM 2383 O O . ALA A 1 322 ? -18.342 2.359 27.355 1.00 95.25 322 ALA A O 1
ATOM 2384 N N . ALA A 1 323 ? -16.461 1.967 28.504 1.00 95.94 323 ALA A N 1
ATOM 2385 C CA . ALA A 1 323 ? -16.424 3.265 29.184 1.00 95.94 323 ALA A CA 1
ATOM 2386 C C . ALA A 1 323 ? -15.725 4.377 28.377 1.00 95.94 323 ALA A C 1
ATOM 2388 O O . ALA A 1 323 ? -15.929 5.560 28.652 1.00 95.94 323 ALA A O 1
ATOM 2389 N N . GLY A 1 324 ? -14.867 4.032 27.413 1.00 96.75 324 GLY A N 1
ATOM 2390 C CA . GLY A 1 324 ? -14.140 5.022 26.625 1.00 96.75 324 GLY A CA 1
ATOM 2391 C C . GLY A 1 324 ? -12.950 4.451 25.863 1.00 96.75 324 GLY A C 1
ATOM 2392 O O . GLY A 1 324 ? -12.833 3.247 25.639 1.00 96.75 324 GLY A O 1
ATOM 2393 N N . VAL A 1 325 ? -12.017 5.331 25.508 1.00 98.00 325 VAL A N 1
ATOM 2394 C CA . VAL A 1 325 ? -10.727 4.944 24.923 1.00 98.00 325 VAL A CA 1
ATOM 2395 C C . VAL A 1 325 ? -9.616 5.248 25.912 1.00 98.00 325 VAL A C 1
ATOM 2397 O O . VAL A 1 325 ? -9.529 6.362 26.422 1.00 98.00 325 VAL A O 1
ATOM 2400 N N . THR A 1 326 ? -8.732 4.289 26.167 1.00 97.69 326 THR A N 1
ATOM 2401 C CA . THR A 1 326 ? -7.533 4.499 26.982 1.00 97.69 326 THR A CA 1
ATOM 2402 C C . THR A 1 326 ? -6.276 4.547 26.117 1.00 97.69 326 THR A C 1
ATOM 2404 O O . THR A 1 326 ? -6.206 3.937 25.051 1.00 97.69 326 THR A O 1
ATOM 2407 N N . ASN A 1 327 ? -5.276 5.313 26.550 1.00 97.12 327 ASN A N 1
ATOM 2408 C CA . ASN A 1 327 ? -3.941 5.362 25.953 1.00 97.12 327 ASN A CA 1
ATOM 2409 C C . ASN A 1 327 ? -2.916 5.659 27.054 1.00 97.12 327 ASN A C 1
ATOM 2411 O O . ASN A 1 327 ? -2.975 6.720 27.680 1.00 97.12 327 ASN A O 1
ATOM 2415 N N . ARG A 1 328 ? -1.978 4.728 27.288 1.00 92.12 328 ARG A N 1
ATOM 2416 C CA . ARG A 1 328 ? -0.908 4.849 28.305 1.00 92.12 328 ARG A CA 1
ATOM 2417 C C . ARG A 1 328 ? -1.425 5.282 29.689 1.00 92.12 328 ARG A C 1
ATOM 2419 O O . ARG A 1 328 ? -0.907 6.219 30.287 1.00 92.12 328 ARG A O 1
ATOM 2426 N N . GLY A 1 329 ? -2.487 4.636 30.165 1.00 92.31 329 GLY A N 1
ATOM 2427 C CA . GLY A 1 329 ? -3.073 4.896 31.486 1.00 92.31 329 GLY A CA 1
ATOM 2428 C C . GLY A 1 329 ? -3.990 6.121 31.573 1.00 92.31 329 GLY A C 1
ATOM 2429 O O . GLY A 1 329 ? -4.642 6.307 32.593 1.00 92.31 329 GLY A O 1
ATOM 2430 N N . ARG A 1 330 ? -4.105 6.939 30.518 1.00 96.50 330 ARG A N 1
ATOM 2431 C CA . ARG A 1 330 ? -5.106 8.016 30.453 1.00 96.50 330 ARG A CA 1
ATOM 2432 C C . ARG A 1 330 ? -6.363 7.520 29.756 1.00 96.50 330 ARG A C 1
ATOM 2434 O O . ARG A 1 330 ? -6.257 6.889 28.706 1.00 96.50 330 ARG A O 1
ATOM 2441 N N . GLN A 1 331 ? -7.529 7.842 30.301 1.00 96.81 331 GLN A N 1
ATOM 2442 C CA . GLN A 1 331 ? -8.829 7.481 29.739 1.00 96.81 331 GLN A CA 1
ATOM 2443 C C . GLN A 1 331 ? -9.545 8.716 29.189 1.00 96.81 331 GLN A C 1
ATOM 2445 O O . GLN A 1 331 ? -9.577 9.761 29.832 1.00 96.81 331 GLN A O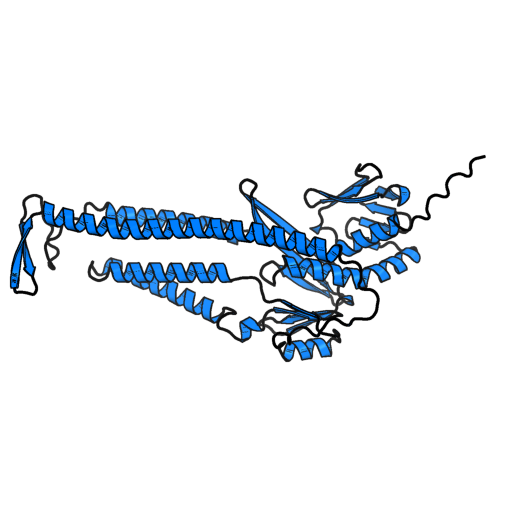 1
ATOM 2450 N N . ALA A 1 332 ? -10.120 8.583 27.998 1.00 96.94 332 ALA A N 1
ATOM 2451 C CA . ALA A 1 332 ? -11.087 9.505 27.425 1.00 96.94 332 ALA A CA 1
ATOM 2452 C C . ALA A 1 332 ? -12.464 8.833 27.480 1.00 96.94 332 ALA A C 1
ATOM 2454 O O . ALA A 1 332 ? -12.702 7.913 26.690 1.00 96.94 332 ALA A O 1
ATOM 2455 N N . PRO A 1 333 ? -13.347 9.242 28.408 1.00 96.75 333 PRO A N 1
ATOM 2456 C CA . PRO A 1 333 ? -14.723 8.761 28.444 1.00 96.75 333 PRO A CA 1
ATOM 2457 C C . PRO A 1 333 ? -15.439 9.063 27.128 1.00 96.75 333 PRO A C 1
ATOM 2459 O O . PRO A 1 333 ? -15.151 10.081 26.497 1.00 96.75 333 PRO A O 1
ATOM 2462 N N . TRP A 1 334 ? -16.402 8.234 26.723 1.00 95.75 334 TRP A N 1
ATOM 2463 C CA . TRP A 1 334 ? -17.155 8.480 25.483 1.00 95.75 334 TRP A CA 1
ATOM 2464 C C . TRP A 1 334 ? -17.849 9.849 25.455 1.00 95.75 334 TRP A C 1
ATOM 2466 O O . TRP A 1 334 ? -17.930 10.460 24.395 1.00 95.75 334 TRP A O 1
ATOM 2476 N N . THR A 1 335 ? -18.255 10.379 26.616 1.00 94.00 335 THR A N 1
ATOM 2477 C CA . THR A 1 335 ? -18.837 11.728 26.759 1.00 94.00 335 THR A CA 1
ATOM 2478 C C . THR A 1 335 ? -17.902 12.846 26.313 1.00 94.00 335 THR A C 1
ATOM 2480 O O . THR A 1 335 ? -18.367 13.898 25.877 1.00 94.00 335 THR A O 1
ATOM 2483 N N . ASP A 1 336 ? -16.594 12.618 26.409 1.00 95.50 336 ASP A N 1
ATOM 2484 C CA . ASP A 1 336 ? -15.576 13.580 26.017 1.00 95.50 336 ASP A CA 1
ATOM 2485 C C . ASP A 1 336 ? -15.178 13.414 24.551 1.00 95.50 336 ASP A C 1
ATOM 2487 O O . ASP A 1 336 ? -14.614 14.344 23.995 1.00 95.50 336 ASP A O 1
ATOM 2491 N N . VAL A 1 337 ? -15.421 12.271 23.904 1.00 96.06 337 VAL A N 1
ATOM 2492 C CA . VAL A 1 337 ? -14.908 11.987 22.555 1.00 96.06 337 VAL A CA 1
ATOM 2493 C C . VAL A 1 337 ? -15.888 12.486 21.491 1.00 96.06 337 VAL A C 1
ATOM 2495 O O . VAL A 1 337 ? -16.889 11.845 21.202 1.00 96.06 337 VAL A O 1
ATOM 2498 N N . ALA A 1 338 ? -15.565 13.606 20.845 1.00 93.50 338 ALA A N 1
ATOM 2499 C CA . ALA A 1 338 ? -16.315 14.116 19.692 1.00 93.50 338 ALA A CA 1
ATOM 2500 C C . ALA A 1 338 ? -15.885 13.484 18.361 1.00 93.50 338 ALA A C 1
ATOM 2502 O O . ALA A 1 338 ? -16.632 13.516 17.388 1.00 93.50 338 ALA A O 1
ATOM 2503 N N . GLY A 1 339 ? -14.668 12.941 18.288 1.00 90.88 339 GLY A N 1
ATOM 2504 C CA . GLY A 1 339 ? -14.183 12.303 17.074 1.00 90.88 339 GLY A CA 1
ATOM 2505 C C . GLY A 1 339 ? -12.676 12.117 17.028 1.00 90.88 339 GLY A C 1
ATOM 2506 O O . GLY A 1 339 ? -11.949 12.303 18.011 1.00 90.88 339 GLY A O 1
ATOM 2507 N N . VAL A 1 340 ? -12.214 11.743 15.840 1.00 94.50 340 VAL A N 1
ATOM 2508 C CA . VAL A 1 340 ? -10.823 11.415 15.547 1.00 94.50 340 VAL A CA 1
ATOM 2509 C C . VAL A 1 340 ? -10.273 12.417 14.533 1.00 94.50 340 VAL A C 1
ATOM 2511 O O . VAL A 1 340 ? -10.812 12.554 13.438 1.00 94.50 340 VAL A O 1
ATOM 2514 N N . LYS A 1 341 ? -9.158 13.075 14.860 1.00 93.06 341 LYS A N 1
ATOM 2515 C CA . LYS A 1 341 ? -8.417 13.947 13.942 1.00 93.06 341 LYS A CA 1
ATOM 2516 C C . LYS A 1 341 ? -7.044 13.362 13.632 1.00 93.06 341 LYS A C 1
ATOM 2518 O O . LYS A 1 341 ? -6.319 12.914 14.523 1.00 93.06 341 LYS A O 1
ATOM 2523 N N . ILE A 1 342 ? -6.677 13.410 12.355 1.00 92.88 342 ILE A N 1
ATOM 2524 C CA . ILE A 1 342 ? -5.344 13.057 11.868 1.00 92.88 342 ILE A CA 1
ATOM 2525 C C . ILE A 1 342 ? -4.564 14.347 11.628 1.00 92.88 342 ILE A C 1
ATOM 2527 O O . ILE A 1 342 ? -4.989 15.193 10.846 1.00 92.88 342 ILE A O 1
ATOM 2531 N N . GLU A 1 343 ? -3.411 14.494 12.274 1.00 87.31 343 GLU A N 1
ATOM 2532 C CA . GLU A 1 343 ? -2.557 15.675 12.125 1.00 87.31 343 GLU A CA 1
ATOM 2533 C C . GLU A 1 343 ? -1.082 15.269 12.177 1.00 87.31 343 GLU A C 1
ATOM 2535 O O . GLU A 1 343 ? -0.669 14.528 13.069 1.00 87.31 343 GLU A O 1
ATOM 2540 N N . ASN A 1 344 ? -0.284 15.716 11.200 1.00 86.12 344 ASN A N 1
ATOM 2541 C CA . ASN A 1 344 ? 1.141 15.371 11.064 1.00 86.12 344 ASN A CA 1
ATOM 2542 C C . ASN A 1 344 ? 1.424 13.851 11.080 1.00 86.12 344 ASN A C 1
ATOM 2544 O O . ASN A 1 344 ? 2.413 13.389 11.646 1.00 86.12 344 ASN A O 1
ATOM 2548 N N . GLY A 1 345 ? 0.524 13.050 10.493 1.00 87.75 345 GLY A N 1
ATOM 2549 C CA . GLY A 1 345 ? 0.609 11.580 10.496 1.00 87.75 345 GLY A CA 1
ATOM 2550 C C . GLY A 1 345 ? 0.360 10.933 11.866 1.00 87.75 345 GLY A C 1
ATOM 2551 O O . GLY A 1 345 ? 0.528 9.720 12.020 1.00 87.75 345 GLY A O 1
ATOM 2552 N N . GLY A 1 346 ? -0.022 11.738 12.858 1.00 91.44 346 GLY A N 1
ATOM 2553 C CA . GLY A 1 346 ? -0.418 11.314 14.188 1.00 91.44 346 GLY A CA 1
ATOM 2554 C C . GLY A 1 346 ? -1.931 11.271 14.353 1.00 91.44 346 GLY A C 1
ATOM 2555 O O . GLY A 1 346 ? -2.672 12.021 13.719 1.00 91.44 346 GLY A O 1
ATOM 2556 N N . LEU A 1 347 ? -2.369 10.391 15.244 1.00 94.38 347 LEU A N 1
ATOM 2557 C CA . LEU A 1 347 ? -3.754 10.219 15.642 1.00 94.38 347 LEU A CA 1
ATOM 2558 C C . LEU A 1 347 ? -4.050 11.016 16.918 1.00 94.38 347 LEU A C 1
ATOM 2560 O O . LEU A 1 347 ? -3.290 10.938 17.892 1.00 94.38 347 LEU A O 1
ATOM 2564 N N . ARG A 1 348 ? -5.151 11.776 16.928 1.00 95.19 348 ARG A N 1
ATOM 2565 C CA . ARG A 1 348 ? -5.644 12.512 18.100 1.00 95.19 348 ARG A CA 1
ATOM 2566 C C . ARG A 1 348 ? -7.155 12.326 18.259 1.00 95.19 348 ARG A C 1
ATOM 2568 O O . ARG A 1 348 ? -7.898 12.497 17.301 1.00 95.19 348 ARG A O 1
ATOM 2575 N N . LEU A 1 349 ? -7.600 12.015 1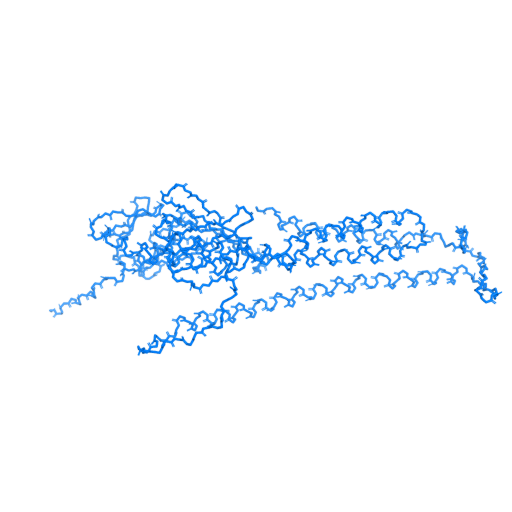9.472 1.00 95.38 349 LEU A N 1
ATOM 2576 C CA . LEU A 1 349 ? -9.004 12.080 19.881 1.00 95.38 349 LEU A CA 1
ATOM 2577 C C . LEU A 1 349 ? -9.320 13.500 20.344 1.00 95.38 349 LEU A C 1
ATOM 2579 O O . LEU A 1 349 ? -8.513 14.102 21.058 1.00 95.38 349 LEU A O 1
ATOM 2583 N N . GLN A 1 350 ? -10.464 14.039 19.935 1.00 94.12 350 GLN A N 1
ATOM 2584 C CA . GLN A 1 350 ? -10.854 15.421 20.222 1.00 94.12 350 GLN A CA 1
ATOM 2585 C C . GLN A 1 350 ? -12.084 15.508 21.117 1.00 94.12 350 GLN A C 1
ATOM 2587 O O . GLN A 1 350 ? -12.981 14.676 21.010 1.00 94.12 350 GLN A O 1
ATOM 2592 N N . ARG A 1 351 ? -12.126 16.559 21.946 1.00 94.25 351 ARG A N 1
ATOM 2593 C CA . ARG A 1 351 ? -13.323 17.015 22.657 1.00 94.25 351 ARG A CA 1
ATOM 2594 C C . ARG A 1 351 ? -14.285 17.751 21.738 1.00 94.25 351 ARG A C 1
ATOM 2596 O O . ARG A 1 351 ? -13.839 18.302 20.723 1.00 94.25 351 ARG A O 1
ATOM 2603 N N . PRO A 1 352 ? -15.564 17.876 22.136 1.00 89.88 352 PRO A N 1
ATOM 2604 C CA . PRO A 1 352 ? -16.412 18.953 21.645 1.00 89.88 352 PRO A CA 1
ATOM 2605 C C . PRO A 1 352 ? -15.652 20.288 21.763 1.00 89.88 352 PRO A C 1
ATOM 2607 O O . PRO A 1 352 ? -15.087 20.598 22.811 1.00 89.88 352 PRO A O 1
ATOM 2610 N N . GLY A 1 353 ? -15.531 21.033 20.661 1.00 89.12 353 GLY A N 1
ATOM 2611 C CA . GLY A 1 353 ? -14.703 22.250 20.587 1.00 89.12 353 GLY A CA 1
ATOM 2612 C C . GLY A 1 353 ? -13.247 22.046 20.129 1.00 89.12 353 GLY A C 1
ATOM 2613 O O . GLY A 1 353 ? -12.465 22.992 20.135 1.00 89.12 353 GLY A O 1
ATOM 2614 N N . GLY A 1 354 ? -12.851 20.833 19.721 1.00 87.25 354 GLY A N 1
ATOM 2615 C CA . GLY A 1 354 ? -11.625 20.583 18.943 1.00 87.25 354 GLY A CA 1
ATOM 2616 C C . GLY A 1 354 ? -10.322 20.417 19.739 1.00 87.25 354 GLY A C 1
ATOM 2617 O O . GLY A 1 354 ? -9.288 20.070 19.156 1.00 87.25 354 GLY A O 1
ATOM 2618 N N . LYS A 1 355 ? -10.344 20.600 21.066 1.00 90.38 355 LYS A N 1
ATOM 2619 C CA . LYS A 1 355 ? -9.181 20.345 21.939 1.00 90.38 355 LYS A CA 1
ATOM 2620 C C . LYS A 1 355 ? -8.850 18.848 21.970 1.00 90.38 355 LYS A C 1
ATOM 2622 O O . LYS A 1 355 ? -9.743 18.019 22.100 1.00 90.38 355 LYS A O 1
ATOM 2627 N N . ALA A 1 356 ? -7.574 18.485 21.861 1.00 90.94 356 ALA A N 1
ATOM 2628 C CA . ALA A 1 356 ? -7.152 17.082 21.906 1.00 90.94 356 ALA A CA 1
ATOM 2629 C C . ALA A 1 356 ? -7.210 16.511 23.341 1.00 90.94 356 ALA A C 1
ATOM 2631 O O . ALA A 1 356 ? -6.732 17.161 24.267 1.00 90.94 356 ALA A O 1
ATOM 2632 N N . ILE A 1 357 ? -7.746 15.295 23.510 1.00 90.94 357 ILE A N 1
ATOM 2633 C CA . ILE A 1 357 ? -7.848 14.574 24.802 1.00 90.94 357 ILE A CA 1
ATOM 2634 C C . ILE A 1 357 ? -6.700 13.579 24.946 1.00 90.94 357 ILE A C 1
ATOM 2636 O O . ILE A 1 357 ? -5.935 13.596 25.906 1.00 90.94 357 ILE A O 1
ATOM 2640 N N . LEU A 1 358 ? -6.585 12.704 23.946 1.00 89.56 358 LEU A N 1
ATOM 2641 C CA . LEU A 1 358 ? -5.585 11.653 23.838 1.00 89.56 358 LEU A CA 1
ATOM 2642 C C . LEU A 1 358 ? -4.963 11.754 22.453 1.00 89.56 358 LEU A C 1
ATOM 2644 O O . LEU A 1 358 ? -5.654 12.010 21.470 1.00 89.56 358 LEU A O 1
ATOM 2648 N N . GLY A 1 359 ? -3.660 11.534 22.331 1.00 85.31 359 GLY A N 1
ATOM 2649 C CA . GLY A 1 359 ? -3.024 11.607 21.024 1.00 85.31 359 GLY A CA 1
ATOM 2650 C C . GLY A 1 359 ? -1.526 11.380 21.050 1.00 85.31 359 GLY A C 1
ATOM 2651 O O . GLY A 1 359 ? -0.958 10.972 22.060 1.00 85.31 359 GLY A O 1
ATOM 2652 N N . GLY A 1 360 ? -0.896 11.647 19.907 1.00 84.38 360 GLY A N 1
ATOM 2653 C CA . GLY A 1 360 ? 0.562 11.620 19.763 1.00 84.38 360 GLY A CA 1
ATOM 2654 C C . GLY A 1 360 ? 1.134 10.279 19.305 1.00 84.38 360 GLY A C 1
ATOM 2655 O O . GLY A 1 360 ? 2.351 10.111 19.291 1.00 84.38 360 GLY A O 1
ATOM 2656 N N . ARG A 1 361 ? 0.290 9.320 18.906 1.00 93.88 361 ARG A N 1
ATOM 2657 C CA . ARG A 1 361 ? 0.744 8.075 18.272 1.00 93.88 361 ARG A CA 1
ATOM 2658 C C . ARG A 1 361 ? 0.719 8.229 16.762 1.00 93.88 361 ARG A C 1
ATOM 2660 O O . ARG A 1 361 ? -0.229 8.789 16.216 1.00 93.88 361 ARG A O 1
ATOM 2667 N N . LYS A 1 362 ? 1.759 7.743 16.087 1.00 95.12 362 LYS A N 1
ATOM 2668 C CA . LYS A 1 362 ? 1.782 7.714 14.624 1.00 95.12 362 LYS A CA 1
ATOM 2669 C C . LYS A 1 362 ? 0.790 6.662 14.151 1.00 95.12 362 LYS A C 1
ATOM 2671 O O . LYS A 1 362 ? 0.698 5.597 14.752 1.00 95.12 362 LYS A O 1
ATOM 2676 N N . ILE A 1 363 ? 0.096 6.937 13.053 1.00 95.19 363 ILE A N 1
ATOM 2677 C CA . ILE A 1 363 ? -0.885 6.004 12.478 1.00 95.19 363 ILE A CA 1
ATOM 2678 C C . ILE A 1 363 ? -0.258 4.632 12.188 1.00 95.19 363 ILE A C 1
ATOM 2680 O O . ILE A 1 363 ? -0.901 3.610 12.389 1.00 95.19 363 ILE A O 1
ATOM 2684 N N . ARG A 1 364 ? 1.021 4.600 11.795 1.00 96.44 364 ARG A N 1
ATOM 2685 C CA . ARG A 1 364 ? 1.763 3.356 11.541 1.00 96.44 364 ARG A CA 1
ATOM 2686 C C . ARG A 1 364 ? 1.905 2.431 12.751 1.00 96.44 364 ARG A C 1
ATOM 2688 O O . ARG A 1 364 ? 2.196 1.261 12.559 1.00 96.44 364 ARG A O 1
ATOM 2695 N N . ASP A 1 365 ? 1.723 2.957 13.961 1.00 96.88 365 ASP A N 1
ATOM 2696 C CA . ASP A 1 365 ? 1.825 2.200 15.211 1.00 96.88 365 ASP A CA 1
ATOM 2697 C C . ASP A 1 365 ? 0.434 1.763 15.726 1.00 96.88 365 ASP A C 1
ATOM 2699 O O . ASP A 1 365 ? 0.328 1.212 16.822 1.00 96.88 365 ASP A O 1
ATOM 2703 N N . VAL A 1 366 ? -0.639 2.055 14.976 1.00 97.38 366 VAL A N 1
ATOM 2704 C CA . VAL A 1 366 ? -2.026 1.705 15.310 1.00 97.38 366 VAL A CA 1
ATOM 2705 C C . VAL A 1 366 ? -2.496 0.616 14.336 1.00 97.38 366 VAL A C 1
ATOM 2707 O O . VAL A 1 366 ? -2.786 0.933 13.178 1.00 97.38 366 VAL A O 1
ATOM 2710 N N . PRO A 1 367 ? -2.554 -0.663 14.757 1.00 98.06 367 PRO A N 1
ATOM 2711 C CA . PRO A 1 367 ? -3.079 -1.733 13.915 1.00 98.06 367 PRO A CA 1
ATOM 2712 C C . PRO A 1 367 ? -4.561 -1.501 13.626 1.00 98.06 367 PRO A C 1
ATOM 2714 O O . PRO A 1 367 ? -5.266 -0.899 14.435 1.00 98.06 367 PRO A O 1
ATOM 2717 N N . ASN A 1 368 ? -5.039 -1.995 12.483 1.00 97.81 368 ASN A N 1
ATOM 2718 C CA . ASN A 1 368 ? -6.448 -1.929 12.082 1.00 97.81 368 ASN A CA 1
ATOM 2719 C C . ASN A 1 368 ? -7.014 -0.509 12.188 1.00 97.81 368 ASN A C 1
ATOM 2721 O O . ASN A 1 368 ? -8.115 -0.296 12.691 1.00 97.81 368 ASN A O 1
ATOM 2725 N N . PHE A 1 369 ? -6.231 0.474 11.734 1.00 97.31 369 PHE A N 1
ATOM 2726 C CA . PHE A 1 369 ? -6.529 1.892 11.916 1.00 97.31 369 PHE A CA 1
ATOM 2727 C C . PHE A 1 369 ? -7.971 2.266 11.536 1.00 97.31 369 PHE A C 1
ATOM 2729 O O . PHE A 1 369 ? -8.643 2.947 12.306 1.00 97.31 369 PHE A O 1
ATOM 2736 N N . LEU A 1 370 ? -8.458 1.810 10.377 1.00 97.12 370 LEU A N 1
ATOM 2737 C CA . LEU A 1 370 ? -9.821 2.114 9.946 1.00 97.12 370 LEU A CA 1
ATOM 2738 C C . LEU A 1 370 ? -10.864 1.472 10.872 1.00 97.12 370 LEU A C 1
ATOM 2740 O O . LEU A 1 370 ? -11.768 2.171 11.313 1.00 97.12 370 LEU A O 1
ATOM 2744 N N . THR A 1 371 ? -10.687 0.199 11.249 1.00 97.69 371 THR A N 1
ATOM 2745 C CA . THR A 1 371 ? -11.525 -0.483 12.251 1.00 97.69 371 THR A CA 1
ATOM 2746 C C . THR A 1 371 ? -11.597 0.326 13.547 1.00 97.69 371 THR A C 1
ATOM 2748 O O . THR A 1 371 ? -12.689 0.546 14.062 1.00 97.69 371 THR A O 1
ATOM 2751 N N . PHE A 1 372 ? -10.458 0.822 14.047 1.00 98.00 372 PHE A N 1
ATOM 2752 C CA . PHE A 1 372 ? -10.406 1.667 15.243 1.00 98.00 372 PHE A CA 1
ATOM 2753 C C . PHE A 1 372 ? -11.234 2.950 15.080 1.00 98.00 372 PHE A C 1
ATOM 2755 O O . PHE A 1 372 ? -12.058 3.258 15.939 1.00 98.00 372 PHE A O 1
ATOM 2762 N N . VAL A 1 373 ? -11.044 3.698 13.987 1.00 96.81 373 VAL A N 1
ATOM 2763 C CA . VAL A 1 373 ? -11.758 4.970 13.767 1.00 96.81 373 VAL A CA 1
ATOM 2764 C C . VAL A 1 373 ? -13.259 4.748 13.601 1.00 96.81 373 VAL A C 1
ATOM 2766 O O . VAL A 1 373 ? -14.046 5.481 14.199 1.00 96.81 373 VAL A O 1
ATOM 2769 N N . THR A 1 374 ? -13.661 3.725 12.845 1.00 96.19 374 THR A N 1
ATOM 2770 C CA . THR A 1 374 ? -15.072 3.364 12.666 1.00 96.19 374 THR A CA 1
ATOM 2771 C C . THR A 1 374 ? -15.710 2.956 13.992 1.00 96.19 374 THR A C 1
ATOM 2773 O O . THR A 1 374 ? -16.818 3.392 14.290 1.00 96.19 374 THR A O 1
ATOM 2776 N N . LEU A 1 375 ? -15.002 2.179 14.819 1.00 96.12 375 LEU A N 1
ATOM 2777 C CA . LEU A 1 375 ? -15.490 1.752 16.130 1.00 96.12 375 LEU A CA 1
ATOM 2778 C C . LEU A 1 375 ? -15.657 2.934 17.090 1.00 96.12 375 LEU A C 1
ATOM 2780 O O . LEU A 1 375 ? -16.695 3.062 17.729 1.00 96.12 375 LEU A O 1
ATOM 2784 N N . VAL A 1 376 ? -14.671 3.835 17.149 1.00 96.00 376 VAL A N 1
ATOM 2785 C CA . VAL A 1 376 ? -14.757 5.071 17.944 1.00 96.00 376 VAL A CA 1
ATOM 2786 C C . VAL A 1 376 ? -15.925 5.942 17.483 1.00 96.00 376 VAL A C 1
ATOM 2788 O O . VAL A 1 376 ? -16.659 6.457 18.322 1.00 96.00 376 VAL A O 1
ATOM 2791 N N . GLY A 1 377 ? -16.127 6.083 16.170 1.00 93.88 377 GLY A N 1
ATOM 2792 C CA . GLY A 1 377 ? -17.256 6.827 15.612 1.00 93.88 377 GLY A CA 1
ATOM 2793 C C . GLY A 1 377 ? -18.610 6.214 15.976 1.00 93.88 377 GLY A C 1
ATOM 2794 O O . GLY A 1 377 ? -19.510 6.939 16.390 1.00 93.88 377 GLY A O 1
ATOM 2795 N N . ALA A 1 378 ? -18.737 4.887 15.890 1.00 92.50 378 ALA A N 1
ATOM 2796 C CA . ALA A 1 378 ? -19.958 4.177 16.262 1.00 92.50 378 ALA A CA 1
ATOM 2797 C C . ALA A 1 378 ? -20.292 4.343 17.755 1.00 92.50 378 ALA A C 1
ATOM 2799 O O . ALA A 1 378 ? -21.428 4.669 18.083 1.00 92.50 378 ALA A O 1
ATOM 2800 N N . MET A 1 379 ? -19.301 4.199 18.643 1.00 93.38 379 MET A N 1
ATOM 2801 C CA . MET A 1 379 ? -19.490 4.319 20.098 1.00 93.38 379 MET A CA 1
ATOM 2802 C C . MET A 1 379 ? -19.749 5.761 20.557 1.00 93.38 379 MET A C 1
ATOM 2804 O O . MET A 1 379 ? -20.516 5.987 21.490 1.00 93.38 379 MET A O 1
ATOM 2808 N N . ALA A 1 380 ? -19.127 6.753 19.910 1.00 90.56 380 ALA A N 1
ATOM 2809 C CA . ALA A 1 380 ? -19.401 8.164 20.187 1.00 90.56 380 ALA A CA 1
ATOM 2810 C C . ALA A 1 380 ? -20.778 8.601 19.646 1.00 90.56 380 ALA A C 1
ATOM 2812 O O . ALA A 1 380 ? -21.438 9.452 20.243 1.00 90.56 380 ALA A O 1
ATOM 2813 N N . GLY A 1 381 ? -21.211 8.015 18.523 1.00 83.88 381 GLY A N 1
ATOM 2814 C CA . GLY A 1 381 ? -22.486 8.304 17.864 1.00 83.88 381 GLY A CA 1
ATOM 2815 C C . GLY A 1 381 ? -23.695 7.586 18.467 1.00 83.88 381 GLY A C 1
ATOM 2816 O O . GLY A 1 381 ? -24.793 8.128 18.412 1.00 83.88 381 GLY A O 1
ATOM 2817 N N . SER A 1 382 ? -23.522 6.422 19.105 1.00 73.00 382 SER A N 1
ATOM 2818 C CA . SER A 1 382 ? -24.595 5.654 19.768 1.00 73.00 382 SER A CA 1
ATOM 2819 C C . SER A 1 382 ? -25.121 6.294 21.061 1.00 73.00 382 SER A C 1
ATOM 2821 O O . SER A 1 382 ? -25.758 5.632 21.879 1.00 73.00 382 SER A O 1
ATOM 2823 N N . ARG A 1 383 ? -24.848 7.584 21.269 1.00 62.66 383 ARG A N 1
ATOM 2824 C CA . ARG A 1 383 ? -25.404 8.376 22.358 1.00 62.66 383 ARG A CA 1
ATOM 2825 C C . ARG A 1 383 ? -26.928 8.453 22.161 1.00 62.66 383 ARG A C 1
ATOM 2827 O O . ARG A 1 383 ? -27.362 8.960 21.126 1.00 62.66 383 ARG A O 1
ATOM 2834 N N . PRO A 1 384 ? -27.755 8.039 23.137 1.00 50.47 384 PRO A N 1
ATOM 2835 C CA . PRO A 1 384 ? -29.136 8.501 23.180 1.00 50.47 384 PRO A CA 1
ATOM 2836 C C . PRO A 1 384 ? -29.096 10.036 23.151 1.00 50.47 384 PRO A C 1
ATOM 2838 O O . PRO A 1 384 ? -28.251 10.606 23.858 1.00 50.47 384 PRO A O 1
ATOM 2841 N N . PRO A 1 385 ? -29.921 10.734 22.346 1.00 45.97 385 PRO A N 1
ATOM 2842 C CA . PRO A 1 385 ? -30.001 12.188 22.443 1.00 45.97 385 PRO A CA 1
ATOM 2843 C C . PRO A 1 385 ? -30.145 12.516 23.922 1.00 45.97 385 PRO A C 1
ATOM 2845 O O . PRO A 1 385 ? -30.932 11.867 24.611 1.00 45.97 385 PRO A O 1
ATOM 2848 N N . ALA A 1 386 ? -29.290 13.411 24.427 1.00 46.69 386 ALA A N 1
ATOM 2849 C CA . ALA A 1 386 ? -29.356 13.804 25.823 1.00 46.69 386 ALA A CA 1
ATOM 2850 C C . ALA A 1 386 ? -30.812 14.187 26.065 1.00 46.69 386 ALA A C 1
ATOM 2852 O O . ALA A 1 386 ? -31.282 15.129 25.427 1.00 46.69 386 ALA A O 1
ATOM 2853 N N . THR A 1 387 ? -31.543 13.406 26.863 1.00 45.09 387 THR A N 1
ATOM 2854 C CA . THR A 1 387 ? -32.883 13.785 27.290 1.00 45.09 387 THR A CA 1
ATOM 2855 C C . THR A 1 387 ? -32.716 15.180 27.848 1.00 45.09 387 THR A C 1
ATOM 2857 O O . THR A 1 387 ? -31.979 15.364 28.821 1.00 45.09 387 THR A O 1
ATOM 2860 N N . ALA A 1 388 ? -33.268 16.162 27.131 1.00 35.28 388 ALA A N 1
ATOM 2861 C CA . ALA A 1 388 ? -33.248 17.539 27.570 1.00 35.28 388 ALA A CA 1
ATOM 2862 C C . ALA A 1 388 ? -33.745 17.524 29.019 1.00 35.28 388 ALA A C 1
ATOM 2864 O O . ALA A 1 388 ? -34.711 16.801 29.295 1.00 35.28 388 ALA A O 1
ATOM 2865 N N . PRO A 1 389 ? -33.065 18.208 29.955 1.00 40.78 389 PRO A N 1
ATOM 2866 C CA . PRO A 1 389 ? -33.578 18.294 31.311 1.00 40.78 389 PRO A CA 1
ATOM 2867 C C . PRO A 1 389 ? -35.023 18.774 31.202 1.00 40.78 389 PRO A C 1
ATOM 2869 O O . PRO A 1 389 ? -35.281 19.792 30.558 1.00 40.78 389 PRO A O 1
ATOM 2872 N N . ALA A 1 390 ? -35.956 17.977 31.730 1.00 38.25 390 ALA A N 1
ATOM 2873 C CA . ALA A 1 390 ? -37.342 18.385 31.844 1.00 38.25 390 ALA A CA 1
ATOM 2874 C C . ALA A 1 390 ? -37.322 19.727 32.571 1.00 38.25 390 ALA A C 1
ATOM 2876 O O . ALA A 1 390 ? -36.841 19.805 33.702 1.00 38.25 390 ALA A O 1
ATOM 2877 N N . ALA A 1 391 ? -37.721 20.782 31.864 1.00 34.81 391 ALA A N 1
ATOM 2878 C CA . ALA A 1 391 ? -37.905 22.082 32.467 1.00 34.81 391 ALA A CA 1
ATOM 2879 C C . ALA A 1 391 ? -38.975 21.904 33.548 1.00 34.81 391 ALA A C 1
ATOM 2881 O O . ALA A 1 391 ? -40.131 21.625 33.227 1.00 34.81 391 ALA A O 1
ATOM 2882 N N . PHE A 1 392 ? -38.544 21.978 34.803 1.00 37.50 392 PHE A N 1
ATOM 2883 C CA . PHE A 1 392 ? -39.398 22.244 35.948 1.00 37.50 392 PHE A CA 1
ATOM 2884 C C . PHE A 1 392 ? -39.163 23.687 36.366 1.00 37.50 392 PHE A C 1
ATOM 2886 O O . PHE A 1 392 ? -37.973 24.086 36.413 1.00 37.50 392 PHE A O 1
#

InterPro domains:
  IPR046492 Protein of unknown function DUF6585 [PF20226] (135-378)

Radius of gyration: 32.28 Å; chains: 1; bounding box: 88×53×96 Å

Foldseek 3Di:
DPDVVVVVVVVVVVVVVVVVVLCVVLVPPPQLAAPLVRHGDDQPDWHWDQDPVRDTDIDHPVRSVVVVNVVSVVVVVVVVVVVVVVVVVVVVVVVVVVVVVVVVVVVVVVVVVPDDPDPDDDPDDDDDADDQPPQQVVQCVVVVLAAWDHWFAFFDPPVVLVVLVVQLVVLVVQLVVCVSVDDVSNVVSVVVNCVSVVVSVVVVCCDCVNDPLNRNQTWTHGLFWIWGQDPVGIHTDGLLQWPWKFWDWDFDDDPNDRPDIWIWIWTAGNVRDIDIDINRRGVCVPVVVVSLVSNLVNVQVVVVVCQVVQDWDDFQQWIQHLQAIDGPRFGDGLQQFPAWDQDPQKIFTGGDVGHTRDIDDHSRRGISSSNVRVNSVCSSVPDDPPPDPPDD